Protein AF-0000000087153619 (afdb_homodimer)

Foldseek 3Di:
DPPPPPPVFLADLFKTWAWDDDPDVVVVVCLVQQQQKFWAQETDGDDVSSVVVVVQVVCCVVWIKTFIATPVPRDTFFIWTWSDDDLVQLETETGTTIGRDDDQPLLSCLRVVLSVVCCSCVPSVGFKYKYKHFPLQVLVVVSVVQLVWDFPDKAQQPADDPDDTRTIITMTMDGNVCCVVSSVSSVVVSVVPPVRDDSPPSPDD/DPPPPPPPFLADLFKTWAWDDDPDVVVVVCLVQQQQKFWAQETDGDDVSSVVVVVQVVCCVVWIKTFIATPVPRDTFFIWTWSDDDLVQLETETGTTIGRDDDQPLLVCLRVVLSVVCCSCVPSVGFKYKYKHFPLQVLVVVSVVQLVWDFPDKAQQPADDPDDTRTIITMTMDGNVCCVVSSVSSVVVSVVPPVRDDSPPSPDD

pLDDT: mean 84.26, std 17.65, range [24.62, 98.81]

Nearest PDB structures (foldseek):
  2z0z-assembly1_A-2  TM=8.057E-01  e=1.120E-12  Thermus thermophilus HB8
  8gxk-assembly2_C  TM=7.974E-01  e=1.108E-10  Pseudomonas jinjuensis
  8gxj-assembly1_A  TM=7.891E-01  e=1.616E-10  Pseudomonas aeruginosa PAO1
  3tcv-assembly1_A  TM=7.174E-01  e=1.256E-10  Brucella abortus 2308
  8gxf-assembly2_C  TM=7.855E-01  e=9.413E-10  Pseudomonas flexibilis

Secondary structure (DSSP, 8-state):
---------EE-SSEEEEE--TT-HHHHHHHHTGGG-EETTT---THHHHHHHHHHHHTTTTS-EEEEEETTT--EEEEEEEEEEETTTTEEEEPPPEE-S-S-HHHHHHHHHHHHHHHHHHTS--SEEEEEEETT-HHHHHHHHHTT-EEEEEEEEEE--SSSSPEEEEEEEEEGGGHHHHHHHHHHHHHS-GGGG--------/---------EE-SSEEEEE--TT-HHHHHHHHTGGG-EETTT---THHHHHHHHHHHHTTTTS-EEEEEETTT--EEEEEEEEEEETTTTEEEEPPPEE-S-S-HHHHHHHHHHHHHHHHHHTS--SEEEEEEETT-HHHHHHHHHTT-EEEEEEEEEE--SSSSPEEEEEEEEEGGGHHHHHHHHHHHHHS-GGGG--------

Sequence (410 aa):
MQTSNRETNFATDRILLAKITGAAPARAKLLGETDRLRQLDRGGSGRAVAARLAATLSRAATTAAFALEDVRSGELLGLTAFATVEPEEKRATLAPIWCIGQLDEALLVSHVAHLMTRYAFEVLAVERAEVHLDWRLRRSLDLYTSLGFRCEGRLRAWFAADEGASADAAVLSVISSEWPAIADRQRRVLASEDWRGRLPSDRPPMQTSNRETNFATDRILLAKITGAAPARAKLLGETDRLRQLDRGGSGRAVAARLAATLSRAATTAAFALEDVRSGELLGLTAFATVEPEEKRATLAPIWCIGQLDEALLVSHVAHLMTRYAFEVLAVERAEVHLDWRLRRSLDLYTSLGFRCEGRLRAWFAADEGASADAAVLSVISSEWPAIADRQRRVLASEDWRGRLPSDRPP

Organism: NCBI:txid2511166

Structure (mmCIF, N/CA/C/O backbone):
data_AF-0000000087153619-model_v1
#
loop_
_entity.id
_entity.type
_entity.pdbx_description
1 polymer 'N-acetyltransferase domain-containing protein'
#
loop_
_atom_site.group_PDB
_atom_site.id
_atom_site.type_symbol
_atom_site.label_atom_id
_atom_site.label_alt_id
_atom_site.label_comp_id
_atom_site.label_asym_id
_atom_site.label_entity_id
_atom_site.label_seq_id
_atom_site.pdbx_PDB_ins_code
_atom_site.Cartn_x
_atom_site.Cartn_y
_atom_site.Cartn_z
_atom_site.occupancy
_atom_site.B_iso_or_equiv
_atom_site.auth_seq_id
_atom_site.auth_comp_id
_atom_site.auth_asym_id
_atom_site.auth_atom_id
_atom_site.pdbx_PDB_model_num
ATOM 1 N N . MET A 1 1 ? -26 34.812 -8.227 1 24.75 1 MET A N 1
ATOM 2 C CA . MET A 1 1 ? -25.531 34.281 -6.953 1 24.75 1 MET A CA 1
ATOM 3 C C . MET A 1 1 ? -24.344 33.344 -7.156 1 24.75 1 MET A C 1
ATOM 5 O O . MET A 1 1 ? -24.469 32.281 -7.785 1 24.75 1 MET A O 1
ATOM 9 N N . GLN A 1 2 ? -23.125 33.844 -7.461 1 28.12 2 GLN A N 1
ATOM 10 C CA . GLN A 1 2 ? -21.875 33.156 -7.777 1 28.12 2 GLN A CA 1
ATOM 11 C C . GLN A 1 2 ? -21.578 32.062 -6.773 1 28.12 2 GLN A C 1
ATOM 13 O O . GLN A 1 2 ? -21.594 32.281 -5.562 1 28.12 2 GLN A O 1
ATOM 18 N N . THR A 1 3 ? -22.109 30.906 -6.984 1 32.72 3 THR A N 1
ATOM 19 C CA . THR A 1 3 ? -21.891 29.734 -6.129 1 32.72 3 THR A CA 1
ATOM 20 C C . THR A 1 3 ? -20.469 29.734 -5.586 1 32.72 3 THR A C 1
ATOM 22 O O . THR A 1 3 ? -19.5 29.828 -6.352 1 32.72 3 THR A O 1
ATOM 25 N N . SER A 1 4 ? -20.219 30.453 -4.445 1 33.81 4 SER A N 1
ATOM 26 C CA . SER A 1 4 ? -19 30.547 -3.641 1 33.81 4 SER A CA 1
ATOM 27 C C . SER A 1 4 ? -18.234 29.234 -3.654 1 33.81 4 SER A C 1
ATOM 29 O O . SER A 1 4 ? -18.75 28.188 -3.244 1 33.81 4 SER A O 1
ATOM 31 N N . ASN A 1 5 ? -17.734 28.75 -4.727 1 36.69 5 ASN A N 1
ATOM 32 C CA . ASN A 1 5 ? -16.734 27.688 -4.758 1 36.69 5 ASN A CA 1
ATOM 33 C C . ASN A 1 5 ? -15.992 27.578 -3.434 1 36.69 5 ASN A C 1
ATOM 35 O O . ASN A 1 5 ? -15.039 28.328 -3.193 1 36.69 5 ASN A O 1
ATOM 39 N N . ARG A 1 6 ? -16.609 27.766 -2.279 1 37.84 6 ARG A N 1
ATOM 40 C CA . ARG A 1 6 ? -16.078 27.578 -0.935 1 37.84 6 ARG A CA 1
ATOM 41 C C . ARG A 1 6 ? -14.898 26.609 -0.938 1 37.84 6 ARG A C 1
ATOM 43 O O . ARG A 1 6 ? -15.086 25.391 -0.942 1 37.84 6 ARG A O 1
ATOM 50 N N . GLU A 1 7 ? -13.945 26.734 -1.706 1 46 7 GLU A N 1
ATOM 51 C CA . GLU A 1 7 ? -12.656 26.062 -1.594 1 46 7 GLU A CA 1
ATOM 52 C C . GLU A 1 7 ? -12.258 25.875 -0.133 1 46 7 GLU A C 1
ATOM 54 O O . GLU A 1 7 ? -11.914 26.844 0.548 1 46 7 GLU A O 1
ATOM 59 N N . THR A 1 8 ? -13.047 25.266 0.678 1 54.59 8 THR A N 1
ATOM 60 C CA . THR A 1 8 ? -12.773 24.953 2.076 1 54.59 8 THR A CA 1
ATOM 61 C C . THR A 1 8 ? -11.266 24.844 2.32 1 54.59 8 THR A C 1
ATOM 63 O O . THR A 1 8 ? -10.594 24.031 1.685 1 54.59 8 THR A O 1
ATOM 66 N N . ASN A 1 9 ? -10.68 25.922 2.691 1 73.88 9 ASN A N 1
ATOM 67 C CA . ASN A 1 9 ? -9.281 26 3.096 1 73.88 9 ASN A CA 1
ATOM 68 C C . ASN A 1 9 ? -8.961 25 4.199 1 73.88 9 ASN A C 1
ATOM 70 O O . ASN A 1 9 ? -9.656 24.938 5.219 1 73.88 9 ASN A O 1
ATOM 74 N N . PHE A 1 10 ? -8.289 24.031 3.945 1 91.5 10 PHE A N 1
ATOM 75 C CA . PHE A 1 10 ? -7.812 23.109 4.969 1 91.5 10 PHE A CA 1
ATOM 76 C C . PHE A 1 10 ? -6.605 23.688 5.699 1 91.5 10 PHE A C 1
ATOM 78 O O . PHE A 1 10 ? -5.48 23.609 5.207 1 91.5 10 PHE A O 1
ATOM 85 N N . ALA A 1 11 ? -7.02 24.391 6.883 1 95.56 11 ALA A N 1
ATOM 86 C CA . ALA A 1 11 ? -5.98 25.078 7.633 1 95.56 11 ALA A CA 1
ATOM 87 C C . ALA A 1 11 ? -6.172 24.906 9.133 1 95.56 11 ALA A C 1
ATOM 89 O O . ALA A 1 11 ? -7.277 24.594 9.594 1 95.56 11 ALA A O 1
ATOM 90 N N . THR A 1 12 ? -5.059 24.984 9.828 1 94.38 12 THR A N 1
ATOM 91 C CA . THR A 1 12 ? -5.043 25.266 11.266 1 94.38 12 THR A CA 1
ATOM 92 C C . THR A 1 12 ? -4.625 26.703 11.531 1 94.38 12 THR A C 1
ATOM 94 O O . THR A 1 12 ? -4.605 27.531 10.617 1 94.38 12 THR A O 1
ATOM 97 N N . ASP A 1 13 ? -4.379 27.031 12.805 1 91.75 13 ASP A N 1
ATOM 98 C CA . ASP A 1 13 ? -3.926 28.391 13.125 1 91.75 13 ASP A CA 1
ATOM 99 C C . ASP A 1 13 ? -2.469 28.594 12.711 1 91.75 13 ASP A C 1
ATOM 101 O O . ASP A 1 13 ? -1.963 29.703 12.734 1 91.75 13 ASP A O 1
ATOM 105 N N . ARG A 1 14 ? -1.793 27.516 12.25 1 92.19 14 ARG A N 1
ATOM 106 C CA . ARG A 1 14 ? -0.371 27.609 11.938 1 92.19 14 ARG A CA 1
ATOM 107 C C . ARG A 1 14 ? -0.106 27.281 10.477 1 92.19 14 ARG A C 1
ATOM 109 O O . ARG A 1 14 ? 0.759 27.891 9.844 1 92.19 14 ARG A O 1
ATOM 116 N N . ILE A 1 15 ? -0.865 26.312 9.953 1 93.81 15 ILE A N 1
ATOM 117 C CA . ILE A 1 15 ? -0.523 25.766 8.641 1 93.81 15 ILE A CA 1
ATOM 118 C C . ILE A 1 15 ? -1.739 25.828 7.723 1 93.81 15 ILE A C 1
ATOM 120 O O . ILE A 1 15 ? -2.859 25.531 8.141 1 93.81 15 ILE A O 1
ATOM 124 N N . LEU A 1 16 ? -1.526 26.203 6.516 1 94.19 16 LEU A N 1
ATOM 125 C CA . LEU A 1 16 ? -2.518 26.156 5.445 1 94.19 16 LEU A CA 1
ATOM 126 C C . LEU A 1 16 ? -2.123 25.141 4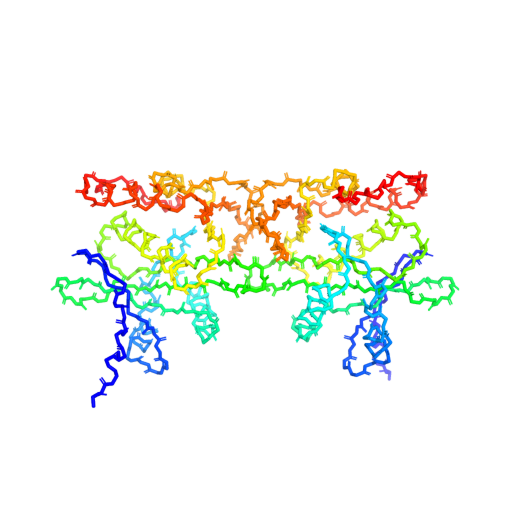.383 1 94.19 16 LEU A C 1
ATOM 128 O O . LEU A 1 16 ? -0.968 25.094 3.953 1 94.19 16 LEU A O 1
ATOM 132 N N . LEU A 1 17 ? -3.078 24.266 4.016 1 94.88 17 LEU A N 1
ATOM 133 C CA . LEU A 1 17 ? -2.92 23.406 2.846 1 94.88 17 LEU A CA 1
ATOM 134 C C . LEU A 1 17 ? -3.457 24.094 1.595 1 94.88 17 LEU A C 1
ATOM 136 O O . LEU A 1 17 ? -4.672 24.25 1.439 1 94.88 17 LEU A O 1
ATOM 140 N N . ALA A 1 18 ? -2.588 24.484 0.761 1 90.94 18 ALA A N 1
ATOM 141 C CA . ALA A 1 18 ? -3.004 25.062 -0.514 1 90.94 18 ALA A CA 1
ATOM 142 C C . ALA A 1 18 ? -2.922 24.031 -1.638 1 90.94 18 ALA A C 1
ATOM 144 O O . ALA A 1 18 ? -1.827 23.625 -2.041 1 90.94 18 ALA A O 1
ATOM 145 N N . LYS A 1 19 ? -4.023 23.672 -2.137 1 89.62 19 LYS A N 1
ATOM 146 C CA . LYS A 1 19 ? -4.051 22.656 -3.176 1 89.62 19 LYS A CA 1
ATOM 147 C C . LYS A 1 19 ? -3.277 23.094 -4.414 1 89.62 19 LYS A C 1
ATOM 149 O O . LYS A 1 19 ? -3.432 24.234 -4.867 1 89.62 19 LYS A O 1
ATOM 154 N N . ILE A 1 20 ? -2.443 22.281 -4.844 1 85.25 20 ILE A N 1
ATOM 155 C CA . ILE A 1 20 ? -1.66 22.562 -6.039 1 85.25 20 ILE A CA 1
ATOM 156 C C . ILE A 1 20 ? -2.441 22.141 -7.281 1 85.25 20 ILE A C 1
ATOM 158 O O . ILE A 1 20 ? -2.789 20.969 -7.434 1 85.25 20 ILE A O 1
ATOM 162 N N . THR A 1 21 ? -2.91 23.125 -7.945 1 75.62 21 THR A N 1
ATOM 163 C CA . THR A 1 21 ? -3.625 22.891 -9.195 1 75.62 21 THR A CA 1
ATOM 164 C C . THR A 1 21 ? -2.807 23.375 -10.391 1 75.62 21 THR A C 1
ATOM 166 O O . THR A 1 21 ? -2.104 24.375 -10.297 1 75.62 21 THR A O 1
ATOM 169 N N . GLY A 1 22 ? -2.672 22.625 -11.477 1 63.19 22 GLY A N 1
ATOM 170 C CA . GLY A 1 22 ? -2.01 23.078 -12.695 1 63.19 22 GLY A CA 1
ATOM 171 C C . GLY A 1 22 ? -0.628 23.641 -12.445 1 63.19 22 GLY A C 1
ATOM 172 O O . GLY A 1 22 ? 0.083 23.188 -11.547 1 63.19 22 GLY A O 1
ATOM 173 N N . ALA A 1 23 ? -0.12 24.516 -13.398 1 58 23 ALA A N 1
ATOM 174 C CA . ALA A 1 23 ? 1.167 25.203 -13.383 1 58 23 ALA A CA 1
ATOM 175 C C . ALA A 1 23 ? 1.217 26.266 -12.281 1 58 23 ALA A C 1
ATOM 177 O O . ALA A 1 23 ? 2.055 27.172 -12.32 1 58 23 ALA A O 1
ATOM 178 N N . ALA A 1 24 ? 0.704 26.031 -11.219 1 55.78 24 ALA A N 1
ATOM 179 C CA . ALA A 1 24 ? 0.69 27.078 -10.211 1 55.78 24 ALA A CA 1
ATOM 180 C C . ALA A 1 24 ? 2.104 27.406 -9.742 1 55.78 24 ALA A C 1
ATOM 182 O O . ALA A 1 24 ? 2.99 26.562 -9.766 1 55.78 24 ALA A O 1
ATOM 183 N N . PRO A 1 25 ? 2.434 28.672 -9.508 1 57.56 25 PRO A N 1
ATOM 184 C CA . PRO A 1 25 ? 3.719 29.188 -9.031 1 57.56 25 PRO A CA 1
ATOM 185 C C . PRO A 1 25 ? 4.32 28.344 -7.918 1 57.56 25 PRO A C 1
ATOM 187 O O . PRO A 1 25 ? 5.543 28.203 -7.828 1 57.56 25 PRO A O 1
ATOM 190 N N . ALA A 1 26 ? 3.498 27.781 -7.195 1 59.22 26 ALA A N 1
ATOM 191 C CA . ALA A 1 26 ? 4.039 26.984 -6.098 1 59.22 26 ALA A CA 1
ATOM 192 C C . ALA A 1 26 ? 4.848 25.812 -6.621 1 59.22 26 ALA A C 1
ATOM 194 O O . ALA A 1 26 ? 5.902 25.469 -6.074 1 59.22 26 ALA A O 1
ATOM 195 N N . ARG A 1 27 ? 4.297 25.234 -7.664 1 61.88 27 ARG A N 1
ATOM 196 C CA . ARG A 1 27 ? 5.059 24.125 -8.227 1 61.88 27 ARG A CA 1
ATOM 197 C C . ARG A 1 27 ? 6.418 24.594 -8.734 1 61.88 27 ARG A C 1
ATOM 199 O O . ARG A 1 27 ? 7.434 23.922 -8.516 1 61.88 27 ARG A O 1
ATOM 206 N N . ALA A 1 28 ? 6.309 25.656 -9.32 1 59.53 28 ALA A N 1
ATOM 207 C CA . ALA A 1 28 ? 7.559 26.172 -9.875 1 59.53 28 ALA A CA 1
ATOM 208 C C . ALA A 1 28 ? 8.555 26.5 -8.766 1 59.53 28 ALA A C 1
ATOM 210 O O . ALA A 1 28 ? 9.742 26.188 -8.867 1 59.53 28 ALA A O 1
ATOM 211 N N . LYS A 1 29 ? 8.141 27.078 -7.754 1 67.5 29 LYS A N 1
ATOM 212 C CA . LYS A 1 29 ? 9.023 27.406 -6.645 1 67.5 29 LYS A CA 1
ATOM 213 C C . LYS A 1 29 ? 9.578 26.156 -5.984 1 67.5 29 LYS A C 1
ATOM 215 O O . LYS A 1 29 ? 10.758 26.094 -5.633 1 67.5 29 LYS A O 1
ATOM 220 N N . LEU A 1 30 ? 8.734 25.312 -5.906 1 67.56 30 LEU A N 1
ATOM 221 C CA . LEU A 1 30 ? 9.109 24.078 -5.246 1 67.56 30 LEU A CA 1
ATOM 222 C C . LEU A 1 30 ? 10.211 23.359 -6.016 1 67.56 30 LEU A C 1
ATOM 224 O O . LEU A 1 30 ? 11.141 22.812 -5.418 1 67.56 30 LEU A O 1
ATOM 228 N N . LEU A 1 31 ? 10.047 23.344 -7.277 1 64.5 31 LEU A N 1
ATOM 229 C CA . LEU A 1 31 ? 11.031 22.656 -8.102 1 64.5 31 LEU A CA 1
ATOM 230 C C . LEU A 1 31 ? 12.398 23.312 -7.992 1 64.5 31 LEU A C 1
ATOM 232 O O . LEU A 1 31 ? 13.43 22.641 -8.023 1 64.5 31 LEU A O 1
ATOM 236 N N . GLY A 1 32 ? 12.328 24.547 -7.879 1 66.38 32 GLY A N 1
ATOM 237 C CA . GLY A 1 32 ? 13.578 25.281 -7.738 1 66.38 32 GLY A CA 1
ATOM 238 C C . GLY A 1 32 ? 14.25 25.062 -6.395 1 66.38 32 GLY A C 1
ATOM 239 O O . GLY A 1 32 ? 15.461 25.266 -6.258 1 66.38 32 GLY A O 1
ATOM 240 N N . GLU A 1 33 ? 13.578 24.562 -5.395 1 69.06 33 GLU A N 1
ATOM 241 C CA . GLU A 1 33 ? 14.086 24.422 -4.035 1 69.06 33 GLU A CA 1
ATOM 242 C C . GLU A 1 33 ? 14.273 22.953 -3.66 1 69.06 33 GLU A C 1
ATOM 244 O O . GLU A 1 33 ? 14.516 22.641 -2.496 1 69.06 33 GLU A O 1
ATOM 249 N N . THR A 1 34 ? 14.148 22.156 -4.605 1 68.5 34 THR A N 1
ATOM 250 C CA . THR A 1 34 ? 14.148 20.719 -4.332 1 68.5 34 THR A CA 1
ATOM 251 C C . THR A 1 34 ? 15.43 20.312 -3.607 1 68.5 34 THR A C 1
ATOM 253 O O . THR A 1 34 ? 15.414 19.406 -2.771 1 68.5 34 THR A O 1
ATOM 256 N N . ASP A 1 35 ? 16.438 21.062 -3.908 1 72.38 35 ASP A N 1
ATOM 257 C CA . ASP A 1 35 ? 17.719 20.719 -3.277 1 72.38 35 ASP A CA 1
ATOM 258 C C . ASP A 1 35 ? 17.672 21 -1.777 1 72.38 35 ASP A C 1
ATOM 260 O O . ASP A 1 35 ? 18.484 20.469 -1.017 1 72.38 35 ASP A O 1
ATOM 264 N N . ARG A 1 36 ? 16.688 21.766 -1.38 1 76.94 36 ARG A N 1
ATOM 265 C CA . ARG A 1 36 ? 16.609 22.141 0.026 1 76.94 36 ARG A CA 1
ATOM 266 C C . ARG A 1 36 ? 15.523 21.359 0.75 1 76.94 36 ARG A C 1
ATOM 268 O O . ARG A 1 36 ? 15.375 21.484 1.968 1 76.94 36 ARG A O 1
ATOM 275 N N . LEU A 1 37 ? 14.891 20.578 -0.034 1 83.56 37 LEU A N 1
ATOM 276 C CA . LEU A 1 37 ? 13.766 19.859 0.572 1 83.56 37 LEU A CA 1
ATOM 277 C C . LEU A 1 37 ? 14.25 18.641 1.335 1 83.56 37 LEU A C 1
ATOM 279 O O . LEU A 1 37 ? 15.07 17.859 0.826 1 83.56 37 LEU A O 1
ATOM 283 N N . ARG A 1 38 ? 13.773 18.547 2.543 1 86.19 38 ARG A N 1
ATOM 284 C CA . ARG A 1 38 ? 14.008 17.359 3.359 1 86.19 38 ARG A CA 1
ATOM 285 C C . ARG A 1 38 ? 12.75 16.5 3.453 1 86.19 38 ARG A C 1
ATOM 287 O O . ARG A 1 38 ? 11.648 17.016 3.676 1 86.19 38 ARG A O 1
ATOM 294 N N . GLN A 1 39 ? 12.953 15.273 3.25 1 89.44 39 GLN A N 1
ATOM 295 C CA . GLN A 1 39 ? 11.859 14.32 3.359 1 89.44 39 GLN A CA 1
ATOM 296 C C . GLN A 1 39 ? 11.727 13.797 4.785 1 89.44 39 GLN A C 1
ATOM 298 O O . GLN A 1 39 ? 12.695 13.297 5.359 1 89.44 39 GLN A O 1
ATOM 303 N N . LEU A 1 40 ? 10.562 13.758 5.336 1 89 40 LEU A N 1
ATOM 304 C CA . LEU A 1 40 ? 10.461 13.562 6.781 1 89 40 LEU A CA 1
ATOM 305 C C . LEU A 1 40 ? 10.016 12.141 7.105 1 89 40 LEU A C 1
ATOM 307 O O . LEU A 1 40 ? 10.078 11.719 8.266 1 89 40 LEU A O 1
ATOM 311 N N . ASP A 1 41 ? 9.547 11.352 6.094 1 89.06 41 ASP A N 1
ATOM 312 C CA . ASP A 1 41 ? 9.086 9.992 6.367 1 89.06 41 ASP A CA 1
ATOM 313 C C . ASP A 1 41 ? 10.266 9.023 6.484 1 89.06 41 ASP A C 1
ATOM 315 O O . ASP A 1 41 ? 10.125 7.926 7.023 1 89.06 41 ASP A O 1
ATOM 319 N N . ARG A 1 42 ? 11.414 9.141 5.938 1 87.25 42 ARG A N 1
ATOM 320 C CA . ARG A 1 42 ? 12.547 8.219 5.926 1 87.25 42 ARG A CA 1
ATOM 321 C C . ARG A 1 42 ? 13.867 8.969 5.945 1 87.25 42 ARG A C 1
ATOM 323 O O . ARG A 1 42 ? 14.93 8.359 6.074 1 87.25 42 ARG A O 1
ATOM 330 N N . GLY A 1 43 ? 13.859 10.227 5.867 1 76.5 43 GLY A N 1
ATOM 331 C CA . GLY A 1 43 ? 15.078 11 5.715 1 76.5 43 GLY A CA 1
ATOM 332 C C . GLY A 1 43 ? 15.578 11.062 4.281 1 76.5 43 GLY A C 1
ATOM 333 O O . GLY A 1 43 ? 15.055 10.359 3.41 1 76.5 43 GLY A O 1
ATOM 334 N N . GLY A 1 44 ? 16.484 11.891 4.051 1 74.44 44 GLY A N 1
ATOM 335 C CA . GLY A 1 44 ? 17.109 12.008 2.746 1 74.44 44 GLY A CA 1
ATOM 336 C C . GLY A 1 44 ? 17.031 13.414 2.166 1 74.44 44 GLY A C 1
ATOM 337 O O . GLY A 1 44 ? 16.312 14.266 2.691 1 74.44 44 GLY A O 1
ATOM 338 N N . SER A 1 45 ? 17.984 13.664 1.312 1 70.5 45 SER A N 1
ATOM 339 C CA . SER A 1 45 ? 18.031 14.891 0.521 1 70.5 45 SER A CA 1
ATOM 340 C C . SER A 1 45 ? 18.672 14.648 -0.84 1 70.5 45 SER A C 1
ATOM 342 O O . SER A 1 45 ? 19.062 13.523 -1.154 1 70.5 45 SER A O 1
ATOM 344 N N . GLY A 1 46 ? 18.391 15.555 -1.636 1 76.5 46 GLY A N 1
ATOM 345 C CA . GLY A 1 46 ? 19.094 15.5 -2.906 1 76.5 46 GLY A CA 1
ATOM 346 C C . GLY A 1 46 ? 18.266 14.875 -4.02 1 76.5 46 GLY A C 1
ATOM 347 O O . GLY A 1 46 ? 17.062 15.078 -4.078 1 76.5 46 GLY A O 1
ATOM 348 N N . ARG A 1 47 ? 18.953 14.172 -4.891 1 75.38 47 ARG A N 1
ATOM 349 C CA . ARG A 1 47 ? 18.375 13.727 -6.152 1 75.38 47 ARG A CA 1
ATOM 350 C C . ARG A 1 47 ? 17.25 12.719 -5.914 1 75.38 47 ARG A C 1
ATOM 352 O O . ARG A 1 47 ? 16.234 12.734 -6.605 1 75.38 47 ARG A O 1
ATOM 359 N N . ALA A 1 48 ? 17.422 11.867 -4.961 1 77.31 48 ALA A N 1
ATOM 360 C CA . ALA A 1 48 ? 16.422 10.852 -4.684 1 77.31 48 ALA A CA 1
ATOM 361 C C . ALA A 1 48 ? 15.125 11.484 -4.168 1 77.31 48 ALA A C 1
ATOM 363 O O . ALA A 1 48 ? 14.031 11.086 -4.562 1 77.31 48 ALA A O 1
ATOM 364 N N . VAL A 1 49 ? 15.281 12.43 -3.391 1 80.12 49 VAL A N 1
ATOM 365 C CA . VAL A 1 49 ? 14.133 13.156 -2.859 1 80.12 49 VAL A CA 1
ATOM 366 C C . VAL A 1 49 ? 13.43 13.906 -3.988 1 80.12 49 VAL A C 1
ATOM 368 O O . VAL A 1 49 ? 12.195 13.875 -4.082 1 80.12 49 VAL A O 1
ATOM 371 N N . ALA A 1 50 ? 14.234 14.438 -4.824 1 81.31 50 ALA A N 1
ATOM 372 C CA . ALA A 1 50 ? 13.672 15.18 -5.953 1 81.31 50 ALA A CA 1
ATOM 373 C C . ALA A 1 50 ? 12.875 14.266 -6.875 1 81.31 50 ALA A C 1
ATOM 375 O O . ALA A 1 50 ? 11.805 14.641 -7.359 1 81.31 50 ALA A O 1
ATOM 376 N N . ALA A 1 51 ? 13.391 13.172 -7.102 1 83 51 ALA A N 1
ATOM 377 C CA . ALA A 1 51 ? 12.711 12.219 -7.977 1 83 51 ALA A CA 1
ATOM 378 C C . ALA A 1 51 ? 11.391 11.766 -7.375 1 83 51 ALA A C 1
ATOM 380 O O . ALA A 1 51 ? 10.375 11.672 -8.078 1 83 51 ALA A O 1
ATOM 381 N N . ARG A 1 52 ? 11.375 11.516 -6.152 1 86.56 52 ARG A N 1
ATOM 382 C CA . ARG A 1 52 ? 10.156 11.094 -5.469 1 86.56 52 ARG A CA 1
ATOM 383 C C . ARG A 1 52 ? 9.125 12.211 -5.445 1 86.56 52 ARG A C 1
ATOM 385 O O . ARG A 1 52 ? 7.93 11.969 -5.613 1 86.56 52 ARG A O 1
ATOM 392 N N . LEU A 1 53 ? 9.625 13.336 -5.207 1 86.19 53 LEU A N 1
ATOM 393 C CA . LEU A 1 53 ? 8.742 14.5 -5.246 1 86.19 53 LEU A CA 1
ATOM 394 C C . LEU A 1 53 ? 8.117 14.656 -6.629 1 86.19 53 LEU A C 1
ATOM 396 O O . LEU A 1 53 ? 6.906 14.867 -6.746 1 86.19 53 LEU A O 1
ATOM 400 N N . ALA A 1 54 ? 8.945 14.531 -7.602 1 83.88 54 ALA A N 1
ATOM 401 C CA . ALA A 1 54 ? 8.453 14.664 -8.969 1 83.88 54 ALA A CA 1
ATOM 402 C C . ALA A 1 54 ? 7.406 13.602 -9.281 1 83.88 54 ALA A C 1
ATOM 404 O O . ALA A 1 54 ? 6.375 13.891 -9.891 1 83.88 54 ALA A O 1
ATOM 405 N N . ALA A 1 55 ? 7.641 12.438 -8.844 1 84.25 55 ALA A N 1
ATOM 406 C CA . ALA A 1 55 ? 6.695 11.344 -9.055 1 84.25 55 ALA A CA 1
ATOM 407 C C . ALA A 1 55 ? 5.371 11.617 -8.336 1 84.25 55 ALA A C 1
ATOM 409 O O . ALA A 1 55 ? 4.297 11.375 -8.891 1 84.25 55 ALA A O 1
ATOM 410 N N . THR A 1 56 ? 5.496 12.102 -7.203 1 85.19 56 THR A N 1
ATOM 411 C CA . THR A 1 56 ? 4.312 12.43 -6.414 1 85.19 56 THR A CA 1
ATOM 412 C C . THR A 1 56 ? 3.5 13.531 -7.086 1 85.19 56 THR A C 1
ATOM 414 O O . THR A 1 56 ? 2.277 13.422 -7.207 1 85.19 56 THR A O 1
ATOM 417 N N . LEU A 1 57 ? 4.168 14.492 -7.574 1 84.12 57 LEU A N 1
ATOM 418 C CA . LEU A 1 57 ? 3.488 15.633 -8.188 1 84.12 57 LEU A CA 1
ATOM 419 C C . LEU A 1 57 ? 2.871 15.234 -9.523 1 84.12 57 LEU A C 1
ATOM 421 O O . LEU A 1 57 ? 1.831 15.766 -9.922 1 84.12 57 LEU A O 1
ATOM 425 N N . SER A 1 58 ? 3.469 14.305 -10.164 1 83.81 58 SER A N 1
ATOM 426 C CA . SER A 1 58 ? 2.943 13.844 -11.445 1 83.81 58 SER A CA 1
ATOM 427 C C . SER A 1 58 ? 1.592 13.164 -11.273 1 83.81 58 SER A C 1
ATOM 429 O O . SER A 1 58 ? 0.818 13.055 -12.227 1 83.81 58 SER A O 1
ATOM 431 N N . ARG A 1 59 ? 1.312 12.734 -10.07 1 83.88 59 ARG A N 1
ATOM 432 C CA . ARG A 1 59 ? 0.063 12.031 -9.797 1 83.88 59 ARG A CA 1
ATOM 433 C C . ARG A 1 59 ? -0.946 12.945 -9.117 1 83.88 59 ARG A C 1
ATOM 435 O O . ARG A 1 59 ? -2.043 12.516 -8.758 1 83.88 59 ARG A O 1
ATOM 442 N N . ALA A 1 60 ? -0.592 14.141 -8.992 1 81.44 60 ALA A N 1
ATOM 443 C CA . ALA A 1 60 ? -1.383 15.094 -8.219 1 81.44 60 ALA A CA 1
ATOM 444 C C . ALA A 1 60 ? -2.781 15.258 -8.812 1 81.44 60 ALA A C 1
ATOM 446 O O . ALA A 1 60 ? -3.744 15.5 -8.078 1 81.44 60 ALA A O 1
ATOM 447 N N . ALA A 1 61 ? -2.916 15.008 -10.078 1 79.06 61 ALA A N 1
ATOM 448 C CA . ALA A 1 61 ? -4.211 15.156 -10.734 1 79.06 61 ALA A CA 1
ATOM 449 C C . ALA A 1 61 ? -5.191 14.086 -10.273 1 79.06 61 ALA A C 1
ATOM 451 O O . ALA A 1 61 ? -6.398 14.32 -10.219 1 79.06 61 ALA A O 1
ATOM 452 N N . THR A 1 62 ? -4.711 12.984 -9.891 1 81.81 62 THR A N 1
ATOM 453 C CA . THR A 1 62 ? -5.582 11.883 -9.5 1 81.81 62 THR A CA 1
ATOM 454 C C . THR A 1 62 ? -5.605 11.727 -7.98 1 81.81 62 THR A C 1
ATOM 456 O O . THR A 1 62 ? -6.465 11.031 -7.434 1 81.81 62 THR A O 1
ATOM 459 N N . THR A 1 63 ? -4.742 12.289 -7.441 1 87.5 63 THR A N 1
ATOM 460 C CA . THR A 1 63 ? -4.719 12.273 -5.98 1 87.5 63 THR A CA 1
ATOM 461 C C . THR A 1 63 ? -4.988 13.664 -5.426 1 87.5 63 THR A C 1
ATOM 463 O O . THR A 1 63 ? -6.07 14.227 -5.625 1 87.5 63 THR A O 1
ATOM 466 N N . ALA A 1 64 ? -4.145 14.438 -4.926 1 91.06 64 ALA A N 1
ATOM 467 C CA . ALA A 1 64 ? -4.133 15.805 -4.418 1 91.06 64 ALA A CA 1
ATOM 468 C C . ALA A 1 64 ? -2.781 16.156 -3.797 1 91.06 64 ALA A C 1
ATOM 470 O O . ALA A 1 64 ? -2.236 15.367 -3.014 1 91.06 64 ALA A O 1
ATOM 471 N N . ALA A 1 65 ? -2.299 17.203 -4.246 1 92.88 65 ALA A N 1
ATOM 472 C CA . ALA A 1 65 ? -1.062 17.734 -3.691 1 92.88 65 ALA A CA 1
ATOM 473 C C . ALA A 1 65 ? -1.292 19.125 -3.086 1 92.88 65 ALA A C 1
ATOM 475 O O . ALA A 1 65 ? -2.174 19.859 -3.529 1 92.88 65 ALA A O 1
ATOM 476 N N . PHE A 1 66 ? -0.456 19.375 -2.117 1 93.19 66 PHE A N 1
ATOM 477 C CA . PHE A 1 66 ? -0.68 20.609 -1.359 1 93.19 66 PHE A CA 1
ATOM 478 C C . PHE A 1 66 ? 0.64 21.312 -1.058 1 93.19 66 PHE A C 1
ATOM 480 O O . PHE A 1 66 ? 1.609 20.656 -0.649 1 93.19 66 PHE A O 1
ATOM 487 N N . ALA A 1 67 ? 0.611 22.578 -1.283 1 91.12 67 ALA A N 1
ATOM 488 C CA . ALA A 1 67 ? 1.65 23.422 -0.703 1 91.12 67 ALA A CA 1
ATOM 489 C C . ALA A 1 67 ? 1.349 23.734 0.76 1 91.12 67 ALA A C 1
ATOM 491 O O . ALA A 1 67 ? 0.2 24 1.12 1 91.12 67 ALA A O 1
ATOM 492 N N . LEU A 1 68 ? 2.359 23.641 1.518 1 92.5 68 LEU A N 1
ATOM 493 C CA . LEU A 1 68 ? 2.248 23.969 2.932 1 92.5 68 LEU A CA 1
ATOM 494 C C . LEU A 1 68 ? 2.695 25.406 3.186 1 92.5 68 LEU A C 1
ATOM 496 O O . LEU A 1 68 ? 3.846 25.766 2.91 1 92.5 68 LEU A O 1
ATOM 500 N N . GLU A 1 69 ? 1.818 26.172 3.729 1 91.06 69 GLU A N 1
ATOM 501 C CA . GLU A 1 69 ? 2.133 27.578 3.963 1 91.06 69 GLU A CA 1
ATOM 502 C C . GLU A 1 69 ? 1.91 27.953 5.426 1 91.06 69 GLU A C 1
ATOM 504 O O . GLU A 1 69 ? 0.958 27.484 6.055 1 91.06 69 GLU A O 1
ATOM 509 N N . ASP A 1 70 ? 2.832 28.781 5.898 1 90.62 70 ASP A N 1
ATOM 510 C CA . ASP A 1 70 ? 2.617 29.375 7.215 1 90.62 70 ASP A CA 1
ATOM 511 C C . ASP A 1 70 ? 1.457 30.375 7.188 1 90.62 70 ASP A C 1
ATOM 513 O O . ASP A 1 70 ? 1.457 31.312 6.391 1 90.62 70 ASP A O 1
ATOM 517 N N . VAL A 1 71 ? 0.517 30.172 8.062 1 91.31 71 VAL A N 1
ATOM 518 C CA . VAL A 1 71 ? -0.697 30.984 8.023 1 91.31 71 VAL A CA 1
ATOM 519 C C . VAL A 1 71 ? -0.368 32.438 8.391 1 91.31 71 VAL A C 1
ATOM 521 O O . VAL A 1 71 ? -0.97 33.344 7.855 1 91.31 71 VAL A O 1
ATOM 524 N N . ARG A 1 72 ? 0.542 32.656 9.227 1 89.38 72 ARG A N 1
ATOM 525 C CA . ARG A 1 72 ? 0.854 34 9.719 1 89.38 72 ARG A CA 1
ATOM 526 C C . ARG A 1 72 ? 1.685 34.781 8.703 1 89.38 72 ARG A C 1
ATOM 528 O O . ARG A 1 72 ? 1.382 35.938 8.398 1 89.38 72 ARG A O 1
ATOM 535 N N . SER A 1 73 ? 2.699 34.125 8.102 1 88.25 73 SER A N 1
ATOM 536 C CA . SER A 1 73 ? 3.648 34.844 7.242 1 88.25 73 SER A CA 1
ATOM 537 C C . SER A 1 73 ? 3.342 34.594 5.77 1 88.25 73 SER A C 1
ATOM 539 O O . SER A 1 73 ? 3.803 35.344 4.906 1 88.25 73 SER A O 1
ATOM 541 N N . GLY A 1 74 ? 2.65 33.531 5.492 1 87.88 74 GLY A N 1
ATOM 542 C CA . GLY A 1 74 ? 2.432 33.188 4.102 1 87.88 74 GLY A CA 1
ATOM 543 C C . GLY A 1 74 ? 3.625 32.469 3.475 1 87.88 74 GLY A C 1
ATOM 544 O O . GLY A 1 74 ? 3.592 32.125 2.297 1 87.88 74 GLY A O 1
ATOM 545 N N . GLU A 1 75 ? 4.609 32.312 4.25 1 87.25 75 GLU A N 1
ATOM 546 C CA . GLU A 1 75 ? 5.824 31.656 3.76 1 87.25 75 GLU A CA 1
ATOM 547 C C . GLU A 1 75 ? 5.566 30.188 3.4 1 87.25 75 GLU A C 1
ATOM 549 O O . GLU A 1 75 ? 4.844 29.484 4.109 1 87.25 75 GLU A O 1
ATOM 554 N N . LEU A 1 76 ? 6.238 29.75 2.322 1 88.31 76 LEU A N 1
ATOM 555 C CA . LEU A 1 76 ? 6.18 28.344 1.921 1 88.31 76 LEU A CA 1
ATOM 556 C C . LEU A 1 76 ? 7.039 27.484 2.836 1 88.31 76 LEU A C 1
ATOM 558 O O . LEU A 1 76 ? 8.227 27.75 3.02 1 88.31 76 LEU A O 1
ATOM 562 N N . LEU A 1 77 ? 6.422 26.453 3.379 1 89.38 77 LEU A N 1
ATOM 563 C CA . LEU A 1 77 ? 7.121 25.609 4.336 1 89.38 77 LEU A CA 1
ATOM 564 C C . LEU A 1 77 ? 7.477 24.266 3.711 1 89.38 77 LEU A C 1
ATOM 566 O O . LEU A 1 77 ? 8.328 23.531 4.234 1 89.38 77 LEU A O 1
ATOM 570 N N . GLY A 1 78 ? 6.793 23.906 2.662 1 90.38 78 GLY A N 1
ATOM 571 C CA . GLY A 1 78 ? 7.012 22.609 2.039 1 90.38 78 GLY A CA 1
ATOM 572 C C . GLY A 1 78 ? 5.82 22.125 1.23 1 90.38 78 GLY A C 1
ATOM 573 O O . GLY A 1 78 ? 5.07 22.938 0.68 1 90.38 78 GLY A O 1
ATOM 574 N N . LEU A 1 79 ? 5.75 20.859 1.092 1 91.25 79 LEU A N 1
ATOM 575 C CA . LEU A 1 79 ? 4.652 20.266 0.338 1 91.25 79 LEU A CA 1
ATOM 576 C C . LEU A 1 79 ? 4.371 18.844 0.812 1 91.25 79 LEU A C 1
ATOM 578 O O . LEU A 1 79 ? 5.207 18.234 1.475 1 91.25 79 LEU A O 1
ATOM 582 N N . THR A 1 80 ? 3.219 18.422 0.497 1 94 80 THR A N 1
ATOM 583 C CA . THR A 1 80 ? 2.801 17.031 0.708 1 94 80 THR A CA 1
ATOM 584 C C . THR A 1 80 ? 1.698 16.656 -0.272 1 94 80 THR A C 1
ATOM 586 O O . THR A 1 80 ? 1.396 17.391 -1.204 1 94 80 THR A O 1
ATOM 589 N N . ALA A 1 81 ? 1.251 15.461 -0.206 1 95.06 81 ALA A N 1
ATOM 590 C CA . ALA A 1 81 ? 0.209 14.938 -1.087 1 95.06 81 ALA A CA 1
ATOM 591 C C . ALA A 1 81 ? -0.38 13.641 -0.531 1 95.06 81 ALA A C 1
ATOM 593 O O . ALA A 1 81 ? -0.09 13.258 0.605 1 95.06 81 ALA A O 1
ATOM 594 N N . PHE A 1 82 ? -1.288 13.219 -1.278 1 96.62 82 PHE A N 1
ATOM 595 C CA . PHE A 1 82 ? -1.609 11.805 -1.133 1 96.62 82 PHE A CA 1
ATOM 596 C C . PHE A 1 82 ? -0.789 10.961 -2.102 1 96.62 82 PHE A C 1
ATOM 598 O O . PHE A 1 82 ? -0.711 11.273 -3.291 1 96.62 82 PHE A O 1
ATOM 605 N N . ALA A 1 83 ? -0.159 9.977 -1.561 1 95.12 83 ALA A N 1
ATOM 606 C CA . ALA A 1 83 ? 0.607 9.07 -2.408 1 95.12 83 ALA A CA 1
ATOM 607 C C . ALA A 1 83 ? -0.316 8.203 -3.258 1 95.12 83 ALA A C 1
ATOM 609 O O . ALA A 1 83 ? -0.022 7.93 -4.422 1 95.12 83 ALA A O 1
ATOM 610 N N . THR A 1 84 ? -1.359 7.715 -2.652 1 93.88 84 THR A N 1
ATOM 611 C CA . THR A 1 84 ? -2.393 6.973 -3.363 1 93.88 84 THR A CA 1
ATOM 612 C C . THR A 1 84 ? -3.779 7.336 -2.842 1 93.88 84 THR A C 1
ATOM 614 O O . THR A 1 84 ? -3.938 7.664 -1.663 1 93.88 84 THR A O 1
ATOM 617 N N . VAL A 1 85 ? -4.727 7.367 -3.732 1 94.81 85 VAL A N 1
ATOM 618 C CA . VAL A 1 85 ? -6.152 7.422 -3.424 1 94.81 85 VAL A CA 1
ATOM 619 C C . VAL A 1 85 ? -6.891 6.34 -4.207 1 94.81 85 VAL A C 1
ATOM 621 O O . VAL A 1 85 ? -6.836 6.309 -5.441 1 94.81 85 VAL A O 1
ATOM 624 N N . GLU A 1 86 ? -7.492 5.441 -3.459 1 92.62 86 GLU A N 1
ATOM 625 C CA . GLU A 1 86 ? -8.258 4.352 -4.062 1 92.62 86 GLU A CA 1
ATOM 626 C C . GLU A 1 86 ? -9.727 4.418 -3.654 1 92.62 86 GLU A C 1
ATOM 628 O O . GLU A 1 86 ? -10.133 3.773 -2.686 1 92.62 86 GLU A O 1
ATOM 633 N N . PRO A 1 87 ? -10.445 5.129 -4.43 1 91.12 87 PRO A N 1
ATOM 634 C CA . PRO A 1 87 ? -11.844 5.344 -4.047 1 91.12 87 PRO A CA 1
ATOM 635 C C . PRO A 1 87 ? -12.641 4.043 -3.961 1 91.12 87 PRO A C 1
ATOM 637 O O . PRO A 1 87 ? -13.508 3.898 -3.096 1 91.12 87 PRO A O 1
ATOM 640 N N . GLU A 1 88 ? -12.336 3.08 -4.812 1 88.44 88 GLU A N 1
ATOM 641 C CA . GLU A 1 88 ? -13.07 1.816 -4.84 1 88.44 88 GLU A CA 1
ATOM 642 C C . GLU A 1 88 ? -12.781 0.986 -3.59 1 88.44 88 GLU A C 1
ATOM 644 O O . GLU A 1 88 ? -13.617 0.188 -3.164 1 88.44 88 GLU A O 1
ATOM 649 N N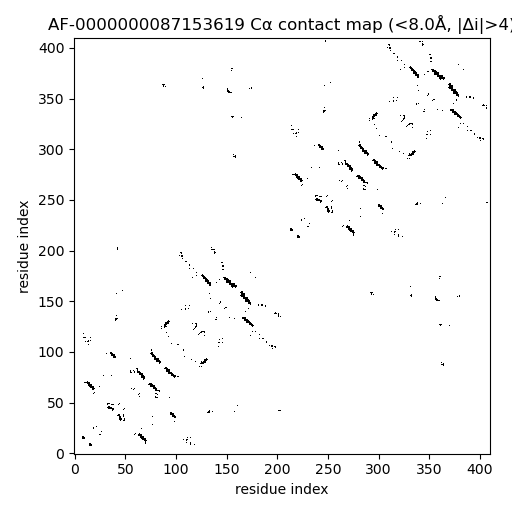 . GLU A 1 89 ? -11.648 1.207 -3.031 1 93.44 89 GLU A N 1
ATOM 650 C CA . GLU A 1 89 ? -11.289 0.493 -1.811 1 93.44 89 GLU A CA 1
ATOM 651 C C . GLU A 1 89 ? -11.43 1.391 -0.584 1 93.44 89 GLU A C 1
ATOM 653 O O . GLU A 1 89 ? -11.164 0.96 0.54 1 93.44 89 GLU A O 1
ATOM 658 N N . LYS A 1 90 ? -11.742 2.664 -0.792 1 95.62 90 LYS A N 1
ATOM 659 C CA . LYS A 1 90 ? -11.992 3.656 0.252 1 95.62 90 LYS A CA 1
ATOM 660 C C . LYS A 1 90 ? -10.75 3.855 1.124 1 95.62 90 LYS A C 1
ATOM 662 O O . LYS A 1 90 ? -10.852 3.859 2.354 1 95.62 90 LYS A O 1
ATOM 667 N N . ARG A 1 91 ? -9.602 3.996 0.49 1 97.38 91 ARG A N 1
ATOM 668 C CA . ARG A 1 91 ? -8.352 4.168 1.228 1 97.38 91 ARG A CA 1
ATOM 669 C C . ARG A 1 91 ? -7.504 5.281 0.615 1 97.38 91 ARG A C 1
ATOM 671 O O . ARG A 1 91 ? -7.578 5.535 -0.589 1 97.38 91 ARG A O 1
ATOM 678 N N . ALA A 1 92 ? -6.73 5.875 1.416 1 97.88 92 ALA A N 1
ATOM 679 C CA . ALA A 1 92 ? -5.75 6.863 0.978 1 97.88 92 ALA A CA 1
ATOM 680 C C . ALA A 1 92 ? -4.441 6.715 1.751 1 97.88 92 ALA A C 1
ATOM 682 O O . ALA A 1 92 ? -4.453 6.41 2.945 1 97.88 92 ALA A O 1
ATOM 683 N N . THR A 1 93 ? -3.391 6.922 1.067 1 98.06 93 THR A N 1
ATOM 684 C CA . THR A 1 93 ? -2.068 6.926 1.683 1 98.06 93 THR A CA 1
ATOM 685 C C . THR A 1 93 ? -1.457 8.32 1.64 1 98.06 93 THR A C 1
ATOM 687 O O . THR A 1 93 ? -1.392 8.945 0.578 1 98.06 93 THR A O 1
ATOM 690 N N . LEU A 1 94 ? -1.093 8.805 2.812 1 97.81 94 LEU A N 1
ATOM 691 C CA . LEU A 1 94 ? -0.415 10.094 2.889 1 97.81 94 LEU A CA 1
ATOM 692 C C . LEU A 1 94 ? 0.997 10 2.318 1 97.81 94 LEU A C 1
ATOM 694 O O . LEU A 1 94 ? 1.72 9.039 2.594 1 97.81 94 LEU A O 1
ATOM 698 N N . ALA A 1 95 ? 1.337 10.945 1.526 1 96.31 95 ALA A N 1
ATOM 699 C CA . ALA A 1 95 ? 2.709 11.07 1.04 1 96.31 95 ALA A CA 1
ATOM 700 C C . ALA A 1 95 ? 3.619 11.664 2.113 1 96.31 95 ALA A C 1
ATOM 702 O O . ALA A 1 95 ? 3.145 12.148 3.141 1 96.31 95 ALA A O 1
ATOM 703 N N . PRO A 1 96 ? 4.914 11.57 1.859 1 93.19 96 PRO A N 1
ATOM 704 C CA . PRO A 1 96 ? 5.832 12.273 2.762 1 93.19 96 PRO A CA 1
ATOM 705 C C . PRO A 1 96 ? 5.586 13.773 2.812 1 93.19 96 PRO A C 1
ATOM 707 O O . PRO A 1 96 ? 5.047 14.352 1.861 1 93.19 96 PRO A O 1
ATOM 710 N N . ILE A 1 97 ? 5.934 14.281 3.945 1 93.44 97 ILE A N 1
ATOM 711 C CA . ILE A 1 97 ? 6.047 15.734 4.035 1 93.44 97 ILE A CA 1
ATOM 712 C C . ILE A 1 97 ? 7.457 16.156 3.639 1 93.44 97 ILE A C 1
ATOM 714 O O . ILE A 1 97 ? 8.445 15.648 4.176 1 93.44 97 ILE A O 1
ATOM 718 N N . TRP A 1 98 ? 7.52 16.969 2.656 1 91 98 TRP A N 1
ATOM 719 C CA . TRP A 1 98 ? 8.773 17.609 2.273 1 91 98 TRP A CA 1
ATOM 720 C C . TRP A 1 98 ? 8.852 19.031 2.816 1 91 98 TRP A C 1
ATOM 722 O O . TRP A 1 98 ? 8.008 19.875 2.494 1 91 98 TRP A O 1
ATOM 732 N N . CYS A 1 99 ? 9.883 19.281 3.533 1 88.81 99 CYS A N 1
ATOM 733 C CA . CYS A 1 99 ? 9.945 20.578 4.195 1 88.81 99 CYS A CA 1
ATOM 734 C C . CYS A 1 99 ? 11.18 21.359 3.746 1 88.81 99 CYS A C 1
ATOM 736 O O . CYS A 1 99 ? 12.211 20.766 3.438 1 88.81 99 CYS A O 1
ATOM 738 N N . ILE A 1 100 ? 11.227 22.656 3.434 1 78.56 100 ILE A N 1
ATOM 739 C CA . ILE A 1 100 ? 12.328 23.516 3.035 1 78.56 100 ILE A CA 1
ATOM 740 C C . ILE A 1 100 ? 12.922 24.203 4.27 1 78.56 100 ILE A C 1
ATOM 742 O O . ILE A 1 100 ? 14.109 24.547 4.277 1 78.56 100 ILE A O 1
ATOM 746 N N . GLY A 1 101 ? 12.438 24.281 5.383 1 66.44 101 GLY A N 1
ATOM 747 C CA . GLY A 1 101 ? 12.906 25.312 6.281 1 66.44 101 GLY A CA 1
ATOM 748 C C . GLY A 1 101 ? 12.828 24.922 7.742 1 66.44 101 GLY A C 1
ATOM 749 O O . GLY A 1 101 ? 12.898 23.734 8.078 1 66.44 101 GLY A O 1
ATOM 750 N N . GLN A 1 102 ? 12.844 25.953 8.516 1 61.22 102 GLN A N 1
ATOM 751 C CA . GLN A 1 102 ? 13.273 26.141 9.906 1 61.22 102 GLN A CA 1
ATOM 752 C C . GLN A 1 102 ? 12.133 25.828 10.875 1 61.22 102 GLN A C 1
ATOM 754 O O . GLN A 1 102 ? 12.32 25.875 12.086 1 61.22 102 GLN A O 1
ATOM 759 N N . LEU A 1 103 ? 10.977 25.594 10.281 1 64.5 103 LEU A N 1
ATOM 760 C CA . LEU A 1 103 ? 9.945 25.328 11.281 1 64.5 103 LEU A CA 1
ATOM 761 C C . LEU A 1 103 ? 10.242 24.047 12.047 1 64.5 103 LEU A C 1
ATOM 763 O O . LEU A 1 103 ? 10.867 23.125 11.508 1 64.5 103 LEU A O 1
ATOM 767 N N . ASP A 1 104 ? 9.812 24.203 13.25 1 79.5 104 ASP A N 1
ATOM 768 C CA . ASP A 1 104 ? 9.867 23 14.07 1 79.5 104 ASP A CA 1
ATOM 769 C C . ASP A 1 104 ? 9.164 21.828 13.383 1 79.5 104 ASP A C 1
ATOM 771 O O . ASP A 1 104 ? 7.984 21.922 13.039 1 79.5 104 ASP A O 1
ATOM 775 N N . GLU A 1 105 ? 9.859 20.828 13.141 1 83.69 105 GLU A N 1
ATOM 776 C CA . GLU A 1 105 ? 9.383 19.688 12.375 1 83.69 105 GLU A CA 1
ATOM 777 C C . GLU A 1 105 ? 8.172 19.031 13.039 1 83.69 105 GLU A C 1
ATOM 779 O O . GLU A 1 105 ? 7.25 18.578 12.359 1 83.69 105 GLU A O 1
ATOM 784 N N . ALA A 1 106 ? 8.227 19.047 14.344 1 86.25 106 ALA A N 1
ATOM 785 C CA . ALA A 1 106 ? 7.121 18.422 15.062 1 86.25 106 ALA A CA 1
ATOM 786 C C . ALA A 1 106 ? 5.828 19.203 14.859 1 86.25 106 ALA A C 1
ATOM 788 O O . ALA A 1 106 ? 4.758 18.625 14.695 1 86.25 106 ALA A O 1
ATOM 789 N N . LEU A 1 107 ? 5.973 20.484 14.906 1 87.75 107 LEU A N 1
ATOM 790 C CA . LEU A 1 107 ? 4.812 21.344 14.672 1 87.75 107 LEU A CA 1
ATOM 791 C C . LEU A 1 107 ? 4.285 21.156 13.25 1 87.75 107 LEU A C 1
ATOM 793 O O . LEU A 1 107 ? 3.086 20.953 13.047 1 87.75 107 LEU A O 1
ATOM 797 N N . LEU A 1 108 ? 5.18 21.188 12.375 1 91.44 108 LEU A N 1
ATOM 798 C CA . LEU A 1 108 ? 4.781 21.047 10.977 1 91.44 108 LEU A CA 1
ATOM 799 C C . LEU A 1 108 ? 4.086 19.703 10.75 1 91.44 108 LEU A C 1
ATOM 801 O O . LEU A 1 108 ? 2.984 19.656 10.195 1 91.44 108 LEU A O 1
ATOM 805 N N . VAL A 1 109 ? 4.699 18.656 11.258 1 93.25 109 VAL A N 1
ATOM 806 C CA . VAL A 1 109 ? 4.199 17.312 11.008 1 93.25 109 VAL A CA 1
ATOM 807 C C . VAL A 1 109 ? 2.84 17.125 11.688 1 93.25 109 VAL A C 1
ATOM 809 O O . VAL A 1 109 ? 1.903 16.594 11.078 1 93.25 109 VAL A O 1
ATOM 812 N N . SER A 1 110 ? 2.668 17.578 12.875 1 94 110 SER A N 1
ATOM 813 C CA . SER A 1 110 ? 1.424 17.375 13.602 1 94 110 SER A CA 1
ATOM 814 C C . SER A 1 110 ? 0.261 18.094 12.938 1 94 110 SER A C 1
ATOM 816 O O . SER A 1 110 ? -0.817 17.531 12.766 1 94 110 SER A O 1
ATOM 818 N N . HIS A 1 111 ? 0.528 19.312 12.555 1 94.5 111 HIS A N 1
ATOM 819 C CA . HIS A 1 111 ? -0.526 20.109 11.93 1 94.5 111 HIS A CA 1
ATOM 820 C C . HIS A 1 111 ? -0.885 19.547 10.555 1 94.5 111 HIS A C 1
ATOM 822 O O . HIS A 1 111 ? -2.064 19.469 10.203 1 94.5 111 HIS A O 1
ATOM 828 N N . VAL A 1 112 ? 0.117 19.188 9.828 1 96.06 112 VAL A N 1
ATOM 829 C CA . VAL A 1 112 ? -0.113 18.656 8.492 1 96.06 112 VAL A CA 1
ATOM 830 C C . VAL A 1 112 ? -0.819 17.297 8.586 1 96.06 112 VAL A C 1
ATOM 832 O O . VAL A 1 112 ? -1.763 17.031 7.836 1 96.06 112 VAL A O 1
ATOM 835 N N . ALA A 1 113 ? -0.362 16.453 9.516 1 97.19 113 ALA A N 1
ATOM 836 C CA . ALA A 1 113 ? -1.01 15.156 9.711 1 97.19 113 ALA A CA 1
ATOM 837 C C . ALA A 1 113 ? -2.49 15.328 10.039 1 97.19 113 ALA A C 1
ATOM 839 O O . ALA A 1 113 ? -3.338 14.602 9.508 1 97.19 113 ALA A O 1
ATOM 840 N N . HIS A 1 114 ? -2.803 16.234 10.891 1 97.12 114 HIS A N 1
ATOM 841 C CA . HIS A 1 114 ? -4.191 16.531 11.234 1 97.12 114 HIS A CA 1
ATOM 842 C C . HIS A 1 114 ? -4.984 16.953 10 1 97.12 114 HIS A C 1
ATOM 844 O O . HIS A 1 114 ? -6.051 16.406 9.719 1 97.12 114 HIS A O 1
ATOM 850 N N . LEU A 1 115 ? -4.453 17.859 9.273 1 97.62 115 LEU A N 1
ATOM 851 C CA . LEU A 1 115 ? -5.164 18.406 8.125 1 97.62 115 LEU A CA 1
ATOM 852 C C . LEU A 1 115 ? -5.344 17.344 7.039 1 97.62 115 LEU A C 1
ATOM 854 O O . LEU A 1 115 ? -6.406 17.25 6.422 1 97.62 115 LEU A O 1
ATOM 858 N N . MET A 1 116 ? -4.301 16.594 6.832 1 98.06 116 MET A N 1
ATOM 859 C CA . MET A 1 116 ? -4.367 15.57 5.801 1 98.06 116 MET A CA 1
ATOM 860 C C . MET A 1 116 ? -5.355 14.469 6.188 1 98.06 116 MET A C 1
ATOM 862 O O . MET A 1 116 ? -6.078 13.953 5.34 1 98.06 116 MET A O 1
ATOM 866 N N . THR A 1 117 ? -5.355 14.125 7.434 1 98.25 117 THR A N 1
ATOM 867 C CA . THR A 1 117 ? -6.312 13.133 7.898 1 98.25 117 THR A CA 1
ATOM 868 C C . THR A 1 117 ? -7.742 13.648 7.773 1 98.25 117 THR A C 1
ATOM 870 O O . THR A 1 117 ? -8.633 12.93 7.328 1 98.25 117 THR A O 1
ATOM 873 N N . ARG A 1 118 ? -7.887 14.852 8.148 1 97.88 118 ARG A N 1
ATOM 874 C CA . ARG A 1 118 ? -9.188 15.492 7.996 1 97.88 118 ARG A CA 1
ATOM 875 C C . ARG A 1 118 ? -9.641 15.484 6.539 1 97.88 118 ARG A C 1
ATOM 877 O O . ARG A 1 118 ? -10.789 15.156 6.238 1 97.88 118 ARG A O 1
ATOM 884 N N . TYR A 1 119 ? -8.727 15.828 5.691 1 97.31 119 TYR A N 1
ATOM 885 C CA . TYR A 1 119 ? -9.031 15.836 4.27 1 97.31 119 TYR A CA 1
ATOM 88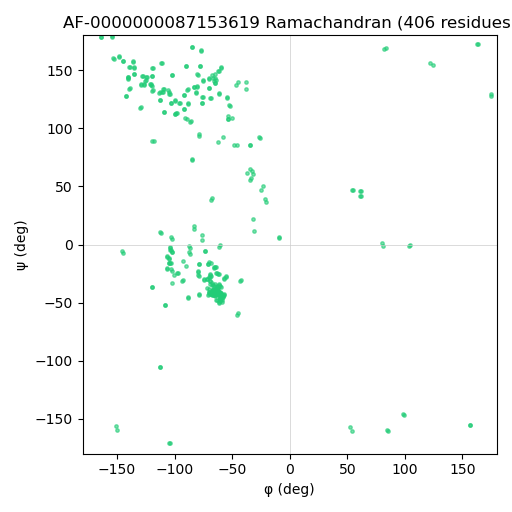6 C C . TYR A 1 119 ? -9.445 14.445 3.795 1 97.31 119 TYR A C 1
ATOM 888 O O . TYR A 1 119 ? -10.414 14.297 3.049 1 97.31 119 TYR A O 1
ATOM 896 N N . ALA A 1 120 ? -8.766 13.477 4.238 1 97.81 120 ALA A N 1
ATOM 897 C CA . ALA A 1 120 ? -9.031 12.094 3.838 1 97.81 120 ALA A CA 1
ATOM 898 C C . ALA A 1 120 ? -10.445 11.672 4.219 1 97.81 120 ALA A C 1
ATOM 900 O O . ALA A 1 120 ? -11.164 11.086 3.406 1 97.81 120 ALA A O 1
ATOM 901 N N . PHE A 1 121 ? -10.883 12.016 5.367 1 97.81 121 PHE A N 1
ATOM 902 C CA . PHE A 1 121 ? -12.141 11.484 5.871 1 97.81 121 PHE A CA 1
ATOM 903 C C . PHE A 1 121 ? -13.297 12.422 5.527 1 97.81 121 PHE A C 1
ATOM 905 O O . PHE A 1 121 ? -14.406 11.969 5.238 1 97.81 121 PHE A O 1
ATOM 912 N N . GLU A 1 122 ? -13.055 13.672 5.449 1 96 122 GLU A N 1
ATOM 913 C CA . GLU A 1 122 ? -14.164 14.609 5.297 1 96 122 GLU A CA 1
ATOM 914 C C . GLU A 1 122 ? -14.352 15.008 3.836 1 96 122 GLU A C 1
ATOM 916 O O . GLU A 1 122 ? -15.445 15.406 3.43 1 96 122 GLU A O 1
ATOM 921 N N . VAL A 1 123 ? -13.328 14.922 3.053 1 95.12 123 VAL A N 1
ATOM 922 C CA . VAL A 1 123 ? -13.414 15.336 1.655 1 95.12 123 VAL A CA 1
ATOM 923 C C . VAL A 1 123 ? -13.375 14.102 0.753 1 95.12 123 VAL A C 1
ATOM 925 O O . VAL A 1 123 ? -14.297 13.867 -0.032 1 95.12 123 VAL A O 1
ATOM 928 N N . LEU A 1 124 ? -12.383 13.305 0.984 1 95.69 124 LEU A N 1
ATOM 929 C CA . LEU A 1 124 ? -12.266 12.125 0.137 1 95.69 124 LEU A CA 1
ATOM 930 C C . LEU A 1 124 ? -13.219 11.031 0.59 1 95.69 124 LEU A C 1
ATOM 932 O O . LEU A 1 124 ? -13.5 10.094 -0.159 1 95.69 124 LEU A O 1
ATOM 936 N N . ALA A 1 125 ? -13.617 11.078 1.823 1 96 125 ALA A N 1
ATOM 937 C CA . ALA A 1 125 ? -14.594 10.164 2.402 1 96 125 ALA A CA 1
ATOM 938 C C . ALA A 1 125 ? -14.102 8.719 2.342 1 96 125 ALA A C 1
ATOM 940 O O . ALA A 1 125 ? -14.867 7.812 2.01 1 96 125 ALA A O 1
ATOM 941 N N . VAL A 1 126 ? -12.883 8.562 2.627 1 97.25 126 VAL A N 1
ATOM 942 C CA . VAL A 1 126 ? -12.328 7.219 2.678 1 97.25 126 VAL A CA 1
ATOM 943 C C . VAL A 1 126 ? -12.578 6.605 4.055 1 97.25 126 VAL A C 1
ATOM 945 O O . VAL A 1 126 ? -13.039 7.289 4.969 1 97.25 126 VAL A O 1
ATOM 948 N N . GLU A 1 127 ? -12.312 5.332 4.188 1 98.06 127 GLU A N 1
ATOM 949 C CA . GLU A 1 127 ? -12.5 4.621 5.449 1 98.06 127 GLU A CA 1
ATOM 950 C C . GLU A 1 127 ? -11.172 4.371 6.148 1 98.06 127 GLU A C 1
ATOM 952 O O . GLU A 1 127 ? -11.141 4.062 7.34 1 98.06 127 GLU A O 1
ATOM 957 N N . ARG A 1 128 ? -10.125 4.527 5.359 1 98.69 128 ARG A N 1
ATOM 958 C CA . ARG A 1 128 ? -8.789 4.273 5.891 1 98.69 128 ARG A CA 1
ATOM 959 C C . ARG A 1 128 ? -7.789 5.281 5.34 1 98.69 128 ARG A C 1
ATOM 961 O O . ARG A 1 128 ? -7.746 5.531 4.137 1 98.69 128 ARG A O 1
ATOM 968 N N . ALA A 1 129 ? -7.074 5.895 6.211 1 98.75 129 ALA A N 1
ATOM 969 C CA . ALA A 1 129 ? -5.914 6.719 5.891 1 98.75 129 ALA A CA 1
ATOM 970 C C . ALA A 1 129 ? -4.652 6.168 6.547 1 98.75 129 ALA A C 1
ATOM 972 O O . ALA A 1 129 ? -4.656 5.844 7.734 1 98.75 129 ALA A O 1
ATOM 973 N N . GLU A 1 130 ? -3.57 6.051 5.75 1 98.75 130 GLU A N 1
ATOM 974 C CA . GLU A 1 130 ? -2.361 5.465 6.324 1 98.75 130 GLU A CA 1
ATOM 975 C C . GLU A 1 130 ? -1.121 6.262 5.926 1 98.75 130 GLU A C 1
ATOM 977 O O . GLU A 1 130 ? -1.158 7.047 4.977 1 98.75 130 GLU A O 1
ATOM 982 N N . VAL A 1 131 ? -0.094 6.125 6.707 1 98.38 131 VAL A N 1
ATOM 983 C CA . VAL A 1 131 ? 1.214 6.715 6.445 1 98.38 131 VAL A CA 1
ATOM 984 C C . VAL A 1 131 ? 2.309 5.684 6.711 1 98.38 131 VAL A C 1
ATOM 986 O O . VAL A 1 131 ? 2.143 4.793 7.547 1 98.38 131 VAL A O 1
ATOM 989 N N . HIS A 1 132 ? 3.322 5.797 5.938 1 98.25 132 HIS A N 1
ATOM 990 C CA . HIS A 1 132 ? 4.508 4.965 6.121 1 98.25 132 HIS A CA 1
ATOM 991 C C . HIS A 1 132 ? 5.688 5.793 6.617 1 98.25 132 HIS A C 1
ATOM 993 O O . HIS A 1 132 ? 5.984 6.852 6.059 1 98.25 132 HIS A O 1
ATOM 999 N N . LEU A 1 133 ? 6.359 5.316 7.676 1 97.19 133 LEU A N 1
ATOM 1000 C CA . LEU A 1 133 ? 7.531 5.965 8.25 1 97.19 133 LEU A CA 1
ATOM 1001 C C . LEU A 1 133 ? 8.695 4.984 8.375 1 97.19 133 LEU A C 1
ATOM 1003 O O . LEU A 1 133 ? 8.492 3.822 8.734 1 97.19 133 LEU A O 1
ATOM 1007 N N . ASP A 1 134 ? 9.844 5.551 8.164 1 96.31 134 ASP A N 1
ATOM 1008 C CA . ASP A 1 134 ? 11.023 4.738 8.453 1 96.31 134 ASP A CA 1
ATOM 1009 C C . ASP A 1 134 ? 10.992 4.207 9.883 1 96.31 134 ASP A C 1
ATOM 1011 O O . ASP A 1 134 ? 10.773 4.973 10.828 1 96.31 134 ASP A O 1
ATOM 1015 N N . TRP A 1 135 ? 11.141 2.883 9.906 1 96.25 135 TRP A N 1
ATOM 1016 C CA . TRP A 1 135 ? 11.055 2.184 11.188 1 96.25 135 TRP A CA 1
ATOM 1017 C C . TRP A 1 135 ? 12.039 2.762 12.195 1 96.25 135 TRP A C 1
ATOM 1019 O O . TRP A 1 135 ? 11.797 2.719 13.406 1 96.25 135 TRP A O 1
ATOM 1029 N N . ARG A 1 136 ? 13.102 3.32 11.852 1 94.62 136 ARG A N 1
ATOM 1030 C CA . ARG A 1 136 ? 14.164 3.84 12.703 1 94.62 136 ARG A CA 1
ATOM 1031 C C . ARG A 1 136 ? 13.789 5.203 13.281 1 94.62 136 ARG A C 1
ATOM 1033 O O . ARG A 1 136 ? 14.43 5.684 14.219 1 94.62 136 ARG A O 1
ATOM 1040 N N . LEU A 1 137 ? 12.781 5.832 12.672 1 92.75 137 LEU A N 1
ATOM 1041 C CA . LEU A 1 137 ? 12.375 7.156 13.125 1 92.75 137 LEU A CA 1
ATOM 1042 C C . LEU A 1 137 ? 11.398 7.059 14.289 1 92.75 137 LEU A C 1
ATOM 1044 O O . LEU A 1 137 ? 10.234 7.445 14.164 1 92.75 137 LEU A O 1
ATOM 1048 N N . ARG A 1 138 ? 11.883 6.719 15.391 1 92.69 138 ARG A N 1
ATOM 1049 C CA . ARG A 1 138 ? 11.062 6.395 16.547 1 92.69 138 ARG A CA 1
ATOM 1050 C C . ARG A 1 138 ? 10.312 7.621 17.062 1 92.69 138 ARG A C 1
ATOM 1052 O O . ARG A 1 138 ? 9.156 7.52 17.484 1 92.69 138 ARG A O 1
ATOM 1059 N N . ARG A 1 139 ? 10.898 8.766 16.984 1 89.19 139 ARG A N 1
ATOM 1060 C CA . ARG A 1 139 ? 10.242 9.984 17.438 1 89.19 139 ARG A CA 1
ATOM 1061 C C . ARG A 1 139 ? 9.062 10.336 16.547 1 89.19 139 ARG A C 1
ATOM 1063 O O . ARG A 1 139 ? 8.016 10.781 17.031 1 89.19 139 ARG A O 1
ATOM 1070 N N . SER A 1 140 ? 9.273 10.156 15.289 1 91.94 140 SER A N 1
ATOM 1071 C CA . SER A 1 140 ? 8.172 10.383 14.359 1 91.94 140 SER A CA 1
ATOM 1072 C C . SER A 1 140 ? 7.039 9.391 14.602 1 91.94 140 SER A C 1
ATOM 1074 O O . SER A 1 140 ? 5.867 9.766 14.57 1 91.94 140 SER A O 1
ATOM 1076 N N . LEU A 1 141 ? 7.449 8.188 14.867 1 94.38 141 LEU A N 1
ATOM 1077 C CA . LEU A 1 141 ? 6.457 7.16 15.172 1 94.38 141 LEU A CA 1
ATOM 1078 C C . LEU A 1 141 ? 5.648 7.535 16.406 1 94.38 141 LEU A C 1
ATOM 1080 O O . LEU A 1 141 ? 4.418 7.438 16.406 1 94.38 141 LEU A O 1
ATOM 1084 N N . ASP A 1 142 ? 6.316 7.988 17.359 1 93.5 142 ASP A N 1
ATOM 1085 C CA . ASP A 1 142 ? 5.66 8.398 18.594 1 93.5 142 ASP A CA 1
ATOM 1086 C C . ASP A 1 142 ? 4.73 9.586 18.359 1 93.5 142 ASP A C 1
ATOM 1088 O O . ASP A 1 142 ? 3.639 9.656 18.922 1 93.5 142 ASP A O 1
ATOM 1092 N N . LEU A 1 143 ? 5.191 10.484 17.547 1 92.94 143 LEU A N 1
ATOM 1093 C CA . LEU A 1 143 ? 4.387 11.656 17.234 1 92.94 143 LEU A CA 1
ATOM 1094 C C . LEU A 1 143 ? 3.08 11.258 16.562 1 92.94 143 LEU A C 1
ATOM 1096 O O . LEU A 1 143 ? 2 11.672 16.984 1 92.94 143 LEU A O 1
ATOM 1100 N N . TYR A 1 144 ? 3.135 10.461 15.578 1 96.06 144 TYR A N 1
ATOM 1101 C CA . TYR A 1 144 ? 1.93 10.016 14.883 1 96.06 144 TYR A CA 1
ATOM 1102 C C . TYR A 1 144 ? 1.035 9.203 15.82 1 96.06 144 TYR A C 1
ATOM 1104 O O . TYR A 1 144 ? -0.191 9.336 15.773 1 96.06 144 TYR A O 1
ATOM 1112 N N . THR A 1 145 ? 1.635 8.398 16.625 1 96.38 145 THR A N 1
ATOM 1113 C CA . THR A 1 145 ? 0.858 7.633 17.594 1 96.38 145 THR A CA 1
ATOM 1114 C C . THR A 1 145 ? 0.139 8.562 18.562 1 96.38 145 THR A C 1
ATOM 1116 O O . THR A 1 145 ? -1.019 8.328 18.922 1 96.38 145 THR A O 1
ATOM 1119 N N . SER A 1 146 ? 0.82 9.586 18.953 1 93.94 146 SER A N 1
ATOM 1120 C CA . SER A 1 146 ? 0.201 10.57 19.828 1 93.94 146 SER A CA 1
ATOM 1121 C C . SER A 1 146 ? -0.974 11.266 19.156 1 93.94 146 SER A C 1
ATOM 1123 O O . SER A 1 146 ? -1.893 11.734 19.828 1 93.94 146 SER A O 1
ATOM 1125 N N . LEU A 1 147 ? -0.955 11.281 17.875 1 96.38 147 LEU A N 1
ATOM 1126 C CA . LEU A 1 147 ? -2.021 11.906 17.109 1 96.38 147 LEU A CA 1
ATOM 1127 C C . LEU A 1 147 ? -3.152 10.922 16.844 1 96.38 147 LEU A C 1
ATOM 1129 O O . LEU A 1 147 ? -4.145 11.258 16.188 1 96.38 147 LEU A O 1
ATOM 1133 N N . GLY A 1 148 ? -2.973 9.68 17.328 1 97.94 148 GLY A N 1
ATOM 1134 C CA . GLY A 1 148 ? -4.07 8.727 17.234 1 97.94 148 GLY A CA 1
ATOM 1135 C C . GLY A 1 148 ? -3.879 7.699 16.141 1 97.94 148 GLY A C 1
ATOM 1136 O O . GLY A 1 148 ? -4.723 6.82 15.953 1 97.94 148 GLY A O 1
ATOM 1137 N N . PHE A 1 149 ? -2.809 7.805 15.43 1 98.44 149 PHE A N 1
ATOM 1138 C CA . PHE A 1 149 ? -2.508 6.762 14.461 1 98.44 149 PHE A CA 1
ATOM 1139 C C . PHE A 1 149 ? -2.117 5.465 15.156 1 98.44 149 PHE A C 1
ATOM 1141 O O . PHE A 1 149 ? -1.395 5.48 16.156 1 98.44 149 PHE A O 1
ATOM 1148 N N . ARG A 1 150 ? -2.527 4.398 14.594 1 98.56 150 ARG A N 1
ATOM 1149 C CA . ARG A 1 150 ? -2.162 3.086 15.117 1 98.56 150 ARG A CA 1
ATOM 1150 C C . ARG A 1 150 ? -1.091 2.43 14.25 1 98.56 150 ARG A C 1
ATOM 1152 O O . ARG A 1 150 ? -1.223 2.377 13.023 1 98.56 150 ARG A O 1
ATOM 1159 N N . CYS A 1 151 ? -0.052 1.982 14.898 1 98.38 151 CYS A N 1
ATOM 1160 C CA . CYS A 1 151 ? 0.948 1.198 14.18 1 98.38 151 CYS A CA 1
ATOM 1161 C C . CYS A 1 151 ? 0.448 -0.219 13.922 1 98.38 151 CYS A C 1
ATOM 1163 O O . CYS A 1 151 ? 0.181 -0.968 14.867 1 98.38 151 CYS A O 1
ATOM 1165 N N . GLU A 1 152 ? 0.39 -0.613 12.688 1 98.75 152 GLU A N 1
ATOM 1166 C CA . GLU A 1 152 ? -0.254 -1.875 12.336 1 98.75 152 GLU A CA 1
ATOM 1167 C C . GLU A 1 152 ? 0.777 -2.932 11.953 1 98.75 152 GLU A C 1
ATOM 1169 O O . GLU A 1 152 ? 0.44 -4.105 11.789 1 98.75 152 GLU A O 1
ATOM 1174 N N . GLY A 1 153 ? 2.029 -2.457 11.789 1 98.25 153 GLY A N 1
ATOM 1175 C CA . GLY A 1 153 ? 3.057 -3.438 11.484 1 98.25 153 GLY A CA 1
ATOM 1176 C C . GLY A 1 153 ? 4.328 -2.818 10.93 1 98.25 153 GLY A C 1
ATOM 1177 O O . GLY A 1 153 ? 4.387 -1.608 10.703 1 98.25 153 GLY A O 1
ATOM 1178 N N . ARG A 1 154 ? 5.312 -3.646 10.789 1 98.56 154 ARG A N 1
ATOM 1179 C CA . ARG A 1 154 ? 6.602 -3.309 10.195 1 98.56 154 ARG A CA 1
ATOM 1180 C C . ARG A 1 154 ? 6.762 -3.969 8.828 1 98.56 154 ARG A C 1
ATOM 1182 O O . ARG A 1 154 ? 6.805 -5.195 8.727 1 98.56 154 ARG A O 1
ATOM 1189 N N . LEU A 1 155 ? 6.816 -3.174 7.812 1 98.69 155 LEU A N 1
ATOM 1190 C CA . LEU A 1 155 ? 6.965 -3.641 6.438 1 98.69 155 LEU A CA 1
ATOM 1191 C C . LEU A 1 155 ? 8.438 -3.699 6.043 1 98.69 155 LEU A C 1
ATOM 1193 O O . LEU A 1 155 ? 9.102 -2.664 5.961 1 98.69 155 LEU A O 1
ATOM 1197 N N . ARG A 1 156 ? 8.922 -4.84 5.754 1 98.5 156 ARG A N 1
ATOM 1198 C CA . ARG A 1 156 ? 10.336 -5.02 5.43 1 98.5 156 ARG A CA 1
ATOM 1199 C C . ARG A 1 156 ? 10.648 -4.516 4.027 1 98.5 156 ARG A C 1
ATOM 1201 O O . ARG A 1 156 ? 9.828 -4.664 3.113 1 98.5 156 ARG A O 1
ATOM 1208 N N . ALA A 1 157 ? 11.828 -3.879 3.891 1 97.81 157 ALA A N 1
ATOM 1209 C CA . ALA A 1 157 ? 12.359 -3.432 2.605 1 97.81 157 ALA A CA 1
ATOM 1210 C C . ALA A 1 157 ? 11.352 -2.549 1.872 1 97.81 157 ALA A C 1
ATOM 1212 O O . ALA A 1 157 ? 11.109 -2.74 0.679 1 97.81 157 ALA A O 1
ATOM 1213 N N . TRP A 1 158 ? 10.812 -1.635 2.564 1 97.62 158 TRP A N 1
ATOM 1214 C CA . TRP A 1 158 ? 9.742 -0.795 2.037 1 97.62 158 TRP A CA 1
ATOM 1215 C C . TRP A 1 158 ? 10.305 0.428 1.326 1 97.62 158 TRP A C 1
ATOM 1217 O O . TRP A 1 158 ? 9.852 0.784 0.235 1 97.62 158 TRP A O 1
ATOM 1227 N N . PHE A 1 159 ? 11.297 1.088 1.967 1 95.56 159 PHE A N 1
ATOM 1228 C CA . PHE A 1 159 ? 11.906 2.291 1.414 1 95.56 159 PHE A CA 1
ATOM 1229 C C . PHE A 1 159 ? 13.219 1.957 0.718 1 95.56 159 PHE A C 1
ATOM 1231 O O . PHE A 1 159 ? 14.219 1.641 1.376 1 95.56 159 PHE A O 1
ATOM 1238 N N . ALA A 1 160 ? 13.211 2.127 -0.575 1 92.88 160 ALA A N 1
ATOM 1239 C CA . ALA A 1 160 ? 14.438 1.838 -1.315 1 92.88 160 ALA A CA 1
ATOM 1240 C C . ALA A 1 160 ? 15.555 2.791 -0.914 1 92.88 160 ALA A C 1
ATOM 1242 O O . ALA A 1 160 ? 15.328 3.988 -0.727 1 92.88 160 ALA A O 1
ATOM 1243 N N . ALA A 1 161 ? 16.734 2.232 -0.786 1 86.94 161 ALA A N 1
ATOM 1244 C CA . ALA A 1 161 ? 17.938 3.016 -0.511 1 86.94 161 ALA A CA 1
ATOM 1245 C C . ALA A 1 161 ? 18.766 3.203 -1.775 1 86.94 161 ALA A C 1
ATOM 1247 O O . ALA A 1 161 ? 18.719 2.371 -2.684 1 86.94 161 ALA A O 1
ATOM 1248 N N . ASP A 1 162 ? 19.359 4.363 -1.803 1 78.12 162 ASP A N 1
ATOM 1249 C CA . ASP A 1 162 ? 20.25 4.602 -2.928 1 78.12 162 ASP A CA 1
ATOM 1250 C C . ASP A 1 162 ? 21.391 3.576 -2.949 1 78.12 162 ASP A C 1
ATOM 1252 O O . ASP A 1 162 ? 21.75 3.057 -4.008 1 78.12 162 ASP A O 1
ATOM 1256 N N . GLU A 1 163 ? 21.828 3.355 -1.771 1 81 163 GLU A N 1
ATOM 1257 C CA . GLU A 1 163 ? 22.859 2.342 -1.618 1 81 163 GLU A CA 1
ATOM 1258 C C . GLU A 1 163 ? 22.5 1.336 -0.53 1 81 163 GLU A C 1
ATOM 1260 O O . GLU A 1 163 ? 21.891 1.7 0.481 1 81 163 GLU A O 1
ATOM 1265 N N . GLY A 1 164 ? 22.766 0.124 -0.824 1 85.75 164 GLY A N 1
ATOM 1266 C CA . GLY A 1 164 ? 22.516 -0.901 0.177 1 85.75 164 GLY A CA 1
ATOM 1267 C C . GLY A 1 164 ? 21.078 -1.396 0.185 1 85.75 164 GLY A C 1
ATOM 1268 O O . GLY A 1 164 ? 20.359 -1.258 -0.81 1 85.75 164 GLY A O 1
ATOM 1269 N N . ALA A 1 165 ? 20.719 -1.992 1.342 1 88.62 165 ALA A N 1
ATOM 1270 C CA . ALA A 1 165 ? 19.422 -2.637 1.47 1 88.62 165 ALA A CA 1
ATOM 1271 C C . ALA A 1 165 ? 18.328 -1.612 1.75 1 88.62 165 ALA A C 1
ATOM 1273 O O . ALA A 1 165 ? 18.562 -0.622 2.449 1 88.62 165 ALA A O 1
ATOM 1274 N N . SER A 1 166 ? 17.188 -1.842 1.272 1 95 166 SER A N 1
ATOM 1275 C CA . SER A 1 166 ? 16.016 -1.017 1.551 1 95 166 SER A CA 1
ATOM 1276 C C . SER A 1 166 ? 15.672 -1.027 3.037 1 95 166 SER A C 1
ATOM 1278 O O . SER A 1 166 ? 15.922 -2.018 3.729 1 95 166 SER A O 1
ATOM 1280 N N . ALA A 1 167 ? 15.109 0.103 3.469 1 95.62 167 ALA A N 1
ATOM 1281 C CA . ALA A 1 167 ? 14.773 0.241 4.883 1 95.62 167 ALA A CA 1
ATOM 1282 C C . ALA A 1 167 ? 13.359 -0.256 5.16 1 95.62 167 ALA A C 1
ATOM 1284 O O . ALA A 1 167 ? 12.508 -0.247 4.27 1 95.62 167 ALA A O 1
ATOM 1285 N N . ASP A 1 168 ? 13.164 -0.672 6.383 1 97.44 168 ASP A N 1
ATOM 1286 C CA . ASP A 1 168 ? 11.836 -1.072 6.832 1 97.44 168 ASP A CA 1
ATOM 1287 C C . ASP A 1 168 ? 10.969 0.148 7.129 1 97.44 168 ASP A C 1
ATOM 1289 O O . ASP A 1 168 ? 11.484 1.215 7.469 1 97.44 168 ASP A O 1
ATOM 1293 N N . ALA A 1 169 ? 9.672 -0.03 7.008 1 98.25 169 ALA A N 1
ATOM 1294 C CA . ALA A 1 169 ? 8.727 1.029 7.328 1 98.25 169 ALA A CA 1
ATOM 1295 C C . ALA A 1 169 ? 7.707 0.557 8.367 1 98.25 169 ALA A C 1
ATOM 1297 O O . ALA A 1 169 ? 7.316 -0.612 8.375 1 98.25 169 ALA A O 1
ATOM 1298 N N . ALA A 1 170 ? 7.332 1.468 9.219 1 98.31 170 ALA A N 1
ATOM 1299 C CA . ALA A 1 170 ? 6.098 1.296 9.984 1 98.31 170 ALA A CA 1
ATOM 1300 C C . ALA A 1 170 ? 4.883 1.741 9.172 1 98.31 170 ALA A C 1
ATOM 1302 O O . ALA A 1 170 ? 4.93 2.766 8.484 1 98.31 170 ALA A O 1
ATOM 1303 N N . VAL A 1 171 ? 3.906 0.942 9.234 1 98.69 171 VAL A N 1
ATOM 1304 C CA . VAL A 1 171 ? 2.633 1.382 8.672 1 98.69 171 VAL A CA 1
ATOM 1305 C C . VAL A 1 171 ? 1.688 1.795 9.797 1 98.69 171 VAL A C 1
ATOM 1307 O O . VAL A 1 171 ? 1.417 1.01 10.711 1 98.69 171 VAL A O 1
ATOM 1310 N N . LEU A 1 172 ? 1.227 3.064 9.742 1 98.75 172 LEU A N 1
ATOM 1311 C CA . LEU A 1 172 ? 0.275 3.609 10.703 1 98.75 172 LEU A CA 1
ATOM 1312 C C . LEU A 1 172 ? -1.006 4.059 10.008 1 98.75 172 LEU A C 1
ATOM 1314 O O . LEU A 1 172 ? -0.961 4.586 8.891 1 98.75 172 LEU A O 1
ATOM 1318 N N . SER A 1 173 ? -2.121 3.863 10.734 1 98.81 173 SER A N 1
ATOM 1319 C CA . SER A 1 173 ? -3.365 4.215 10.055 1 98.81 173 SER A CA 1
ATOM 1320 C C . SER A 1 173 ? -4.383 4.793 11.031 1 98.81 173 SER A C 1
ATOM 1322 O O . SER A 1 173 ? -4.234 4.648 12.25 1 98.81 173 SER A O 1
ATOM 1324 N N . VAL A 1 174 ? -5.312 5.539 10.508 1 98.69 174 VAL A N 1
ATOM 1325 C CA . VAL A 1 174 ? -6.57 5.949 11.125 1 98.69 174 VAL A CA 1
ATOM 1326 C C . VAL A 1 174 ? -7.746 5.453 10.289 1 98.69 174 VAL A C 1
ATOM 1328 O O . VAL A 1 174 ? -7.711 5.527 9.055 1 98.69 174 VAL A O 1
ATOM 1331 N N . ILE A 1 175 ? -8.797 4.953 10.977 1 98.62 175 ILE A N 1
ATOM 1332 C CA . ILE A 1 175 ? -9.984 4.531 10.234 1 98.62 175 ILE A CA 1
ATOM 1333 C C . ILE A 1 175 ? -11.148 5.477 10.531 1 98.62 175 ILE A C 1
ATOM 1335 O O . ILE A 1 175 ? -11.211 6.07 11.609 1 98.62 175 ILE A O 1
ATOM 1339 N N . SER A 1 176 ? -12.008 5.496 9.656 1 97.44 176 SER A N 1
ATOM 1340 C CA . SER A 1 176 ? -13.07 6.5 9.672 1 97.44 176 SER A CA 1
ATOM 1341 C C . SER A 1 176 ? -13.945 6.359 10.914 1 97.44 176 SER A C 1
ATOM 1343 O O . SER A 1 176 ? -14.414 7.359 11.469 1 97.44 176 SER A O 1
ATOM 1345 N N . SER A 1 177 ? -14.203 5.164 11.383 1 96.81 177 SER A N 1
ATOM 1346 C CA . SER A 1 177 ? -15.07 4.941 12.531 1 96.81 177 SER A CA 1
ATOM 1347 C C . SER A 1 177 ? -14.469 5.535 13.805 1 96.81 177 SER A C 1
ATOM 1349 O O . SER A 1 177 ? -15.188 5.832 14.758 1 96.81 177 SER A O 1
ATOM 1351 N N . GLU A 1 178 ? -13.219 5.781 13.82 1 97.44 178 GLU A N 1
ATOM 1352 C CA . GLU A 1 178 ? -12.516 6.312 14.984 1 97.44 178 GLU A CA 1
ATOM 1353 C C . GLU A 1 178 ? -12.242 7.805 14.828 1 97.44 178 GLU A C 1
ATOM 1355 O O . GLU A 1 178 ? -11.805 8.461 15.773 1 97.44 178 GLU A O 1
ATOM 1360 N N . TRP A 1 179 ? -12.531 8.336 13.688 1 97.69 179 TRP A N 1
ATOM 1361 C CA . TRP A 1 179 ? -12.062 9.664 13.305 1 97.69 179 TRP A CA 1
ATOM 1362 C C . TRP A 1 179 ? -12.633 10.727 14.234 1 97.69 179 TRP A C 1
ATOM 1364 O O . TRP A 1 179 ? -11.906 11.594 14.719 1 97.69 179 TRP A O 1
ATOM 1374 N N . PRO A 1 180 ? -13.875 10.68 14.688 1 97.44 180 PRO A N 1
ATOM 1375 C CA . PRO A 1 180 ? -14.367 11.75 15.555 1 97.44 180 PRO A CA 1
ATOM 1376 C C . PRO A 1 180 ? -13.578 11.875 16.844 1 97.44 180 PRO A C 1
ATOM 1378 O O . PRO A 1 180 ? -13.18 12.977 17.234 1 97.44 180 PRO A O 1
ATOM 1381 N N . ALA A 1 18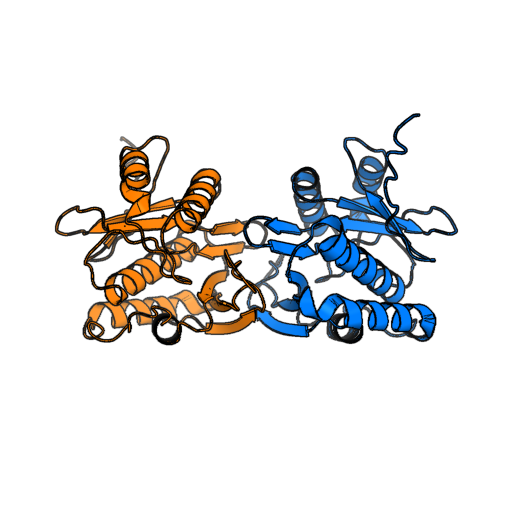1 ? -13.273 10.805 17.453 1 98.19 181 ALA A N 1
ATOM 1382 C CA . ALA A 1 181 ? -12.484 10.82 18.688 1 98.19 181 ALA A CA 1
ATOM 1383 C C . ALA A 1 181 ? -11.039 11.211 18.406 1 98.19 181 ALA A C 1
ATOM 1385 O O . AL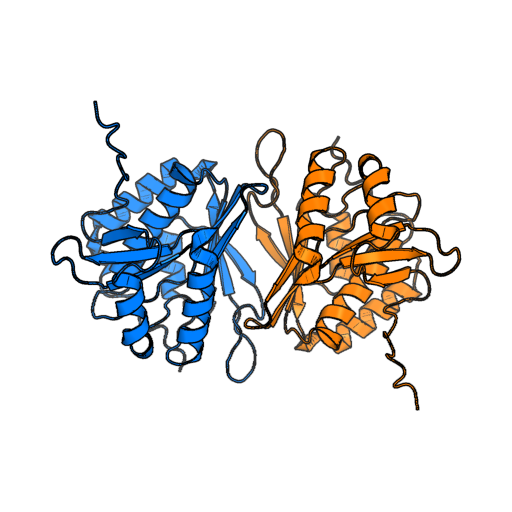A A 1 181 ? -10.43 11.945 19.188 1 98.19 181 ALA A O 1
ATOM 1386 N N . ILE A 1 182 ? -10.531 10.758 17.328 1 98.44 182 ILE A N 1
ATOM 1387 C CA . ILE A 1 182 ? -9.148 11.047 16.953 1 98.44 182 ILE A CA 1
ATOM 1388 C C . ILE A 1 182 ? -9.016 12.523 16.578 1 98.44 182 ILE A C 1
ATOM 1390 O O . ILE A 1 182 ? -8.008 13.164 16.891 1 98.44 182 ILE A O 1
ATOM 1394 N N . ALA A 1 183 ? -10.008 13.008 15.867 1 97.38 183 ALA A N 1
ATOM 1395 C CA . ALA A 1 183 ? -10 14.422 15.523 1 97.38 183 ALA A CA 1
ATOM 1396 C C . ALA A 1 183 ? -9.93 15.289 16.781 1 97.38 183 ALA A C 1
ATOM 1398 O O . ALA A 1 183 ? -9.164 16.25 16.828 1 97.38 183 ALA A O 1
ATOM 1399 N N . ASP A 1 184 ? -10.695 14.898 17.766 1 96.81 184 ASP A N 1
ATOM 1400 C CA . ASP A 1 184 ? -10.672 15.617 19.047 1 96.81 184 ASP A CA 1
ATOM 1401 C C . ASP A 1 184 ? -9.305 15.516 19.703 1 96.81 184 ASP A C 1
ATOM 1403 O O . ASP A 1 184 ? -8.773 16.516 20.219 1 96.81 184 ASP A O 1
ATOM 1407 N N . ARG A 1 185 ? -8.797 14.383 19.656 1 95.75 185 ARG A N 1
ATOM 1408 C CA . ARG A 1 185 ? -7.469 14.156 20.219 1 95.75 185 ARG A CA 1
ATOM 1409 C C . ARG A 1 185 ? -6.418 15.016 19.516 1 95.75 185 ARG A C 1
ATOM 1411 O O . ARG A 1 185 ? -5.586 15.648 20.156 1 95.75 185 ARG A O 1
ATOM 1418 N N . GLN A 1 186 ? -6.484 15.023 18.203 1 95.88 186 GLN A N 1
ATOM 1419 C CA . GLN A 1 186 ? -5.512 15.789 17.438 1 95.88 186 GLN A CA 1
ATOM 1420 C C . GLN A 1 186 ? -5.629 17.281 17.734 1 95.88 186 GLN A C 1
ATOM 1422 O O . GLN A 1 186 ? -4.621 17.969 17.891 1 95.88 186 GLN A O 1
ATOM 1427 N N . ARG A 1 187 ? -6.797 17.766 17.875 1 94.06 187 ARG A N 1
ATOM 1428 C CA . ARG A 1 187 ? -6.996 19.172 18.188 1 94.06 187 ARG A CA 1
ATOM 1429 C C . ARG A 1 187 ? -6.418 19.516 19.562 1 94.06 187 ARG A C 1
ATOM 1431 O O . ARG A 1 187 ? -5.824 20.578 19.734 1 94.06 187 ARG A O 1
ATOM 1438 N N . ARG A 1 188 ? -6.57 18.609 20.484 1 92.5 188 ARG A N 1
ATOM 1439 C CA . ARG A 1 188 ? -6.016 18.828 21.812 1 92.5 188 ARG A CA 1
ATOM 1440 C C . ARG A 1 188 ? -4.492 18.844 21.781 1 92.5 188 ARG A C 1
ATOM 1442 O O . ARG A 1 188 ? -3.859 19.688 22.422 1 92.5 188 ARG A O 1
ATOM 1449 N N . VAL A 1 189 ? -3.945 17.969 21.031 1 90.44 189 VAL A N 1
ATOM 1450 C CA . VAL A 1 189 ? -2.494 17.891 20.906 1 90.44 189 VAL A CA 1
ATOM 1451 C C . VAL A 1 189 ? -1.967 19.172 20.266 1 90.44 189 VAL A C 1
ATOM 1453 O O . VAL A 1 189 ? -0.975 19.75 20.719 1 90.44 189 VAL A O 1
ATOM 1456 N N . LEU A 1 190 ? -2.617 19.672 19.266 1 90.62 190 LEU A N 1
ATOM 1457 C CA . LEU A 1 190 ? -2.186 20.859 18.531 1 90.62 190 LEU A CA 1
ATOM 1458 C C . LEU A 1 190 ? -2.314 22.109 19.391 1 90.62 190 LEU A C 1
ATOM 1460 O O . LEU A 1 190 ? -1.541 23.062 19.234 1 90.62 190 LEU A O 1
ATOM 1464 N N . ALA A 1 191 ? -3.293 22.078 20.25 1 87.69 191 ALA A N 1
ATOM 1465 C CA . ALA A 1 191 ? -3.531 23.234 21.125 1 87.69 191 ALA A CA 1
ATOM 1466 C C . ALA A 1 191 ? -2.484 23.297 22.234 1 87.69 191 ALA A C 1
ATOM 1468 O O . ALA A 1 191 ? -2.236 24.375 22.781 1 87.69 191 ALA A O 1
ATOM 1469 N N . SER A 1 192 ? -1.967 22.062 22.625 1 76.62 192 SER A N 1
ATOM 1470 C CA . SER A 1 192 ? -1.016 22.031 23.719 1 76.62 192 SER A CA 1
ATOM 1471 C C . SER A 1 192 ? 0.403 22.328 23.25 1 76.62 192 SER A C 1
ATOM 1473 O O . SER A 1 192 ? 1.33 22.422 24.047 1 76.62 192 SER A O 1
ATOM 1475 N N . GLU A 1 193 ? 0.804 22.797 22.266 1 59.94 193 GLU A N 1
ATOM 1476 C CA . GLU A 1 193 ? 2.021 23.094 21.5 1 59.94 193 GLU A CA 1
ATOM 1477 C C . GLU A 1 193 ? 3.268 22.828 22.344 1 59.94 193 GLU A C 1
ATOM 1479 O O . GLU A 1 193 ? 4.387 23.078 21.906 1 59.94 193 GLU A O 1
ATOM 1484 N N . ASP A 1 194 ? 3.25 22.297 23.531 1 54.09 194 ASP A N 1
ATOM 1485 C CA . ASP A 1 194 ? 4.504 22 24.219 1 54.09 194 ASP A CA 1
ATOM 1486 C C . ASP A 1 194 ? 5.332 20.984 23.438 1 54.09 194 ASP A C 1
ATOM 1488 O O . ASP A 1 194 ? 6.363 20.516 23.922 1 54.09 194 ASP A O 1
ATOM 1492 N N . TRP A 1 195 ? 4.922 20.531 22.469 1 52.06 195 TRP A N 1
ATOM 1493 C CA . TRP A 1 195 ? 5.621 19.406 21.844 1 52.06 195 TRP A CA 1
ATOM 1494 C C . TRP A 1 195 ? 6.875 19.875 21.125 1 52.06 195 TRP A C 1
ATOM 1496 O O . TRP A 1 195 ? 7.562 19.094 20.469 1 52.06 195 TRP A O 1
ATOM 1506 N N . ARG A 1 196 ? 7.215 21.109 21.203 1 48.47 196 ARG A N 1
ATOM 1507 C CA . ARG A 1 196 ? 8.266 21.75 20.406 1 48.47 196 ARG A CA 1
ATOM 1508 C C . ARG A 1 196 ? 9.523 20.891 20.359 1 48.47 196 ARG A C 1
ATOM 1510 O O . ARG A 1 196 ? 10.281 20.922 19.391 1 48.47 196 ARG A O 1
ATOM 1517 N N . GLY A 1 197 ? 10.172 20.547 21.531 1 44.88 197 GLY A N 1
ATOM 1518 C CA . GLY A 1 197 ? 11.602 20.281 21.594 1 44.88 197 GLY A CA 1
ATOM 1519 C C . GLY A 1 197 ? 12.008 19.016 20.891 1 44.88 197 GLY A C 1
ATOM 1520 O O . GLY A 1 197 ? 13.203 18.719 20.766 1 44.88 197 GLY A O 1
ATOM 1521 N N . ARG A 1 198 ? 11.219 17.984 20.688 1 42.66 198 ARG A N 1
ATOM 1522 C CA . ARG A 1 198 ? 11.805 16.656 20.766 1 42.66 198 ARG A CA 1
ATOM 1523 C C . ARG A 1 198 ? 12.047 16.062 19.391 1 42.66 198 ARG A C 1
ATOM 1525 O O . ARG A 1 198 ? 12.406 14.891 19.25 1 42.66 198 ARG A O 1
ATOM 1532 N N . LEU A 1 199 ? 11.242 16.312 18.312 1 47.56 199 LEU A N 1
ATOM 1533 C CA . LEU A 1 199 ? 11.594 15.242 17.391 1 47.56 199 LEU A CA 1
ATOM 1534 C C . LEU A 1 199 ? 13.062 15.328 16.984 1 47.56 199 LEU A C 1
ATOM 1536 O O . LEU A 1 199 ? 13.508 16.359 16.484 1 47.56 199 LEU A O 1
ATOM 1540 N N . PRO A 1 200 ? 14.039 14.695 17.75 1 42.62 200 PRO A N 1
ATOM 1541 C CA . PRO A 1 200 ? 15.43 14.594 17.297 1 42.62 200 PRO A CA 1
ATOM 1542 C C . PRO A 1 200 ? 15.547 14.344 15.797 1 42.62 200 PRO A C 1
ATOM 1544 O O . PRO A 1 200 ? 14.609 13.828 15.18 1 42.62 200 PRO A O 1
ATOM 1547 N N . SER A 1 201 ? 16.531 14.984 15.078 1 44.75 201 SER A N 1
ATOM 1548 C CA . SER A 1 201 ? 17.016 14.594 13.75 1 44.75 201 SER A CA 1
ATOM 1549 C C . SER A 1 201 ? 17.062 13.078 13.602 1 44.75 201 SER A C 1
ATOM 1551 O O . SER A 1 201 ? 17.812 12.406 14.32 1 44.75 201 SER A O 1
ATOM 1553 N N . ASP A 1 202 ? 16.141 12.406 13.68 1 47.28 202 ASP A N 1
ATOM 1554 C CA . ASP A 1 202 ? 16.188 11 13.281 1 47.28 202 ASP A CA 1
ATOM 1555 C C . ASP A 1 202 ? 17.172 10.789 12.133 1 47.28 202 ASP A C 1
ATOM 1557 O O . ASP A 1 202 ? 16.781 10.406 11.031 1 47.28 202 ASP A O 1
ATOM 1561 N N . ARG A 1 203 ? 18.156 11.648 11.891 1 43.44 203 ARG A N 1
ATOM 1562 C CA . ARG A 1 203 ? 19.141 11.398 10.852 1 43.44 203 ARG A CA 1
ATOM 1563 C C . ARG A 1 203 ? 19.797 10.031 11.031 1 43.44 203 ARG A C 1
ATOM 1565 O O . ARG A 1 203 ? 20.266 9.695 12.117 1 43.44 203 ARG A O 1
ATOM 1572 N N . PRO A 1 204 ? 19.516 9.117 10.141 1 36.34 204 PRO A N 1
ATOM 1573 C CA . PRO A 1 204 ? 20.422 7.961 10.219 1 36.34 204 PRO A CA 1
ATOM 1574 C C . PRO A 1 204 ? 21.891 8.367 10.312 1 36.34 204 PRO A C 1
ATOM 1576 O O . PRO A 1 204 ? 22.266 9.438 9.836 1 36.34 204 PRO A O 1
ATOM 1579 N N . PRO A 1 205 ? 22.734 7.668 11.25 1 31.84 205 PRO A N 1
ATOM 1580 C CA . PRO A 1 205 ? 24.156 8.008 11.25 1 31.84 205 PRO A CA 1
ATOM 1581 C C . PRO A 1 205 ? 24.781 7.941 9.859 1 31.84 205 PRO A C 1
ATOM 1583 O O . PRO A 1 205 ? 24.312 7.184 9 1 31.84 205 PRO A O 1
ATOM 1586 N N . MET B 1 1 ? 19.453 -14.234 -37.75 1 24.62 1 MET B N 1
ATOM 1587 C CA . MET B 1 1 ? 19.359 -14.945 -36.5 1 24.62 1 MET B CA 1
ATOM 1588 C C . MET B 1 1 ? 18.266 -14.359 -35.594 1 24.62 1 MET B C 1
ATOM 1590 O O . MET B 1 1 ? 18.328 -13.188 -35.219 1 24.62 1 MET B O 1
ATOM 1594 N N . GLN B 1 2 ? 16.953 -14.609 -35.844 1 27.61 2 GLN B N 1
ATOM 1595 C CA . GLN B 1 2 ? 15.758 -14.078 -35.219 1 27.61 2 GLN B CA 1
ATOM 1596 C C . GLN B 1 2 ? 15.875 -14.094 -33.688 1 27.61 2 GLN B C 1
ATOM 1598 O O . GLN B 1 2 ? 16.203 -15.125 -33.094 1 27.61 2 GLN B O 1
ATOM 1603 N N . THR B 1 3 ? 16.453 -13.078 -33.125 1 32.22 3 THR B N 1
ATOM 1604 C CA . THR B 1 3 ? 16.594 -12.945 -31.672 1 32.22 3 THR B CA 1
ATOM 1605 C C . THR B 1 3 ? 15.383 -13.547 -30.953 1 32.22 3 THR B C 1
ATOM 1607 O O . THR B 1 3 ? 14.242 -13.203 -31.266 1 32.22 3 THR B O 1
ATOM 1610 N N . SER B 1 4 ? 15.398 -14.883 -30.688 1 33.38 4 SER B N 1
ATOM 1611 C CA . SER B 1 4 ? 14.461 -15.688 -29.906 1 33.38 4 SER B CA 1
ATOM 1612 C C . SER B 1 4 ? 13.859 -14.875 -28.766 1 33.38 4 SER B C 1
ATOM 1614 O O . SER B 1 4 ? 14.586 -14.398 -27.891 1 33.38 4 SER B O 1
ATOM 1616 N N . ASN B 1 5 ? 13.164 -13.812 -28.969 1 37.03 5 ASN B N 1
ATOM 1617 C CA . ASN B 1 5 ? 12.32 -13.195 -27.953 1 37.03 5 ASN B CA 1
ATOM 1618 C C . ASN B 1 5 ? 11.945 -14.188 -26.859 1 37.03 5 ASN B C 1
ATOM 1620 O O . ASN B 1 5 ? 11.008 -14.969 -27.016 1 37.03 5 ASN B O 1
ATOM 1624 N N . ARG B 1 6 ? 12.82 -15.055 -26.422 1 37.78 6 ARG B N 1
ATOM 1625 C CA . ARG B 1 6 ? 12.68 -16 -25.312 1 37.78 6 ARG B CA 1
ATOM 1626 C C . ARG B 1 6 ? 11.656 -15.508 -24.297 1 37.78 6 ARG B C 1
ATOM 1628 O O . ARG B 1 6 ? 11.977 -14.695 -23.422 1 37.78 6 ARG B O 1
ATOM 1635 N N . GLU B 1 7 ? 10.547 -15.078 -24.641 1 46.31 7 GLU B N 1
ATOM 1636 C CA . GLU B 1 7 ? 9.422 -14.875 -23.734 1 46.31 7 GLU B CA 1
ATOM 1637 C C . GLU B 1 7 ? 9.414 -15.922 -22.625 1 46.31 7 GLU B C 1
ATOM 1639 O O . GLU B 1 7 ? 9.148 -17.094 -22.875 1 46.31 7 GLU B O 1
ATOM 1644 N N . THR B 1 8 ? 10.43 -16.047 -21.859 1 54.28 8 THR B N 1
ATOM 1645 C CA . THR B 1 8 ? 10.547 -16.938 -20.719 1 54.28 8 THR B CA 1
ATOM 1646 C C . THR B 1 8 ? 9.172 -17.234 -20.109 1 54.28 8 THR B C 1
ATOM 1648 O O . THR B 1 8 ? 8.445 -16.312 -19.734 1 54.28 8 THR B O 1
ATOM 1651 N N . ASN B 1 9 ? 8.586 -18.281 -20.547 1 73.38 9 ASN B N 1
ATOM 1652 C CA . ASN B 1 9 ? 7.336 -18.797 -19.984 1 73.38 9 ASN B CA 1
ATOM 1653 C C . ASN B 1 9 ? 7.426 -19 -18.484 1 73.38 9 ASN B C 1
ATOM 1655 O O . ASN B 1 9 ? 8.359 -19.656 -18 1 73.38 9 ASN B O 1
ATOM 1659 N N . PHE B 1 10 ? 6.84 -18.266 -17.75 1 91.25 10 PHE B N 1
ATOM 1660 C CA . PHE B 1 10 ? 6.738 -18.484 -16.297 1 91.25 10 PHE B CA 1
ATOM 1661 C C . PHE B 1 10 ? 5.688 -19.531 -15.992 1 91.25 10 PHE B C 1
ATOM 1663 O O . PHE B 1 10 ? 4.488 -19.234 -15.984 1 91.25 10 PHE B O 1
ATOM 1670 N N . ALA B 1 11 ? 6.277 -20.812 -15.852 1 95.38 11 ALA B N 1
ATOM 1671 C CA . ALA B 1 11 ? 5.371 -21.938 -15.656 1 95.38 11 ALA B CA 1
ATOM 1672 C C . ALA B 1 11 ? 5.934 -22.922 -14.625 1 95.38 11 ALA B C 1
ATOM 1674 O O . ALA B 1 11 ? 7.141 -22.938 -14.367 1 95.38 11 ALA B O 1
ATOM 1675 N N . THR B 1 12 ? 4.996 -23.609 -14 1 94.25 12 THR B N 1
ATOM 1676 C CA . THR B 1 12 ? 5.293 -24.859 -13.312 1 94.25 12 THR B CA 1
ATOM 1677 C C . THR B 1 12 ? 4.797 -26.062 -14.125 1 94.25 12 THR B C 1
ATOM 1679 O O . THR B 1 12 ? 4.473 -25.922 -15.305 1 94.25 12 THR B O 1
ATOM 1682 N N . ASP B 1 13 ? 4.84 -27.25 -13.508 1 91.44 13 ASP B N 1
ATOM 1683 C CA . ASP B 1 13 ? 4.332 -28.422 -14.219 1 91.44 13 ASP B CA 1
ATOM 1684 C C . ASP B 1 13 ? 2.809 -28.406 -14.281 1 91.44 13 ASP B C 1
ATOM 1686 O O . ASP B 1 13 ? 2.205 -29.203 -14.992 1 91.44 13 ASP B O 1
ATOM 1690 N N . ARG B 1 14 ? 2.15 -27.438 -13.609 1 91.88 14 ARG B N 1
ATOM 1691 C CA . ARG B 1 14 ? 0.692 -27.422 -13.547 1 91.88 14 ARG B CA 1
ATOM 1692 C C . ARG B 1 14 ? 0.126 -26.141 -14.148 1 91.88 14 ARG B C 1
ATOM 1694 O O . ARG B 1 14 ? -0.926 -26.172 -14.789 1 91.88 14 ARG B O 1
ATOM 1701 N N . ILE B 1 15 ? 0.85 -25.031 -13.93 1 93.5 15 ILE B N 1
ATOM 1702 C CA . ILE B 1 15 ? 0.272 -23.734 -14.25 1 93.5 15 ILE B CA 1
ATOM 1703 C C . ILE B 1 15 ? 1.22 -22.953 -15.164 1 93.5 15 ILE B C 1
ATOM 1705 O O . ILE B 1 15 ? 2.434 -22.953 -14.945 1 93.5 15 ILE B O 1
ATOM 1709 N N . LEU B 1 16 ? 0.678 -22.328 -16.141 1 94 16 LEU B N 1
ATOM 1710 C CA . LEU B 1 16 ? 1.387 -21.391 -17.016 1 94 16 LEU B CA 1
ATOM 1711 C C . LEU B 1 16 ? 0.868 -19.969 -16.812 1 94 16 LEU B C 1
ATOM 1713 O O . LEU B 1 16 ? -0.344 -19.75 -16.781 1 94 16 LEU B O 1
ATOM 1717 N N . LEU B 1 17 ? 1.796 -19.031 -16.641 1 94.75 17 LEU B N 1
ATOM 1718 C CA . LEU B 1 17 ? 1.463 -17.609 -16.688 1 94.75 17 LEU B CA 1
ATOM 1719 C C . LEU B 1 17 ? 1.612 -17.078 -18.109 1 94.75 17 LEU B C 1
ATOM 1721 O O . LEU B 1 17 ? 2.73 -16.922 -18.609 1 94.75 17 LEU B O 1
ATOM 1725 N N . ALA B 1 18 ? 0.539 -16.797 -18.703 1 90.94 18 ALA B N 1
ATOM 1726 C CA . ALA B 1 18 ? 0.576 -16.172 -20.031 1 90.94 18 ALA B CA 1
ATOM 1727 C C . ALA B 1 18 ? 0.349 -14.672 -19.938 1 90.94 18 ALA B C 1
ATOM 1729 O O . ALA B 1 18 ? -0.756 -14.219 -19.625 1 90.94 18 ALA B O 1
ATOM 1730 N N . LYS B 1 19 ? 1.327 -13.953 -20.234 1 89.69 19 LYS B N 1
ATOM 1731 C CA . LYS B 1 19 ? 1.225 -12.508 -20.125 1 89.69 19 LYS B CA 1
ATOM 1732 C C . LYS B 1 19 ? 0.141 -11.953 -21.047 1 89.69 19 LYS B C 1
ATOM 1734 O O . LYS B 1 19 ? 0.058 -12.344 -22.203 1 89.69 19 LYS B O 1
ATOM 1739 N N . ILE B 1 20 ? -0.681 -11.172 -20.516 1 85.31 20 ILE B N 1
ATOM 1740 C CA . ILE B 1 20 ? -1.748 -10.547 -21.281 1 85.31 20 ILE B CA 1
ATOM 1741 C C . ILE B 1 20 ? -1.236 -9.25 -21.922 1 85.31 20 ILE B C 1
ATOM 1743 O O . ILE B 1 20 ? -0.815 -8.328 -21.219 1 85.31 20 ILE B O 1
ATOM 1747 N N . THR B 1 21 ? -1.033 -9.359 -23.172 1 75.69 21 THR B N 1
ATOM 1748 C CA . THR B 1 21 ? -0.61 -8.188 -23.938 1 75.69 21 THR B CA 1
ATOM 1749 C C . THR B 1 21 ? -1.731 -7.699 -24.859 1 75.69 21 THR B C 1
ATOM 1751 O O . THR B 1 21 ? -2.486 -8.508 -25.406 1 75.69 21 THR B O 1
ATOM 1754 N N . GLY B 1 22 ? -2.043 -6.422 -24.938 1 63.5 22 GLY B N 1
ATOM 1755 C CA . GLY B 1 22 ? -3.023 -5.891 -25.875 1 63.5 22 GLY B CA 1
ATOM 1756 C C . GLY B 1 22 ? -4.371 -6.582 -25.781 1 63.5 22 GLY B C 1
ATOM 1757 O O . GLY B 1 22 ? -4.77 -7.035 -24.703 1 63.5 22 GLY B O 1
ATOM 1758 N N . ALA B 1 23 ? -5.227 -6.473 -26.859 1 58.34 23 ALA B N 1
ATOM 1759 C CA . ALA B 1 23 ? -6.551 -7.074 -27.016 1 58.34 23 ALA B CA 1
ATOM 1760 C C . ALA B 1 23 ? -6.449 -8.594 -27.125 1 58.34 23 ALA B C 1
ATOM 1762 O O . ALA B 1 23 ? -7.223 -9.219 -27.859 1 58.34 23 ALA B O 1
ATOM 1763 N N . ALA B 1 24 ? -5.676 -9.188 -26.438 1 55.97 24 ALA B N 1
ATOM 1764 C CA . ALA B 1 24 ? -5.535 -10.633 -26.609 1 55.97 24 ALA B CA 1
ATOM 1765 C C . ALA B 1 24 ? -6.832 -11.352 -26.25 1 55.97 24 ALA B C 1
ATOM 1767 O O . ALA B 1 24 ? -7.609 -10.875 -25.422 1 55.97 24 ALA B O 1
ATOM 1768 N N . PRO B 1 25 ? -7.203 -12.383 -26.984 1 57.38 25 PRO B N 1
ATOM 1769 C CA . PRO B 1 25 ? -8.391 -13.219 -26.781 1 57.38 25 PRO B CA 1
ATOM 1770 C C . PRO B 1 25 ? -8.617 -13.57 -25.312 1 57.38 25 PRO B C 1
ATOM 1772 O O . PRO B 1 25 ? -9.766 -13.68 -24.875 1 57.38 25 PRO B O 1
ATOM 1775 N N . ALA B 1 26 ? -7.586 -13.672 -24.625 1 59.19 26 ALA B N 1
ATOM 1776 C CA . ALA B 1 26 ? -7.766 -14.031 -23.219 1 59.19 26 ALA B CA 1
ATOM 1777 C C . ALA B 1 26 ? -8.539 -12.945 -22.469 1 59.19 26 ALA B C 1
ATOM 1779 O O . ALA B 1 26 ? -9.391 -13.25 -21.641 1 59.19 26 ALA B O 1
ATOM 1780 N N . ARG B 1 27 ? -8.164 -11.734 -22.812 1 61.81 27 ARG B N 1
ATOM 1781 C CA . ARG B 1 27 ? -8.906 -10.656 -22.156 1 61.81 27 ARG B CA 1
ATOM 1782 C C . ARG B 1 27 ? -10.391 -10.727 -22.5 1 61.81 27 ARG B C 1
ATOM 1784 O O . ARG B 1 27 ? -11.242 -10.57 -21.625 1 61.81 27 ARG B O 1
ATOM 1791 N N . ALA B 1 28 ? -10.547 -10.969 -23.688 1 59.12 28 ALA B N 1
ATOM 1792 C CA . ALA B 1 28 ? -11.945 -11.016 -24.125 1 59.12 28 ALA B CA 1
ATOM 1793 C C . ALA B 1 28 ? -12.688 -12.172 -23.469 1 59.12 28 ALA B C 1
ATOM 1795 O O . ALA B 1 28 ? -13.82 -12.016 -23.016 1 59.12 28 ALA B O 1
ATOM 1796 N N . LYS B 1 29 ? -12.102 -13.258 -23.391 1 67.19 29 LYS B N 1
ATOM 1797 C CA . LYS B 1 29 ? -12.742 -14.414 -22.75 1 67.19 29 LYS B CA 1
ATOM 1798 C C . LYS B 1 29 ? -12.984 -14.164 -21.266 1 67.19 29 LYS B C 1
ATOM 1800 O O . LYS B 1 29 ? -14.039 -14.516 -20.734 1 67.19 29 LYS B O 1
ATOM 1805 N N . LEU B 1 30 ? -12.047 -13.586 -20.781 1 67.75 30 LEU B N 1
ATOM 1806 C CA . LEU B 1 30 ? -12.117 -13.328 -19.344 1 67.75 30 LEU B CA 1
ATOM 1807 C C . LEU B 1 30 ? -13.266 -12.383 -19.016 1 67.75 30 LEU B C 1
ATOM 1809 O O . LEU B 1 30 ? -13.977 -12.586 -18.031 1 67.75 30 LEU B O 1
ATOM 1813 N N . LEU B 1 31 ? -13.398 -11.414 -19.812 1 64.31 31 LEU B N 1
ATOM 1814 C CA . LEU B 1 31 ? -14.461 -10.445 -19.562 1 64.31 31 LEU B CA 1
ATOM 1815 C C . LEU B 1 31 ? -15.836 -11.102 -19.703 1 64.31 31 LEU B C 1
ATOM 1817 O O . LEU B 1 31 ? -16.766 -10.742 -18.984 1 64.31 31 LEU B O 1
ATOM 1821 N N . GLY B 1 32 ? -15.867 -11.984 -20.578 1 66.12 32 GLY B N 1
ATOM 1822 C CA . GLY B 1 32 ? -17.125 -12.688 -20.766 1 66.12 32 GLY B CA 1
ATOM 1823 C C . GLY B 1 32 ? -17.453 -13.617 -19.609 1 66.12 32 GLY B C 1
ATOM 1824 O O . GLY B 1 32 ? -18.625 -13.984 -19.422 1 66.12 32 GLY B O 1
ATOM 1825 N N . GLU B 1 33 ? -16.531 -13.969 -18.766 1 69.62 33 GLU B N 1
ATOM 1826 C CA . GLU B 1 33 ? -16.719 -14.945 -17.688 1 69.62 33 GLU B CA 1
ATOM 1827 C C . GLU B 1 33 ? -16.641 -14.281 -16.312 1 69.62 33 GLU B C 1
ATOM 1829 O O . GLU B 1 33 ? -16.578 -14.969 -15.297 1 69.62 33 GLU B O 1
ATOM 1834 N N . THR B 1 34 ? -16.656 -13.039 -16.344 1 68.44 34 THR B N 1
ATOM 1835 C CA . THR B 1 34 ? -16.422 -12.305 -15.102 1 68.44 34 THR B CA 1
ATOM 1836 C C . THR B 1 34 ? -17.438 -12.711 -14.039 1 68.44 34 THR B C 1
ATOM 1838 O O . THR B 1 34 ? -17.125 -12.734 -12.844 1 68.44 34 THR B O 1
ATOM 1841 N N . ASP B 1 35 ? -18.562 -13.102 -14.539 1 72.19 35 ASP B N 1
ATOM 1842 C CA . ASP B 1 35 ? -19.609 -13.484 -13.586 1 72.19 35 ASP B CA 1
ATOM 1843 C C . ASP B 1 35 ? -19.25 -14.789 -12.875 1 72.19 35 ASP B C 1
ATOM 1845 O O . ASP B 1 35 ? -19.781 -15.086 -11.805 1 72.19 35 ASP B O 1
ATOM 1849 N N . ARG B 1 36 ? -18.297 -15.469 -13.43 1 76.88 36 ARG B N 1
ATOM 1850 C CA . ARG B 1 36 ? -17.922 -16.766 -12.867 1 76.88 36 ARG B CA 1
ATOM 1851 C C . ARG B 1 36 ? -16.625 -16.672 -12.086 1 76.88 36 ARG B C 1
ATOM 1853 O O . ARG B 1 36 ? -16.203 -17.641 -11.445 1 76.88 36 ARG B O 1
ATOM 1860 N N . LEU B 1 37 ? -16.109 -15.516 -12.141 1 83.5 37 LEU B N 1
ATOM 1861 C CA . LEU B 1 37 ? -14.797 -15.383 -11.5 1 83.5 37 LEU B CA 1
ATOM 1862 C C . LEU B 1 37 ? -14.953 -15.203 -9.992 1 83.5 37 LEU B C 1
ATOM 1864 O O . LEU B 1 37 ? -15.773 -14.398 -9.539 1 83.5 37 LEU B O 1
ATOM 1868 N N . ARG B 1 38 ? -14.188 -16 -9.289 1 86.19 38 ARG B N 1
ATOM 1869 C CA . ARG B 1 38 ? -14.086 -15.867 -7.84 1 86.19 38 ARG B CA 1
ATOM 1870 C C . ARG B 1 38 ? -12.758 -15.234 -7.438 1 86.19 38 ARG B C 1
ATOM 1872 O O . ARG B 1 38 ? -11.703 -15.625 -7.945 1 86.19 38 ARG B O 1
ATOM 1879 N N . GLN B 1 39 ? -12.883 -14.289 -6.613 1 89.5 39 GLN B N 1
ATOM 1880 C CA . GLN B 1 39 ? -11.695 -13.625 -6.098 1 89.5 39 GLN B CA 1
ATOM 1881 C C . GLN B 1 39 ? -11.172 -14.328 -4.844 1 89.5 39 GLN B C 1
ATOM 1883 O O . GLN B 1 39 ? -11.922 -14.531 -3.887 1 89.5 39 GLN B O 1
ATOM 1888 N N . LEU B 1 40 ? -9.914 -14.578 -4.746 1 89.25 40 LEU B N 1
ATOM 1889 C CA . LEU B 1 40 ? -9.453 -15.516 -3.73 1 89.25 40 LEU B CA 1
ATOM 1890 C C . LEU B 1 40 ? -8.797 -14.781 -2.57 1 89.25 40 LEU B C 1
ATOM 1892 O O . LEU B 1 40 ? -8.539 -15.375 -1.52 1 89.25 40 LEU B O 1
ATOM 1896 N N . ASP B 1 41 ? -8.484 -13.461 -2.721 1 89.12 41 ASP B N 1
ATOM 1897 C CA . ASP B 1 41 ? -7.828 -12.727 -1.644 1 89.12 41 ASP B CA 1
ATOM 1898 C C . ASP B 1 41 ? -8.828 -12.312 -0.567 1 89.12 41 ASP B C 1
ATOM 1900 O O . ASP B 1 41 ? -8.445 -12.008 0.562 1 89.12 41 ASP B O 1
ATOM 1904 N N . ARG B 1 42 ? -10.07 -12.109 -0.748 1 87.69 42 ARG B N 1
ATOM 1905 C CA . ARG B 1 42 ? -11.062 -11.617 0.207 1 87.69 42 ARG B CA 1
ATOM 1906 C C . ARG B 1 42 ? -12.414 -12.281 -0.019 1 87.69 42 ARG B C 1
ATOM 1908 O O . ARG B 1 42 ? -13.344 -12.102 0.772 1 87.69 42 ARG B O 1
ATOM 1915 N N . GLY B 1 43 ? -12.547 -13.008 -1.032 1 76.69 43 GLY B N 1
ATOM 1916 C CA . GLY B 1 43 ? -13.844 -13.547 -1.408 1 76.69 43 GLY B CA 1
ATOM 1917 C C . GLY B 1 43 ? -14.68 -12.578 -2.223 1 76.69 43 GLY B C 1
ATOM 1918 O O . GLY B 1 43 ? -14.312 -11.414 -2.379 1 76.69 43 GLY B O 1
ATOM 1919 N N . GLY B 1 44 ? -15.703 -13.062 -2.748 1 74.69 44 GLY B N 1
ATOM 1920 C CA . GLY B 1 44 ? -16.656 -12.242 -3.494 1 74.69 44 GLY B CA 1
ATOM 1921 C C . GLY B 1 44 ? -16.844 -12.719 -4.922 1 74.69 44 GLY B C 1
ATOM 1922 O O . GLY B 1 44 ? -16.109 -13.586 -5.402 1 74.69 44 GLY B O 1
ATOM 1923 N N . SER B 1 45 ? -18 -12.344 -5.414 1 70.94 45 SER B N 1
ATOM 1924 C CA . SER B 1 45 ? -18.359 -12.555 -6.812 1 70.94 45 SER B CA 1
ATOM 1925 C C . SER B 1 45 ? -19.281 -11.445 -7.32 1 70.94 45 SER B C 1
ATOM 1927 O O . SER B 1 45 ? -19.609 -10.523 -6.578 1 70.94 45 SER B O 1
ATOM 1929 N N . GLY B 1 46 ? -19.297 -11.414 -8.562 1 76.75 46 GLY B N 1
ATOM 1930 C CA . GLY B 1 46 ? -20.281 -10.508 -9.141 1 76.75 46 GLY B CA 1
ATOM 1931 C C . GLY B 1 46 ? -19.672 -9.18 -9.562 1 76.75 46 GLY B C 1
ATOM 1932 O O . GLY B 1 46 ? -18.531 -9.125 -10.023 1 76.75 46 GLY B O 1
ATOM 1933 N N . ARG B 1 47 ? -20.469 -8.148 -9.438 1 75.56 47 ARG B N 1
ATOM 1934 C CA . ARG B 1 47 ? -20.156 -6.848 -10.031 1 75.56 47 ARG B CA 1
ATOM 1935 C C . ARG B 1 47 ? -18.906 -6.242 -9.391 1 75.56 47 ARG B C 1
ATOM 1937 O O . ARG B 1 47 ? -18.094 -5.625 -10.078 1 75.56 47 ARG B O 1
ATOM 1944 N N . ALA B 1 48 ? -18.766 -6.414 -8.117 1 77.62 48 ALA B N 1
ATOM 1945 C CA . ALA B 1 48 ? -17.625 -5.84 -7.418 1 77.62 48 ALA B CA 1
ATOM 1946 C C . ALA B 1 48 ? -16.328 -6.5 -7.871 1 77.62 48 ALA B C 1
ATOM 1948 O O . ALA B 1 48 ? -15.312 -5.824 -8.062 1 77.62 48 ALA B O 1
ATOM 1949 N N . VAL B 1 49 ? -16.406 -7.715 -8.055 1 80.62 49 VAL B N 1
ATOM 1950 C CA . VAL B 1 49 ? -15.242 -8.461 -8.531 1 80.62 49 VAL B CA 1
ATOM 1951 C C . VAL B 1 49 ? -14.898 -8.039 -9.953 1 80.62 49 VAL B C 1
ATOM 1953 O O . VAL B 1 49 ? -13.734 -7.816 -10.281 1 80.62 49 VAL B O 1
ATOM 1956 N N . ALA B 1 50 ? -15.93 -7.855 -10.695 1 81.44 50 ALA B N 1
ATOM 1957 C CA . ALA B 1 50 ? -15.734 -7.445 -12.086 1 81.44 50 ALA B CA 1
ATOM 1958 C C . ALA B 1 50 ? -15.078 -6.07 -12.164 1 81.44 50 ALA B C 1
ATOM 1960 O O . ALA B 1 50 ? -14.203 -5.836 -12.992 1 81.44 50 ALA B O 1
ATOM 1961 N N . ALA B 1 51 ? -15.508 -5.242 -11.367 1 83.06 51 ALA B N 1
ATOM 1962 C CA . ALA B 1 51 ? -14.961 -3.889 -11.359 1 83.06 51 ALA B CA 1
ATOM 1963 C C . ALA B 1 51 ? -13.484 -3.895 -10.953 1 83.06 51 ALA B C 1
ATOM 1965 O O . ALA B 1 51 ? -12.664 -3.199 -11.555 1 83.06 51 ALA B O 1
ATOM 1966 N N . ARG B 1 52 ? -13.156 -4.641 -10.008 1 86.56 52 ARG B N 1
ATOM 1967 C CA . ARG B 1 52 ? -11.773 -4.742 -9.555 1 86.56 52 ARG B CA 1
ATOM 1968 C C . ARG B 1 52 ? -10.891 -5.383 -10.617 1 86.56 52 ARG B C 1
ATOM 1970 O O . ARG B 1 52 ? -9.75 -4.961 -10.82 1 86.56 52 ARG B O 1
ATOM 1977 N N . LEU B 1 53 ? -11.445 -6.344 -11.188 1 86.19 53 LEU B N 1
ATOM 1978 C CA . LEU B 1 53 ? -10.727 -6.98 -12.289 1 86.19 53 LEU B CA 1
ATOM 1979 C C . LEU B 1 53 ? -10.469 -5.984 -13.414 1 86.19 53 LEU B C 1
ATOM 1981 O O . LEU B 1 53 ? -9.352 -5.898 -13.93 1 86.19 53 LEU B O 1
ATOM 1985 N N . ALA B 1 54 ? -11.484 -5.273 -13.734 1 83.88 54 ALA B N 1
ATOM 1986 C CA . ALA B 1 54 ? -11.352 -4.281 -14.797 1 83.88 54 ALA B CA 1
ATOM 1987 C C . ALA B 1 54 ? -10.297 -3.234 -14.445 1 83.88 54 ALA B C 1
ATOM 1989 O O . ALA B 1 54 ? -9.484 -2.855 -15.289 1 83.88 54 ALA B O 1
ATOM 1990 N N . ALA B 1 55 ? -10.297 -2.83 -13.25 1 84.19 55 ALA B N 1
ATOM 1991 C CA . ALA B 1 55 ? -9.32 -1.85 -12.797 1 84.19 55 ALA B CA 1
ATOM 1992 C C . ALA B 1 55 ? -7.902 -2.416 -12.867 1 84.19 55 ALA B C 1
ATOM 1994 O O . ALA B 1 55 ? -6.969 -1.723 -13.281 1 84.19 55 ALA 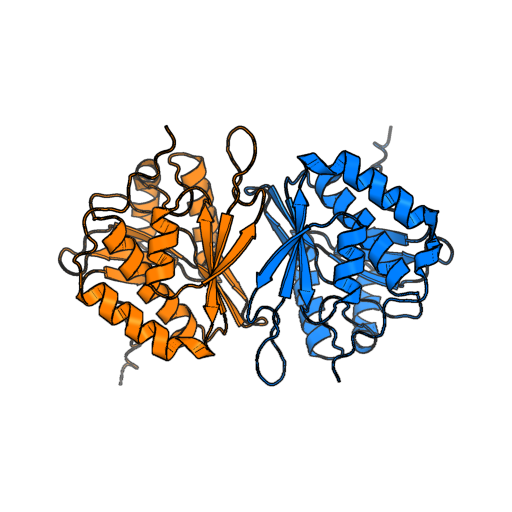B O 1
ATOM 1995 N N . THR B 1 56 ? -7.805 -3.594 -12.492 1 85.19 56 THR B N 1
ATOM 1996 C CA . THR B 1 56 ? -6.512 -4.27 -12.523 1 85.19 56 THR B CA 1
ATOM 1997 C C . THR B 1 56 ? -6.004 -4.398 -13.953 1 85.19 56 THR B C 1
ATOM 1999 O O . THR B 1 56 ? -4.84 -4.102 -14.234 1 85.19 56 THR B O 1
ATOM 2002 N N . LEU B 1 57 ? -6.859 -4.734 -14.812 1 84.12 57 LEU B N 1
ATOM 2003 C CA . LEU B 1 57 ? -6.469 -4.949 -16.203 1 84.12 57 LEU B CA 1
ATOM 2004 C C . LEU B 1 57 ? -6.148 -3.623 -16.891 1 84.12 57 LEU B C 1
ATOM 2006 O O . LEU B 1 57 ? -5.297 -3.57 -17.781 1 84.12 57 LEU B O 1
ATOM 2010 N N . SER B 1 58 ? -6.789 -2.607 -16.453 1 83.88 58 SER B N 1
ATOM 2011 C CA . SER B 1 58 ? -6.535 -1.293 -17.031 1 83.88 58 SER B CA 1
ATOM 2012 C C . SER B 1 58 ? -5.117 -0.82 -16.734 1 83.88 58 SER B C 1
ATOM 2014 O O . SER B 1 58 ? -4.586 0.047 -17.422 1 83.88 58 SER B O 1
ATOM 2016 N N . ARG B 1 59 ? -4.512 -1.418 -15.734 1 83.94 59 ARG B N 1
ATOM 2017 C CA . ARG B 1 59 ? -3.166 -1.021 -15.344 1 83.94 59 ARG B CA 1
ATOM 2018 C C . ARG B 1 59 ? -2.131 -2.023 -15.836 1 83.94 59 ARG B C 1
ATOM 2020 O O . ARG B 1 59 ? -0.94 -1.891 -15.547 1 83.94 59 ARG B O 1
ATOM 2027 N N . ALA B 1 60 ? -2.564 -2.926 -16.578 1 81.38 60 ALA B N 1
ATOM 2028 C CA . ALA B 1 60 ? -1.721 -4.043 -16.984 1 81.38 60 ALA B CA 1
ATOM 2029 C C . ALA B 1 60 ? -0.524 -3.555 -17.797 1 81.38 60 ALA B C 1
ATOM 2031 O O . ALA B 1 60 ? 0.551 -4.156 -17.766 1 81.38 60 ALA B O 1
ATOM 2032 N N . ALA B 1 61 ? -0.667 -2.434 -18.422 1 79.12 61 ALA B N 1
ATOM 2033 C CA . ALA B 1 61 ? 0.411 -1.896 -19.25 1 79.12 61 ALA B CA 1
ATOM 2034 C C . ALA B 1 61 ? 1.581 -1.431 -18.391 1 79.12 61 ALA B C 1
ATOM 2036 O O . ALA B 1 61 ? 2.736 -1.484 -18.812 1 79.12 61 ALA B O 1
ATOM 2037 N N . THR B 1 62 ? 1.329 -1.049 -17.219 1 81.88 62 THR B N 1
ATOM 2038 C CA . THR B 1 62 ? 2.379 -0.523 -16.359 1 81.88 62 THR B CA 1
ATOM 2039 C C . THR B 1 62 ? 2.777 -1.553 -15.305 1 81.88 62 THR B C 1
ATOM 2041 O O . THR B 1 62 ? 3.807 -1.405 -14.641 1 81.88 62 THR B O 1
ATOM 2044 N N . THR B 1 63 ? 2.006 -2.422 -15.188 1 87.75 63 THR B N 1
ATOM 2045 C CA . THR B 1 63 ? 2.33 -3.508 -14.273 1 87.75 63 THR B CA 1
ATOM 2046 C C . THR B 1 63 ? 2.564 -4.809 -15.031 1 87.75 63 THR B C 1
ATOM 2048 O O . THR B 1 63 ? 3.488 -4.902 -15.844 1 87.75 63 THR B O 1
ATOM 2051 N N . ALA B 1 64 ? 1.784 -5.773 -15.086 1 91 64 ALA B N 1
ATOM 2052 C CA . ALA B 1 64 ? 1.737 -7.051 -15.789 1 91 64 ALA B CA 1
ATOM 2053 C C . ALA B 1 64 ? 0.539 -7.883 -15.344 1 91 64 ALA B C 1
ATOM 2055 O O . ALA B 1 64 ? 0.268 -8 -14.148 1 91 64 ALA B O 1
ATOM 2056 N N . ALA B 1 65 ? -0.136 -8.305 -16.297 1 92.88 65 ALA B N 1
ATOM 2057 C CA . ALA B 1 65 ? -1.259 -9.211 -16.062 1 92.88 65 ALA B CA 1
ATOM 2058 C C . ALA B 1 65 ? -1.044 -10.547 -16.781 1 92.88 65 ALA B C 1
ATOM 2060 O O . ALA B 1 65 ? -0.376 -10.609 -17.812 1 92.88 65 ALA B O 1
ATOM 2061 N N . PHE B 1 66 ? -1.653 -11.531 -16.172 1 93.19 66 PHE B N 1
ATOM 2062 C CA . PHE B 1 66 ? -1.394 -12.875 -16.672 1 93.19 66 PHE B CA 1
ATOM 2063 C C . PHE B 1 66 ? -2.674 -13.703 -16.688 1 93.19 66 PHE B C 1
ATOM 2065 O O . PHE B 1 66 ? -3.447 -13.688 -15.734 1 93.19 66 PHE B O 1
ATOM 2072 N N . ALA B 1 67 ? -2.84 -14.367 -17.797 1 91.06 67 ALA B N 1
ATOM 2073 C CA . ALA B 1 67 ? -3.797 -15.469 -17.812 1 91.06 67 ALA B CA 1
ATOM 2074 C C . ALA B 1 67 ? -3.193 -16.734 -17.203 1 91.06 67 ALA B C 1
ATOM 2076 O O . ALA B 1 67 ? -2.027 -17.047 -17.453 1 91.06 67 ALA B O 1
ATOM 2077 N N . LEU B 1 68 ? -3.977 -17.344 -16.406 1 92.44 68 LEU B N 1
ATOM 2078 C CA . LEU B 1 68 ? -3.572 -18.609 -15.812 1 92.44 68 LEU B CA 1
ATOM 2079 C C . LEU B 1 68 ? -4.105 -19.781 -16.609 1 92.44 68 LEU B C 1
ATOM 2081 O O . LEU B 1 68 ? -5.316 -19.938 -16.781 1 92.44 68 LEU B O 1
ATOM 2085 N N . GLU B 1 69 ? -3.211 -20.594 -17.062 1 90.94 69 GLU B N 1
ATOM 2086 C CA . GLU B 1 69 ? -3.615 -21.719 -17.891 1 90.94 69 GLU B CA 1
ATOM 2087 C C . GLU B 1 69 ? -3.1 -23.031 -17.312 1 90.94 69 GLU B C 1
ATOM 2089 O O . GLU B 1 69 ? -1.979 -23.094 -16.797 1 90.94 69 GLU B O 1
ATOM 2094 N N . ASP B 1 70 ? -3.959 -24.031 -17.422 1 90.38 70 ASP B N 1
ATOM 2095 C CA . ASP B 1 70 ? -3.506 -25.391 -17.094 1 90.38 70 ASP B CA 1
ATOM 2096 C C . ASP B 1 70 ? -2.498 -25.891 -18.125 1 90.38 70 ASP B C 1
ATOM 2098 O O . ASP B 1 70 ? -2.785 -25.906 -19.328 1 90.38 70 ASP B O 1
ATOM 2102 N N . VAL B 1 71 ? -1.365 -26.312 -17.672 1 91.12 71 VAL B N 1
ATOM 2103 C CA . VAL B 1 71 ? -0.289 -26.688 -18.578 1 91.12 71 VAL B CA 1
ATOM 2104 C C . VAL B 1 71 ? -0.679 -27.938 -19.359 1 91.12 71 VAL B C 1
ATOM 2106 O O . VAL B 1 71 ? -0.326 -28.078 -20.531 1 91.12 71 VAL B O 1
ATOM 2109 N N . ARG B 1 72 ? -1.386 -28.828 -18.797 1 89 72 ARG B N 1
ATOM 2110 C CA . ARG B 1 72 ? -1.715 -30.094 -19.422 1 89 72 ARG B CA 1
ATOM 2111 C C . ARG B 1 72 ? -2.844 -29.938 -20.422 1 89 72 ARG B C 1
ATOM 2113 O O . ARG B 1 72 ? -2.75 -30.438 -21.547 1 89 72 ARG B O 1
ATOM 2120 N N . SER B 1 73 ? -3.891 -29.172 -20.094 1 88.06 73 SER B N 1
ATOM 2121 C CA . SER B 1 73 ? -5.09 -29.094 -20.922 1 88.06 73 SER B CA 1
ATOM 2122 C C . SER B 1 73 ? -5.117 -27.812 -21.734 1 88.06 73 SER B C 1
ATOM 2124 O O . SER B 1 73 ? -5.852 -27.703 -22.719 1 88.06 73 SER B O 1
ATOM 2126 N N . GLY B 1 74 ? -4.402 -26.828 -21.281 1 87.75 74 GLY B N 1
ATOM 2127 C CA . GLY B 1 74 ? -4.477 -25.531 -21.922 1 87.75 74 GLY B CA 1
ATOM 2128 C C . GLY B 1 74 ? -5.703 -24.734 -21.5 1 87.75 74 GLY B C 1
ATOM 2129 O O . GLY B 1 74 ? -5.906 -23.609 -21.969 1 87.75 74 GLY B O 1
ATOM 2130 N N . GLU B 1 75 ? -6.445 -25.297 -20.656 1 87.12 75 GLU B N 1
ATOM 2131 C CA . GLU B 1 75 ? -7.66 -24.641 -20.188 1 87.12 75 GLU B CA 1
ATOM 2132 C C . GLU B 1 75 ? -7.336 -23.391 -19.375 1 87.12 75 GLU B C 1
ATOM 2134 O O . GLU B 1 75 ? -6.395 -23.391 -18.578 1 87.12 75 GLU B O 1
ATOM 2139 N N . LEU B 1 76 ? -8.195 -22.375 -19.562 1 88.31 76 LEU B N 1
ATOM 2140 C CA . LEU B 1 76 ? -8.078 -21.141 -18.781 1 88.31 76 LEU B CA 1
ATOM 2141 C C . LEU B 1 76 ? -8.602 -21.359 -17.359 1 88.31 76 LEU B C 1
ATOM 2143 O O . LEU B 1 76 ? -9.734 -21.797 -17.172 1 88.31 76 LEU B O 1
ATOM 2147 N N . LEU B 1 77 ? -7.762 -21.016 -16.406 1 89.19 77 LEU B N 1
ATOM 2148 C CA . LEU B 1 77 ? -8.117 -21.25 -15.016 1 89.19 77 LEU B CA 1
ATOM 2149 C C . LEU B 1 77 ? -8.461 -19.938 -14.312 1 89.19 77 LEU B C 1
ATOM 2151 O O . LEU B 1 77 ? -9.078 -19.953 -13.242 1 89.19 77 LEU B O 1
ATOM 2155 N N . GLY B 1 78 ? -8.016 -18.844 -14.859 1 90.25 78 GLY B N 1
ATOM 2156 C CA . GLY B 1 78 ? -8.234 -17.547 -14.227 1 90.25 78 GLY B CA 1
ATOM 2157 C C . GLY B 1 78 ? -7.223 -16.5 -14.656 1 90.25 78 GLY B C 1
ATOM 2158 O O . GLY B 1 78 ? -6.715 -16.547 -15.773 1 90.25 78 GLY B O 1
ATOM 2159 N N . LEU B 1 79 ? -7.047 -15.547 -13.805 1 91.25 79 LEU B N 1
ATOM 2160 C CA . LEU B 1 79 ? -6.102 -14.477 -14.086 1 91.25 79 LEU B CA 1
ATOM 2161 C C . LEU B 1 79 ? -5.555 -13.875 -12.797 1 91.25 79 LEU B C 1
ATOM 2163 O O . LEU B 1 79 ? -6.141 -14.062 -11.727 1 91.25 79 LEU B O 1
ATOM 2167 N N . THR B 1 80 ? -4.477 -13.25 -12.953 1 93.94 80 THR B N 1
ATOM 2168 C CA . THR B 1 80 ? -3.871 -12.461 -11.891 1 93.94 80 THR B CA 1
ATOM 2169 C C . THR B 1 80 ? -2.998 -11.352 -12.477 1 93.94 80 THR B C 1
ATOM 2171 O O . THR B 1 80 ? -3.006 -11.117 -13.688 1 93.94 80 THR B O 1
ATOM 2174 N N . ALA B 1 81 ? -2.422 -10.57 -11.648 1 95.12 81 ALA B N 1
ATOM 2175 C CA . ALA B 1 81 ? -1.572 -9.453 -12.055 1 95.12 81 ALA B CA 1
ATOM 2176 C C . ALA B 1 81 ? -0.729 -8.953 -10.883 1 95.12 81 ALA B C 1
ATOM 2178 O O . ALA B 1 81 ? -0.696 -9.578 -9.82 1 95.12 81 ALA B O 1
ATOM 2179 N N . PHE B 1 82 ? 0.017 -8.008 -11.242 1 96.62 82 PHE B N 1
ATOM 2180 C CA . PHE B 1 82 ? 0.521 -7.152 -10.172 1 96.62 82 PHE B CA 1
ATOM 2181 C C . PHE B 1 82 ? -0.407 -5.965 -9.945 1 96.62 82 PHE B C 1
ATOM 2183 O O . PHE B 1 82 ? -0.796 -5.285 -10.898 1 96.62 82 PHE B O 1
ATOM 2190 N N . ALA B 1 83 ? -0.771 -5.797 -8.727 1 95.19 83 ALA B N 1
ATOM 2191 C CA . ALA B 1 83 ? -1.614 -4.652 -8.391 1 95.19 83 ALA B CA 1
ATOM 2192 C C . ALA B 1 83 ? -0.831 -3.348 -8.492 1 95.19 83 ALA B C 1
ATOM 2194 O O . ALA B 1 83 ? -1.361 -2.328 -8.938 1 95.19 83 ALA B O 1
ATOM 2195 N N . THR B 1 84 ? 0.362 -3.367 -8 1 93.81 84 THR B N 1
ATOM 2196 C CA . THR B 1 84 ? 1.273 -2.234 -8.125 1 93.81 84 THR B CA 1
ATOM 2197 C C . THR B 1 84 ? 2.695 -2.715 -8.406 1 93.81 84 THR B C 1
ATOM 2199 O O . THR B 1 84 ? 3.092 -3.791 -7.953 1 93.81 84 THR B O 1
ATOM 2202 N N . VAL B 1 85 ? 3.398 -1.97 -9.211 1 94.88 85 VAL B N 1
ATOM 2203 C CA . VAL B 1 85 ? 4.84 -2.08 -9.398 1 94.88 85 VAL B CA 1
ATOM 2204 C C . VAL B 1 85 ? 5.488 -0.705 -9.25 1 94.88 85 VAL B C 1
ATOM 2206 O O . VAL B 1 85 ? 5.145 0.23 -9.977 1 94.88 85 VAL B O 1
ATOM 2209 N N . GLU B 1 86 ? 6.352 -0.617 -8.266 1 92.62 86 GLU B N 1
ATOM 2210 C CA . GLU B 1 86 ? 7.062 0.631 -8.008 1 92.62 86 GLU B CA 1
ATOM 2211 C C . GLU B 1 86 ? 8.57 0.443 -8.141 1 92.62 86 GLU B C 1
ATOM 2213 O O . GLU B 1 86 ? 9.266 0.185 -7.156 1 92.62 86 GLU B O 1
ATOM 2218 N N . PRO B 1 87 ? 9.016 0.641 -9.328 1 91.12 87 PRO B N 1
ATOM 2219 C CA . PRO B 1 87 ? 10.43 0.365 -9.57 1 91.12 87 PRO B CA 1
ATOM 2220 C C . PRO B 1 87 ? 11.359 1.243 -8.734 1 91.12 87 PRO B C 1
ATOM 2222 O O . PRO B 1 87 ? 12.414 0.785 -8.289 1 91.12 87 PRO B O 1
ATOM 2225 N N . GLU B 1 88 ? 10.977 2.473 -8.484 1 88.38 88 GLU B N 1
ATOM 2226 C CA . GLU B 1 88 ? 11.812 3.402 -7.727 1 88.38 88 GLU B CA 1
ATOM 2227 C C . GLU B 1 88 ? 11.922 2.982 -6.262 1 88.38 88 GLU B C 1
ATOM 2229 O O . GLU B 1 88 ? 12.922 3.277 -5.602 1 88.38 88 GLU B O 1
ATOM 2234 N N . GLU B 1 89 ? 10.93 2.305 -5.816 1 93.44 89 GLU B N 1
ATOM 2235 C CA . GLU B 1 89 ? 10.945 1.818 -4.441 1 93.44 89 GLU B CA 1
ATOM 2236 C C . GLU B 1 89 ? 11.273 0.328 -4.383 1 93.44 89 GLU B C 1
ATOM 2238 O O . GLU B 1 89 ? 11.328 -0.26 -3.303 1 93.44 89 GLU B O 1
ATOM 2243 N N . LYS B 1 90 ? 11.398 -0.309 -5.543 1 95.56 90 LYS B N 1
ATOM 2244 C CA . LYS B 1 90 ? 11.773 -1.713 -5.695 1 95.56 90 LYS B CA 1
ATOM 2245 C C . LYS B 1 90 ? 10.758 -2.629 -5.012 1 95.56 90 LYS B C 1
ATOM 2247 O O . LYS B 1 90 ? 11.141 -3.541 -4.273 1 95.56 90 LYS B O 1
ATOM 2252 N N . ARG B 1 91 ? 9.477 -2.377 -5.234 1 97.38 91 ARG B N 1
ATOM 2253 C CA . ARG B 1 91 ? 8.43 -3.178 -4.609 1 97.38 91 ARG B CA 1
ATOM 2254 C C . ARG B 1 91 ? 7.348 -3.541 -5.617 1 97.38 91 ARG B C 1
ATOM 2256 O O . ARG B 1 91 ? 7.105 -2.803 -6.574 1 97.38 91 ARG B O 1
ATOM 2263 N N . ALA B 1 92 ? 6.727 -4.613 -5.379 1 97.81 92 ALA B N 1
ATOM 2264 C CA . ALA B 1 92 ? 5.566 -5.043 -6.156 1 97.81 92 ALA B CA 1
ATOM 2265 C C . ALA B 1 92 ? 4.5 -5.664 -5.258 1 97.81 92 ALA B C 1
ATOM 2267 O O . ALA B 1 92 ? 4.828 -6.355 -4.289 1 97.81 92 ALA B O 1
ATOM 2268 N N . THR B 1 93 ? 3.303 -5.398 -5.59 1 98.06 93 THR B N 1
ATOM 2269 C CA . THR B 1 93 ? 2.172 -6.004 -4.895 1 98.06 93 THR B CA 1
ATOM 2270 C C . THR B 1 93 ? 1.418 -6.957 -5.82 1 98.06 93 THR B C 1
ATOM 2272 O O . THR B 1 93 ? 1.03 -6.578 -6.926 1 98.06 93 THR B O 1
ATOM 2275 N N . LEU B 1 94 ? 1.296 -8.18 -5.363 1 97.81 94 LEU B N 1
ATOM 2276 C CA . LEU B 1 94 ? 0.518 -9.156 -6.117 1 97.81 94 LEU B CA 1
ATOM 2277 C C . LEU B 1 94 ? -0.97 -8.82 -6.062 1 97.81 94 LEU B C 1
ATOM 2279 O O . LEU B 1 94 ? -1.495 -8.469 -5.004 1 97.81 94 LEU B O 1
ATOM 2283 N N . ALA B 1 95 ? -1.59 -8.898 -7.188 1 96.38 95 ALA B N 1
ATOM 2284 C CA . ALA B 1 95 ? -3.043 -8.773 -7.258 1 96.38 95 ALA B CA 1
ATOM 2285 C C . ALA B 1 95 ? -3.732 -10.055 -6.812 1 96.38 95 ALA B C 1
ATOM 2287 O O . ALA B 1 95 ? -3.082 -11.094 -6.656 1 96.38 95 ALA B O 1
ATOM 2288 N N . PRO B 1 96 ? -5.027 -9.945 -6.586 1 93.12 96 PRO B N 1
ATOM 2289 C CA . PRO B 1 96 ? -5.777 -11.18 -6.324 1 93.12 96 PRO B CA 1
ATOM 2290 C C . PRO B 1 96 ? -5.691 -12.18 -7.477 1 93.12 96 PRO B C 1
ATOM 2292 O O . PRO B 1 96 ? -5.453 -11.781 -8.625 1 93.12 96 PRO B O 1
ATOM 2295 N N . ILE B 1 97 ? -5.824 -13.398 -7.07 1 93.44 97 ILE B N 1
ATOM 2296 C CA . ILE B 1 97 ? -6.078 -14.43 -8.07 1 93.44 97 ILE B CA 1
ATOM 2297 C C . ILE B 1 97 ? -7.578 -14.57 -8.305 1 93.44 97 ILE B C 1
ATOM 2299 O O . ILE B 1 97 ? -8.352 -14.734 -7.355 1 93.44 97 ILE B O 1
ATOM 2303 N N . TRP B 1 98 ? -7.961 -14.367 -9.516 1 90.88 98 TRP B N 1
ATOM 2304 C CA . TRP B 1 98 ? -9.336 -14.633 -9.93 1 90.88 98 TRP B CA 1
ATOM 2305 C C . TRP B 1 98 ? -9.438 -15.984 -10.641 1 90.88 98 TRP B C 1
ATOM 2307 O O . TRP B 1 98 ? -8.789 -16.203 -11.672 1 90.88 98 TRP B O 1
ATOM 2317 N N . CYS B 1 99 ? -10.289 -16.797 -10.117 1 88.81 99 CYS B N 1
ATOM 2318 C CA . CYS B 1 99 ? -10.336 -18.141 -10.656 1 88.81 99 CYS B CA 1
ATOM 2319 C C . CYS B 1 99 ? -11.719 -18.453 -11.227 1 88.81 99 CYS B C 1
ATOM 2321 O O . CYS B 1 99 ? -12.727 -17.938 -10.742 1 88.81 99 CYS B O 1
ATOM 2323 N N . ILE B 1 100 ? -11.961 -19.062 -12.383 1 78.44 100 ILE B N 1
ATOM 2324 C CA . ILE B 1 100 ? -13.219 -19.453 -13.016 1 78.44 100 ILE B CA 1
ATOM 2325 C C . ILE B 1 100 ? -13.594 -20.875 -12.586 1 78.44 100 ILE B C 1
ATOM 2327 O O . ILE B 1 100 ? -14.773 -21.234 -12.57 1 78.44 100 ILE B O 1
ATOM 2331 N N . GLY B 1 101 ? -12.828 -21.703 -12.094 1 66.06 101 GLY B N 1
ATOM 2332 C CA . GLY B 1 101 ? -13.234 -23.109 -12.18 1 66.06 101 GLY B CA 1
ATOM 2333 C C . GLY B 1 101 ? -12.703 -23.938 -11.031 1 66.06 101 GLY B C 1
ATOM 2334 O O . GLY B 1 101 ? -12.492 -23.438 -9.93 1 66.06 101 GLY B O 1
ATOM 2335 N N . GLN B 1 102 ? -12.625 -25.203 -11.344 1 60.88 102 GLN B N 1
ATOM 2336 C CA . GLN B 1 102 ? -12.719 -26.453 -10.586 1 60.88 102 GLN B CA 1
ATOM 2337 C C . GLN B 1 102 ? -11.367 -26.844 -10 1 60.88 102 GLN B C 1
ATOM 2339 O O . GLN B 1 102 ? -11.266 -27.844 -9.273 1 60.88 102 GLN B O 1
ATOM 2344 N N . LEU B 1 103 ? -10.367 -26.094 -10.422 1 64.31 103 LEU B N 1
ATOM 2345 C CA . LEU B 1 103 ? -9.117 -26.562 -9.844 1 64.31 103 LEU B CA 1
ATOM 2346 C C . LEU B 1 103 ? -9.094 -26.328 -8.336 1 64.31 103 LEU B C 1
ATOM 2348 O O . LEU B 1 103 ? -9.719 -25.375 -7.84 1 64.31 103 LEU B O 1
ATOM 2352 N N . ASP B 1 104 ? -8.438 -27.281 -7.789 1 79.5 104 ASP B N 1
ATOM 2353 C CA . ASP B 1 104 ? -8.164 -27.109 -6.363 1 79.5 104 ASP B CA 1
ATOM 2354 C C . ASP B 1 104 ? -7.527 -25.75 -6.082 1 79.5 104 ASP B C 1
ATOM 2356 O O . ASP B 1 104 ? -6.477 -25.422 -6.645 1 79.5 104 ASP B O 1
ATOM 2360 N N . GLU B 1 105 ? -8.148 -24.984 -5.324 1 83.5 105 GLU B N 1
ATOM 2361 C CA . GLU B 1 105 ? -7.746 -23.609 -5.059 1 83.5 105 GLU B CA 1
ATOM 2362 C C . GLU B 1 105 ? -6.352 -23.547 -4.441 1 83.5 105 GLU B C 1
ATOM 2364 O O . GLU B 1 105 ? -5.57 -22.641 -4.75 1 83.5 105 GLU B O 1
ATOM 2369 N N . ALA B 1 106 ? -6.113 -24.531 -3.621 1 86 106 ALA B N 1
ATOM 2370 C CA . ALA B 1 106 ? -4.805 -24.547 -2.971 1 86 106 ALA B CA 1
ATOM 2371 C C . ALA B 1 106 ? -3.689 -24.766 -3.986 1 86 106 ALA B C 1
ATOM 2373 O O . ALA B 1 106 ? -2.629 -24.141 -3.902 1 86 106 ALA B O 1
ATOM 2374 N N . LEU B 1 107 ? -3.955 -25.641 -4.871 1 87.62 107 LEU B N 1
ATOM 2375 C CA . LEU B 1 107 ? -2.984 -25.906 -5.93 1 87.62 107 LEU B CA 1
ATOM 2376 C C . LEU B 1 107 ? -2.789 -24.672 -6.801 1 87.62 107 LEU B C 1
ATOM 2378 O O . LEU B 1 107 ? -1.654 -24.266 -7.066 1 87.62 107 LEU B O 1
ATOM 2382 N N . LEU B 1 108 ? -3.852 -24.141 -7.172 1 91.25 108 LEU B N 1
ATOM 2383 C CA . LEU B 1 108 ? -3.781 -22.953 -8.023 1 91.25 108 LEU B CA 1
ATOM 2384 C C . LEU B 1 108 ? -3.016 -21.828 -7.332 1 91.25 108 LEU B C 1
ATOM 2386 O O . LEU B 1 108 ? -2.076 -21.266 -7.902 1 91.25 108 LEU B O 1
ATOM 2390 N N . VAL B 1 109 ? -3.377 -21.594 -6.078 1 93.19 109 VAL B N 1
ATOM 2391 C CA . VAL B 1 109 ? -2.805 -20.469 -5.344 1 93.19 109 VAL B CA 1
ATOM 2392 C C . VAL B 1 109 ? -1.313 -20.703 -5.113 1 93.19 109 VAL B C 1
ATOM 2394 O O . VAL B 1 109 ? -0.496 -19.797 -5.316 1 93.19 109 VAL B O 1
ATOM 2397 N N . SER B 1 110 ? -0.925 -21.859 -4.754 1 93.88 110 SER B N 1
ATOM 2398 C CA . SER B 1 110 ? 0.473 -22.141 -4.434 1 93.88 110 SER B CA 1
ATOM 2399 C C . SER B 1 110 ? 1.358 -22 -5.668 1 93.88 110 SER B C 1
ATOM 2401 O O . SER B 1 110 ? 2.422 -21.375 -5.605 1 93.88 110 SER B O 1
ATOM 2403 N N . HIS B 1 111 ? 0.873 -22.531 -6.75 1 94.25 111 HIS B N 1
ATOM 2404 C CA . HIS B 1 111 ? 1.654 -22.469 -7.98 1 94.25 111 HIS B CA 1
ATOM 2405 C C . HIS B 1 111 ? 1.735 -21.047 -8.508 1 94.25 111 HIS B C 1
ATOM 2407 O O . HIS B 1 111 ? 2.799 -20.594 -8.945 1 94.25 111 HIS B O 1
ATOM 2413 N N . VAL B 1 112 ? 0.645 -20.359 -8.445 1 96 112 VAL B N 1
ATOM 2414 C CA . VAL B 1 112 ? 0.608 -19 -8.938 1 96 112 VAL B CA 1
ATOM 2415 C C . VAL B 1 112 ? 1.459 -18.094 -8.039 1 96 112 VAL B C 1
ATOM 2417 O O . VAL B 1 112 ? 2.223 -17.266 -8.523 1 96 112 VAL B O 1
ATOM 2420 N N . ALA B 1 113 ? 1.327 -18.297 -6.715 1 97.19 113 ALA B N 1
ATOM 2421 C CA . ALA B 1 113 ? 2.139 -17.516 -5.781 1 97.19 113 ALA B CA 1
ATOM 2422 C C . ALA B 1 113 ? 3.627 -17.719 -6.055 1 97.19 113 ALA B C 1
ATOM 2424 O O . ALA B 1 113 ? 4.398 -16.75 -6.047 1 97.19 113 ALA B O 1
ATOM 2425 N N . HIS B 1 114 ? 4.031 -18.906 -6.281 1 97 114 HIS B N 1
ATOM 2426 C CA . HIS B 1 114 ? 5.422 -19.203 -6.609 1 97 114 HIS B CA 1
ATOM 2427 C C . HIS B 1 114 ? 5.848 -18.484 -7.883 1 97 114 HIS B C 1
ATOM 2429 O O . HIS B 1 114 ? 6.875 -17.797 -7.898 1 97 114 HIS B O 1
ATOM 2435 N N . LEU B 1 115 ? 5.062 -18.594 -8.883 1 97.5 115 LEU B N 1
ATOM 2436 C CA . LEU B 1 115 ? 5.418 -18.016 -10.18 1 97.5 115 LEU B CA 1
ATOM 2437 C C . LEU B 1 115 ? 5.449 -16.5 -10.109 1 97.5 115 LEU B C 1
ATOM 2439 O O . LEU B 1 115 ? 6.34 -15.859 -10.68 1 97.5 115 LEU B O 1
ATOM 2443 N N . MET B 1 116 ? 4.477 -15.969 -9.438 1 98.06 116 MET B N 1
ATOM 2444 C CA . MET B 1 116 ? 4.41 -14.516 -9.328 1 98.06 116 MET B CA 1
ATOM 2445 C C . MET B 1 116 ? 5.574 -13.977 -8.5 1 98.06 116 MET B C 1
ATOM 2447 O O . MET B 1 116 ? 6.129 -12.922 -8.812 1 98.06 116 MET B O 1
ATOM 2451 N N . THR B 1 117 ? 5.902 -14.68 -7.465 1 98.25 117 THR B N 1
ATOM 2452 C CA . THR B 1 117 ? 7.047 -14.266 -6.66 1 98.25 117 THR B CA 1
ATOM 2453 C C . THR B 1 117 ? 8.336 -14.367 -7.465 1 98.25 117 THR B C 1
ATOM 2455 O O . THR B 1 117 ? 9.18 -13.469 -7.414 1 98.25 117 THR B O 1
ATOM 2458 N N . ARG B 1 118 ? 8.43 -15.406 -8.164 1 97.75 118 ARG B N 1
ATOM 2459 C CA . ARG B 1 118 ? 9.586 -15.578 -9.047 1 97.75 118 ARG B CA 1
ATOM 2460 C C . ARG B 1 118 ? 9.672 -14.43 -10.055 1 97.75 118 ARG B C 1
ATOM 2462 O O . ARG B 1 118 ? 10.75 -13.867 -10.258 1 97.75 118 ARG B O 1
ATOM 2469 N N . TYR B 1 119 ? 8.555 -14.133 -10.625 1 97.25 119 TYR B N 1
ATOM 2470 C CA . TYR B 1 119 ? 8.516 -13.039 -11.586 1 97.25 119 TYR B CA 1
ATOM 2471 C C . TYR B 1 119 ? 8.953 -11.727 -10.938 1 97.25 119 TYR B C 1
ATOM 2473 O O . TYR B 1 119 ? 9.727 -10.969 -11.523 1 97.25 119 TYR B O 1
ATOM 2481 N N . ALA B 1 120 ? 8.5 -11.484 -9.781 1 97.81 120 ALA B N 1
ATOM 2482 C CA . ALA B 1 120 ? 8.812 -10.258 -9.062 1 97.81 120 ALA B CA 1
ATOM 2483 C C . ALA B 1 120 ? 10.32 -10.117 -8.852 1 97.81 120 ALA B C 1
ATOM 2485 O O . ALA B 1 120 ? 10.891 -9.047 -9.094 1 97.81 120 ALA B O 1
ATOM 2486 N N . PHE B 1 121 ? 11.008 -11.156 -8.508 1 97.75 121 PHE B N 1
ATOM 2487 C CA . PHE B 1 121 ? 12.406 -11.047 -8.102 1 97.75 121 PHE B CA 1
ATOM 2488 C C . PHE B 1 121 ? 13.336 -11.281 -9.289 1 97.75 121 PHE B C 1
ATOM 2490 O O . PHE B 1 121 ? 14.383 -10.648 -9.391 1 97.75 121 PHE B O 1
ATOM 2497 N N . GLU B 1 122 ? 12.93 -12.078 -10.203 1 95.75 122 GLU B N 1
ATOM 2498 C CA . GLU B 1 122 ? 13.859 -12.453 -11.266 1 95.75 122 GLU B CA 1
ATOM 2499 C C . GLU B 1 122 ? 13.656 -11.602 -12.516 1 95.75 122 GLU B C 1
ATOM 2501 O O . GLU B 1 122 ? 14.578 -11.438 -13.312 1 95.75 122 GLU B O 1
ATOM 2506 N N . VAL B 1 123 ? 12.484 -11.07 -12.688 1 95.06 123 VAL B N 1
ATOM 2507 C CA . VAL B 1 123 ? 12.195 -10.281 -13.883 1 95.06 123 VAL B CA 1
ATOM 2508 C C . VAL B 1 123 ? 12.086 -8.805 -13.508 1 95.06 123 VAL B C 1
ATOM 2510 O O . VAL B 1 123 ? 12.82 -7.969 -14.047 1 95.06 123 VAL B O 1
ATOM 2513 N N . LEU B 1 124 ? 11.273 -8.57 -12.531 1 95.69 124 LEU B N 1
ATOM 2514 C CA . LEU B 1 124 ? 11.086 -7.18 -12.141 1 95.69 124 LEU B CA 1
ATOM 2515 C C . LEU B 1 124 ? 12.234 -6.699 -11.273 1 95.69 124 LEU B C 1
ATOM 2517 O O . LEU B 1 124 ? 12.43 -5.492 -11.102 1 95.69 124 LEU B O 1
ATOM 2521 N N . ALA B 1 125 ? 12.898 -7.602 -10.625 1 96 125 ALA B N 1
ATOM 2522 C CA . ALA B 1 125 ? 14.086 -7.328 -9.82 1 96 125 ALA B CA 1
ATOM 2523 C C . ALA B 1 125 ? 13.75 -6.387 -8.664 1 96 125 ALA B C 1
ATOM 2525 O O . ALA B 1 125 ? 14.516 -5.461 -8.367 1 96 125 ALA B O 1
ATOM 2526 N N . VAL B 1 126 ? 12.656 -6.633 -8.078 1 97.19 126 VAL B N 1
ATOM 2527 C CA . VAL B 1 126 ? 12.281 -5.844 -6.91 1 97.19 126 VAL B CA 1
ATOM 2528 C C . VAL B 1 126 ? 12.914 -6.438 -5.656 1 97.19 126 VAL B C 1
ATOM 2530 O O . VAL B 1 126 ? 13.5 -7.523 -5.703 1 97.19 126 VAL B O 1
ATOM 2533 N N . GLU B 1 127 ? 12.828 -5.715 -4.574 1 98.06 127 GLU B N 1
ATOM 2534 C CA . GLU B 1 127 ? 13.383 -6.164 -3.303 1 98.06 127 GLU B CA 1
ATOM 2535 C C . GLU B 1 127 ? 12.297 -6.672 -2.363 1 98.06 127 GLU B C 1
ATOM 2537 O O . GLU B 1 127 ? 12.578 -7.359 -1.382 1 98.06 127 GLU B O 1
ATOM 2542 N N . ARG B 1 128 ? 11.078 -6.305 -2.723 1 98.69 128 ARG B N 1
ATOM 2543 C CA . ARG B 1 128 ? 9.945 -6.684 -1.889 1 98.69 128 ARG B CA 1
ATOM 2544 C C . ARG B 1 128 ? 8.734 -7.043 -2.744 1 98.69 128 ARG B C 1
ATOM 2546 O O . ARG B 1 128 ? 8.375 -6.305 -3.666 1 98.69 128 ARG B O 1
ATOM 2553 N N . ALA B 1 129 ? 8.188 -8.172 -2.498 1 98.75 129 ALA B N 1
ATOM 2554 C CA . ALA B 1 129 ? 6.895 -8.594 -3.035 1 98.75 129 ALA B CA 1
ATOM 2555 C C . ALA B 1 129 ? 5.895 -8.852 -1.914 1 98.75 129 ALA B C 1
ATOM 2557 O O . ALA B 1 129 ? 6.215 -9.523 -0.931 1 98.75 129 ALA B O 1
ATOM 2558 N N . GLU B 1 130 ? 4.676 -8.305 -2.066 1 98.75 130 GLU B N 1
ATOM 2559 C CA . GLU B 1 130 ? 3.713 -8.477 -0.986 1 98.75 130 GLU B CA 1
ATOM 2560 C C . GLU B 1 130 ? 2.332 -8.836 -1.531 1 98.75 130 GLU B C 1
ATOM 2562 O O . GLU B 1 130 ? 2.057 -8.641 -2.717 1 98.75 130 GLU B O 1
ATOM 2567 N N . VAL B 1 131 ? 1.541 -9.445 -0.699 1 98.38 131 VAL B N 1
ATOM 2568 C CA . VAL B 1 131 ? 0.151 -9.781 -0.991 1 98.38 131 VAL B CA 1
ATOM 2569 C C . VAL B 1 131 ? -0.73 -9.422 0.203 1 98.38 131 VAL B C 1
ATOM 2571 O O . VAL B 1 131 ? -0.271 -9.438 1.348 1 98.38 131 VAL B O 1
ATOM 2574 N N . HIS B 1 132 ? -1.906 -9.031 -0.126 1 98.25 132 HIS B N 1
ATOM 2575 C CA . HIS B 1 132 ? -2.914 -8.758 0.892 1 98.25 132 HIS B CA 1
ATOM 2576 C C . HIS B 1 132 ? -4.027 -9.797 0.862 1 98.25 132 HIS B C 1
ATOM 2578 O O . HIS B 1 132 ? -4.562 -10.109 -0.204 1 98.25 132 HIS B O 1
ATOM 2584 N N . LEU B 1 133 ? -4.371 -10.344 2.039 1 97.31 133 LEU B N 1
ATOM 2585 C CA . LEU B 1 133 ? -5.438 -11.328 2.186 1 97.31 133 LEU B CA 1
ATOM 2586 C C . LEU B 1 133 ? -6.418 -10.914 3.275 1 97.31 133 LEU B C 1
ATOM 2588 O O . LEU B 1 133 ? -6.012 -10.398 4.32 1 97.31 133 LEU B O 1
ATOM 2592 N N . ASP B 1 134 ? -7.652 -11.25 3.002 1 96.38 134 ASP B N 1
ATOM 2593 C CA . ASP B 1 134 ? -8.633 -11.062 4.066 1 96.38 134 ASP B CA 1
ATOM 2594 C C . ASP B 1 134 ? -8.203 -11.781 5.344 1 96.38 134 ASP B C 1
ATOM 2596 O O . ASP B 1 134 ? -7.852 -12.961 5.309 1 96.38 134 ASP B O 1
ATOM 2600 N N . TRP B 1 135 ? -8.203 -10.938 6.383 1 96.25 135 TRP B N 1
ATOM 2601 C CA . TRP B 1 135 ? -7.738 -11.422 7.676 1 96.25 135 TRP B CA 1
ATOM 2602 C C . TRP B 1 135 ? -8.516 -12.656 8.102 1 96.25 135 TRP B C 1
ATOM 2604 O O . TRP B 1 135 ? -7.992 -13.516 8.82 1 96.25 135 TRP B O 1
ATOM 2614 N N . ARG B 1 136 ? -9.695 -12.875 7.727 1 94.75 136 ARG B N 1
ATOM 2615 C CA . ARG B 1 136 ? -10.578 -13.969 8.117 1 94.75 136 ARG B CA 1
ATOM 2616 C C . ARG B 1 136 ? -10.234 -15.25 7.371 1 94.75 136 ARG B C 1
ATOM 2618 O O . ARG B 1 136 ? -10.68 -16.328 7.742 1 94.75 136 ARG B O 1
ATOM 2625 N N . LEU B 1 137 ? -9.469 -15.102 6.289 1 92.81 137 LEU B N 1
ATOM 2626 C CA . LEU B 1 137 ? -9.117 -16.266 5.48 1 92.81 137 LEU B CA 1
ATOM 2627 C C . LEU B 1 137 ? -7.883 -16.969 6.047 1 92.81 137 LEU B C 1
ATOM 2629 O O . LEU B 1 137 ? -6.832 -17 5.402 1 92.81 137 LEU B O 1
ATOM 2633 N N . ARG B 1 138 ? -8.055 -17.609 7.098 1 92.69 138 ARG B N 1
ATOM 2634 C CA . ARG B 1 138 ? -6.953 -18.172 7.875 1 92.69 138 ARG B CA 1
ATOM 2635 C C . ARG B 1 138 ? -6.242 -19.266 7.098 1 92.69 138 ARG B C 1
ATOM 2637 O O . ARG B 1 138 ? -5.02 -19.406 7.172 1 92.69 138 ARG B O 1
ATOM 2644 N N . ARG B 1 139 ? -6.938 -20.031 6.348 1 89.12 139 ARG B N 1
ATOM 2645 C CA . ARG B 1 139 ? -6.332 -21.094 5.562 1 89.12 139 ARG B CA 1
ATOM 2646 C C . ARG B 1 139 ? -5.438 -20.531 4.461 1 89.12 139 ARG B C 1
ATOM 2648 O O . ARG B 1 139 ? -4.367 -21.078 4.188 1 89.12 139 ARG B O 1
ATOM 2655 N N . SER B 1 140 ? -5.926 -19.516 3.85 1 91.94 140 SER B N 1
ATOM 2656 C CA . SER B 1 140 ? -5.105 -18.844 2.84 1 91.94 140 SER B CA 1
ATOM 2657 C C . SER B 1 140 ? -3.846 -18.25 3.457 1 91.94 140 SER B C 1
ATOM 2659 O O . SER B 1 140 ? -2.762 -18.344 2.877 1 91.94 140 SER B O 1
ATOM 2661 N N . LEU B 1 141 ? -4.047 -17.703 4.621 1 94.38 141 LEU B N 1
ATOM 2662 C CA . LEU B 1 141 ? -2.904 -17.141 5.336 1 94.38 141 LEU B CA 1
ATOM 2663 C C . LEU B 1 141 ? -1.869 -18.219 5.641 1 94.38 141 LEU B C 1
ATOM 2665 O O . LEU B 1 141 ? -0.672 -18.016 5.418 1 94.38 141 LEU B O 1
ATOM 2669 N N . ASP B 1 142 ? -2.344 -19.297 6.062 1 93.44 142 ASP B N 1
ATOM 2670 C CA . ASP B 1 142 ? -1.457 -20.406 6.371 1 93.44 142 ASP B CA 1
ATOM 2671 C C . ASP B 1 142 ? -0.749 -20.922 5.117 1 93.44 142 ASP B C 1
ATOM 2673 O O . ASP B 1 142 ? 0.432 -21.266 5.164 1 93.44 142 ASP B O 1
ATOM 2677 N N . LEU B 1 143 ? -1.474 -20.953 4.055 1 92.81 143 LEU B N 1
ATOM 2678 C CA . LEU B 1 143 ? -0.896 -21.406 2.791 1 92.81 143 LEU B CA 1
ATOM 2679 C C . LEU B 1 143 ? 0.249 -20.5 2.363 1 92.81 143 LEU B C 1
ATOM 2681 O O . LEU B 1 143 ? 1.346 -20.969 2.061 1 92.81 143 LEU B O 1
ATOM 2685 N N . TYR B 1 144 ? 0.04 -19.25 2.352 1 95.94 144 TYR B N 1
ATOM 2686 C CA . TYR B 1 144 ? 1.087 -18.312 1.968 1 95.94 144 TYR B CA 1
ATOM 2687 C C . TYR B 1 144 ? 2.262 -18.375 2.938 1 95.94 144 TYR B C 1
ATOM 2689 O O . TYR B 1 144 ? 3.42 -18.297 2.523 1 95.94 144 TYR B O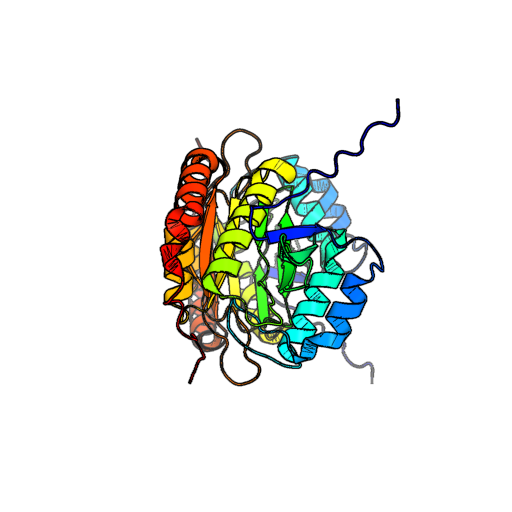 1
ATOM 2697 N N . THR B 1 145 ? 1.955 -18.516 4.188 1 96.31 145 THR B N 1
ATOM 2698 C CA . THR B 1 145 ? 3.018 -18.656 5.176 1 96.31 145 THR B CA 1
ATOM 2699 C C . THR B 1 145 ? 3.842 -19.922 4.918 1 96.31 145 THR B C 1
ATOM 2701 O O . THR B 1 145 ? 5.066 -19.891 5.043 1 96.31 145 THR B O 1
ATOM 2704 N N . SER B 1 146 ? 3.164 -20.938 4.559 1 93.94 146 SER B N 1
ATOM 2705 C CA . SER B 1 146 ? 3.865 -22.188 4.234 1 93.94 146 SER B CA 1
ATOM 2706 C C . SER B 1 146 ? 4.762 -22 3.014 1 93.94 146 SER B C 1
ATOM 2708 O O . SER B 1 146 ? 5.754 -22.719 2.859 1 93.94 146 SER B O 1
ATOM 2710 N N . LEU B 1 147 ? 4.457 -21.078 2.215 1 96.31 147 LEU B N 1
ATOM 2711 C CA . LEU B 1 147 ? 5.234 -20.781 1.013 1 96.31 147 LEU B CA 1
ATOM 2712 C C . LEU B 1 147 ? 6.375 -19.828 1.317 1 96.31 147 LEU B C 1
ATOM 2714 O O . LEU B 1 147 ? 7.141 -19.453 0.424 1 96.31 147 LEU B O 1
ATOM 2718 N N . GLY B 1 148 ? 6.438 -19.391 2.576 1 97.88 148 GLY B N 1
ATOM 2719 C CA . GLY B 1 148 ? 7.578 -18.578 2.971 1 97.88 148 GLY B CA 1
ATOM 2720 C C . GLY B 1 148 ? 7.25 -17.094 3.096 1 97.88 148 GLY B C 1
ATOM 2721 O O . GLY B 1 148 ? 8.117 -16.297 3.436 1 97.88 148 GLY B O 1
ATOM 2722 N N . PHE B 1 149 ? 6.031 -16.766 2.824 1 98.44 149 PHE B N 1
ATOM 2723 C CA . PHE B 1 149 ? 5.625 -15.383 3.066 1 98.44 149 PHE B CA 1
ATOM 2724 C C . PHE B 1 149 ? 5.555 -15.094 4.562 1 98.44 149 PHE B C 1
ATOM 2726 O O . PHE B 1 149 ? 5.094 -15.93 5.34 1 98.44 149 PHE B O 1
ATOM 2733 N N . ARG B 1 150 ? 5.945 -13.922 4.91 1 98.62 150 ARG B N 1
ATOM 2734 C CA . ARG B 1 150 ? 5.863 -13.492 6.301 1 98.62 150 ARG B CA 1
ATOM 2735 C C . ARG B 1 150 ? 4.695 -12.531 6.508 1 98.62 150 ARG B C 1
ATOM 2737 O O . ARG B 1 150 ? 4.535 -11.57 5.754 1 98.62 150 ARG B O 1
ATOM 2744 N N . CYS B 1 151 ? 3.893 -12.836 7.5 1 98.38 151 CYS B N 1
ATOM 2745 C CA . CYS B 1 151 ? 2.842 -11.898 7.875 1 98.38 151 CYS B CA 1
ATOM 2746 C C . CYS B 1 151 ? 3.418 -10.719 8.656 1 98.38 151 CYS B C 1
ATOM 2748 O O . CYS B 1 151 ? 3.986 -10.898 9.734 1 98.38 151 CYS B O 1
ATOM 2750 N N . GLU B 1 152 ? 3.227 -9.523 8.164 1 98.75 152 GLU B N 1
ATOM 2751 C CA . GLU B 1 152 ? 3.9 -8.359 8.734 1 98.75 152 GLU B CA 1
ATOM 2752 C C . GLU B 1 152 ? 2.928 -7.488 9.531 1 98.75 152 GLU B C 1
ATOM 2754 O O . GLU B 1 152 ? 3.344 -6.555 10.219 1 98.75 152 GLU B O 1
ATOM 2759 N N . GLY B 1 153 ? 1.632 -7.828 9.383 1 98.31 153 GLY B N 1
ATOM 2760 C CA . GLY B 1 153 ? 0.671 -7.066 10.172 1 98.31 153 GLY B CA 1
ATOM 2761 C C . GLY B 1 153 ? -0.752 -7.203 9.664 1 98.31 153 GLY B C 1
ATOM 2762 O O . GLY B 1 153 ? -0.995 -7.844 8.641 1 98.31 153 GLY B O 1
ATOM 2763 N N . ARG B 1 154 ? -1.653 -6.656 10.43 1 98.56 154 ARG B N 1
ATOM 2764 C CA . ARG B 1 154 ? -3.074 -6.578 10.109 1 98.56 154 ARG B CA 1
ATOM 2765 C C . ARG B 1 154 ? -3.484 -5.145 9.789 1 98.56 154 ARG B C 1
ATOM 2767 O O . ARG B 1 154 ? -3.414 -4.266 10.648 1 98.56 154 ARG B O 1
ATOM 2774 N N . LEU B 1 155 ? -3.859 -4.918 8.57 1 98.69 155 LEU B N 1
ATOM 2775 C CA . LEU B 1 155 ? -4.277 -3.602 8.102 1 98.69 155 LEU B CA 1
ATOM 2776 C C . LEU B 1 155 ? -5.785 -3.428 8.242 1 98.69 155 LEU B C 1
ATOM 2778 O O . LEU B 1 155 ? -6.559 -4.121 7.578 1 98.69 155 LEU B O 1
ATOM 2782 N N . ARG B 1 156 ? -6.207 -2.514 9.039 1 98.5 156 ARG B N 1
ATOM 2783 C CA . ARG B 1 156 ? -7.625 -2.309 9.305 1 98.5 156 ARG B CA 1
ATOM 2784 C C . ARG B 1 156 ? -8.312 -1.621 8.125 1 98.5 156 ARG B C 1
ATOM 2786 O O . ARG B 1 156 ? -7.723 -0.753 7.48 1 98.5 156 ARG B O 1
ATOM 2793 N N . ALA B 1 157 ? -9.555 -2.07 7.836 1 97.81 157 ALA B N 1
ATOM 2794 C CA . ALA B 1 157 ? -10.422 -1.463 6.832 1 97.81 157 ALA B CA 1
ATOM 2795 C C . ALA B 1 157 ? -9.719 -1.386 5.477 1 97.81 157 ALA B C 1
ATOM 2797 O O . ALA B 1 157 ? -9.734 -0.342 4.82 1 97.81 157 ALA B O 1
ATOM 2798 N N . TRP B 1 158 ? -9.133 -2.439 5.098 1 97.62 158 TRP B N 1
ATOM 2799 C CA . TRP B 1 158 ? -8.32 -2.482 3.889 1 97.62 158 TRP B CA 1
ATOM 2800 C C . TRP B 1 158 ? -9.172 -2.816 2.668 1 97.62 158 TRP B C 1
ATOM 2802 O O . TRP B 1 158 ? -9.039 -2.18 1.62 1 97.62 158 TRP B O 1
ATOM 2812 N N . PHE B 1 159 ? -10.031 -3.84 2.809 1 95.69 159 PHE B N 1
ATOM 2813 C CA . PHE B 1 159 ? -10.883 -4.285 1.712 1 95.69 159 PHE B CA 1
ATOM 2814 C C . PHE B 1 159 ? -12.281 -3.691 1.834 1 95.69 159 PHE B C 1
ATOM 2816 O O . PHE B 1 159 ? -13.055 -4.086 2.709 1 95.69 159 PHE B O 1
ATOM 2823 N N . ALA B 1 160 ? -12.594 -2.836 0.889 1 92.94 160 ALA B N 1
ATOM 2824 C CA . ALA B 1 160 ? -13.914 -2.221 0.932 1 92.94 160 ALA B CA 1
ATOM 2825 C C . ALA B 1 160 ? -15.016 -3.262 0.735 1 92.94 160 ALA B C 1
ATOM 2827 O O . ALA B 1 160 ? -14.875 -4.164 -0.094 1 92.94 160 ALA B O 1
ATOM 2828 N N . ALA B 1 161 ? -16.062 -3.117 1.513 1 87.31 161 ALA B N 1
ATOM 2829 C CA . ALA B 1 161 ? -17.25 -3.957 1.382 1 87.31 161 ALA B CA 1
ATOM 2830 C C . ALA B 1 161 ? -18.359 -3.217 0.656 1 87.31 161 ALA B C 1
ATOM 2832 O O . ALA B 1 161 ? -18.438 -1.986 0.706 1 87.31 161 ALA B O 1
ATOM 2833 N N . ASP B 1 162 ? -19.078 -4.012 -0.088 1 78.44 162 ASP B N 1
ATOM 2834 C CA . ASP B 1 162 ? -20.234 -3.412 -0.748 1 78.44 162 ASP B CA 1
ATOM 2835 C C . ASP B 1 162 ? -21.219 -2.848 0.273 1 78.44 162 ASP B C 1
ATOM 2837 O O . ASP B 1 162 ? -21.734 -1.744 0.097 1 78.44 162 ASP B O 1
ATOM 2841 N N . GLU B 1 163 ? -21.344 -3.643 1.259 1 81.31 163 GLU B N 1
ATOM 2842 C CA . GLU B 1 163 ? -22.203 -3.203 2.357 1 81.31 163 GLU B CA 1
ATOM 2843 C C . GLU B 1 163 ? -21.484 -3.326 3.699 1 81.31 163 GLU B C 1
ATOM 2845 O O . GLU B 1 163 ? -20.719 -4.266 3.914 1 81.31 163 GLU B O 1
ATOM 2850 N N . GLY B 1 164 ? -21.656 -2.338 4.48 1 86.06 164 GLY B N 1
ATOM 2851 C CA . GLY B 1 164 ? -21.062 -2.395 5.812 1 86.06 164 GLY B CA 1
ATOM 2852 C C . GLY B 1 164 ? -19.625 -1.925 5.852 1 86.06 164 GLY B C 1
ATOM 2853 O O . GLY B 1 164 ? -19.188 -1.192 4.965 1 86.06 164 GLY B O 1
ATOM 2854 N N . ALA B 1 165 ? -18.953 -2.357 6.938 1 89 165 ALA B N 1
ATOM 2855 C CA . ALA B 1 165 ? -17.594 -1.896 7.195 1 89 165 ALA B CA 1
ATOM 2856 C C . ALA B 1 165 ? -16.578 -2.656 6.344 1 89 165 ALA B C 1
ATOM 2858 O O . ALA B 1 165 ? -16.75 -3.852 6.09 1 89 165 ALA B O 1
ATOM 2859 N N . SER B 1 166 ? -15.562 -2.031 5.941 1 95.12 166 SER B N 1
ATOM 2860 C CA . SER B 1 166 ? -14.461 -2.654 5.223 1 95.12 166 SER B CA 1
ATOM 2861 C C . SER B 1 166 ? -13.781 -3.723 6.074 1 95.12 166 SER B C 1
ATOM 2863 O O . SER B 1 166 ? -13.742 -3.613 7.301 1 95.12 166 SER B O 1
ATOM 2865 N N . ALA B 1 167 ? -13.258 -4.73 5.375 1 95.75 167 ALA B N 1
ATOM 2866 C CA . ALA B 1 167 ? -12.617 -5.84 6.074 1 95.75 167 ALA B CA 1
ATOM 2867 C C . ALA B 1 167 ? -11.133 -5.57 6.285 1 95.75 167 ALA B C 1
ATOM 2869 O O . ALA B 1 167 ? -10.516 -4.816 5.527 1 95.75 167 ALA B O 1
ATOM 2870 N N . ASP B 1 168 ? -10.609 -6.18 7.312 1 97.5 168 ASP B N 1
ATOM 2871 C CA . ASP B 1 168 ? -9.18 -6.105 7.574 1 97.5 168 ASP B CA 1
ATOM 2872 C C . ASP B 1 168 ? -8.406 -7.039 6.645 1 97.5 168 ASP B C 1
ATOM 2874 O O . ASP B 1 168 ? -8.938 -8.039 6.176 1 97.5 168 ASP B O 1
ATOM 2878 N N . ALA B 1 169 ? -7.156 -6.691 6.406 1 98.25 169 ALA B N 1
ATOM 2879 C CA . ALA B 1 169 ? -6.273 -7.527 5.59 1 98.25 169 ALA B CA 1
ATOM 2880 C C . ALA B 1 169 ? -4.996 -7.875 6.344 1 98.25 169 ALA B C 1
ATOM 2882 O O . ALA B 1 169 ? -4.488 -7.066 7.125 1 98.25 169 ALA B O 1
ATOM 2883 N N . ALA B 1 170 ? -4.531 -9.07 6.102 1 98.31 170 ALA B N 1
ATOM 2884 C CA . ALA B 1 170 ? -3.143 -9.391 6.414 1 98.31 170 ALA B CA 1
ATOM 2885 C C . ALA B 1 170 ? -2.213 -8.945 5.289 1 98.31 170 ALA B C 1
ATOM 2887 O O . ALA B 1 170 ? -2.529 -9.109 4.109 1 98.31 170 ALA B O 1
ATOM 2888 N N . VAL B 1 171 ? -1.16 -8.359 5.691 1 98.75 171 VAL B N 1
ATOM 2889 C CA . VAL B 1 171 ? -0.112 -8.086 4.711 1 98.75 171 VAL B CA 1
ATOM 2890 C C . VAL B 1 171 ? 1.021 -9.094 4.879 1 98.75 171 VAL B C 1
ATOM 2892 O O . VAL B 1 171 ? 1.585 -9.234 5.965 1 98.75 171 VAL B O 1
ATOM 2895 N N . LEU B 1 172 ? 1.311 -9.836 3.781 1 98.75 172 LEU B N 1
ATOM 2896 C CA . LEU B 1 172 ? 2.395 -10.812 3.744 1 98.75 172 LEU B CA 1
ATOM 2897 C C . LEU B 1 172 ? 3.42 -10.445 2.676 1 98.75 172 LEU B C 1
ATOM 2899 O O . LEU B 1 172 ? 3.055 -9.969 1.599 1 98.75 172 LEU B O 1
ATOM 2903 N N . SER B 1 173 ? 4.688 -10.742 3 1 98.81 173 SER B N 1
ATOM 2904 C CA . SER B 1 173 ? 5.695 -10.328 2.025 1 98.81 173 SER B CA 1
ATOM 2905 C C . SER B 1 173 ? 6.844 -11.328 1.961 1 98.81 173 SER B C 1
ATOM 2907 O O . SER B 1 173 ? 7 -12.164 2.857 1 98.81 173 SER B O 1
ATOM 2909 N N . VAL B 1 174 ? 7.543 -11.32 0.867 1 98.69 174 VAL B N 1
ATOM 2910 C CA . VAL B 1 174 ? 8.852 -11.914 0.647 1 98.69 174 VAL B CA 1
ATO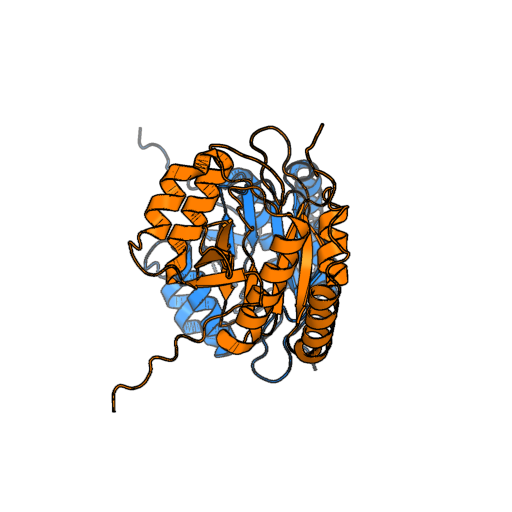M 2911 C C . VAL B 1 174 ? 9.844 -10.836 0.216 1 98.69 174 VAL B C 1
ATOM 2913 O O . VAL B 1 174 ? 9.516 -9.977 -0.601 1 98.69 174 VAL B O 1
ATOM 2916 N N . ILE B 1 175 ? 11.078 -10.914 0.774 1 98.62 175 ILE B N 1
ATOM 2917 C CA . ILE B 1 175 ? 12.086 -9.953 0.348 1 98.62 175 ILE B CA 1
ATOM 2918 C C . ILE B 1 175 ? 13.18 -10.664 -0.448 1 98.62 175 ILE B C 1
ATOM 2920 O O . ILE B 1 175 ? 13.43 -11.852 -0.237 1 98.62 175 ILE B O 1
ATOM 2924 N N . SER B 1 176 ? 13.797 -9.938 -1.224 1 97.44 176 SER B N 1
ATOM 2925 C CA . SER B 1 176 ? 14.711 -10.492 -2.215 1 97.44 176 SER B CA 1
ATOM 2926 C C . SER B 1 176 ? 15.867 -11.234 -1.547 1 97.44 176 SER B C 1
ATOM 2928 O O . SER B 1 176 ? 16.344 -12.25 -2.059 1 97.44 176 SER B O 1
ATOM 2930 N N . SER B 1 177 ? 16.359 -10.75 -0.431 1 96.81 177 SER B N 1
ATOM 2931 C CA . SER B 1 177 ? 17.5 -11.367 0.247 1 96.81 177 SER B CA 1
ATOM 2932 C C . SER B 1 177 ? 17.156 -12.773 0.732 1 96.81 177 SER B C 1
ATOM 2934 O O . SER B 1 177 ? 18.047 -13.602 0.939 1 96.81 177 SER B O 1
ATOM 2936 N N . GLU B 1 178 ? 15.93 -13.102 0.86 1 97.44 178 GLU B N 1
ATOM 2937 C CA . GLU B 1 178 ? 15.484 -14.398 1.354 1 97.44 178 GLU B CA 1
ATOM 2938 C C . GLU B 1 178 ? 15.016 -15.289 0.208 1 97.44 178 GLU B C 1
ATOM 2940 O O . GLU B 1 178 ? 14.727 -16.469 0.413 1 97.44 178 GLU B O 1
ATOM 2945 N N . TRP B 1 179 ? 14.961 -14.75 -0.969 1 97.69 179 TRP B N 1
ATOM 2946 C CA . TRP B 1 179 ? 14.273 -15.391 -2.086 1 97.69 179 TRP B CA 1
ATOM 2947 C C . TRP B 1 179 ? 14.93 -16.719 -2.432 1 97.69 179 TRP B C 1
ATOM 2949 O O . TRP B 1 179 ? 14.242 -17.734 -2.605 1 97.69 179 TRP B O 1
ATOM 2959 N N . PRO B 1 180 ? 16.234 -16.891 -2.4 1 97.44 180 PRO B N 1
ATOM 2960 C CA . PRO B 1 180 ? 16.797 -18.203 -2.775 1 97.44 180 PRO B CA 1
ATOM 2961 C C . PRO B 1 180 ? 16.328 -19.328 -1.87 1 97.44 180 PRO B C 1
ATOM 2963 O O . PRO B 1 180 ? 15.914 -20.391 -2.359 1 97.44 180 PRO B O 1
ATOM 2966 N N . ALA B 1 181 ? 16.281 -19.109 -0.622 1 98.12 181 ALA B N 1
ATOM 2967 C CA . ALA B 1 181 ? 15.82 -20.125 0.319 1 98.12 181 ALA B CA 1
ATOM 2968 C C . ALA B 1 181 ? 14.312 -20.328 0.198 1 98.12 181 ALA B C 1
ATOM 2970 O O . ALA B 1 181 ? 13.828 -21.469 0.277 1 98.12 181 ALA B O 1
ATOM 2971 N N . ILE B 1 182 ? 13.617 -19.281 -0.018 1 98.44 182 ILE B N 1
ATOM 2972 C CA . ILE B 1 182 ? 12.164 -19.344 -0.132 1 98.44 182 ILE B CA 1
ATOM 2973 C C . ILE B 1 182 ? 11.781 -20.047 -1.438 1 98.44 182 ILE B C 1
ATOM 2975 O O . ILE B 1 182 ? 10.812 -20.812 -1.48 1 98.44 182 ILE B O 1
ATOM 2979 N N . ALA B 1 183 ? 12.516 -19.719 -2.473 1 97.25 183 ALA B N 1
ATOM 2980 C CA . ALA B 1 183 ? 12.273 -20.406 -3.746 1 97.25 183 ALA B CA 1
ATOM 2981 C C . ALA B 1 183 ? 12.406 -21.906 -3.596 1 97.25 183 ALA B C 1
ATOM 2983 O O . ALA B 1 183 ? 11.578 -22.672 -4.109 1 97.25 183 ALA B O 1
ATOM 2984 N N . ASP B 1 184 ? 13.43 -22.312 -2.875 1 96.56 184 ASP B N 1
ATOM 2985 C CA . ASP B 1 184 ? 13.625 -23.734 -2.617 1 96.56 184 ASP B CA 1
ATOM 2986 C C . ASP B 1 184 ? 12.469 -24.312 -1.801 1 96.56 184 ASP B C 1
ATOM 2988 O O . ASP B 1 184 ? 11.977 -25.406 -2.104 1 96.56 184 ASP B O 1
ATOM 2992 N N . ARG B 1 185 ? 12.094 -23.594 -0.866 1 95.56 185 ARG B N 1
ATOM 2993 C CA . ARG B 1 185 ? 10.969 -24 -0.034 1 95.56 185 ARG B CA 1
ATOM 2994 C C . ARG B 1 185 ? 9.695 -24.156 -0.864 1 95.56 185 ARG B C 1
ATOM 2996 O O . ARG B 1 185 ? 8.977 -25.141 -0.736 1 95.56 185 ARG B O 1
ATOM 3003 N N . GLN B 1 186 ? 9.453 -23.172 -1.697 1 95.56 186 GLN B N 1
ATOM 3004 C CA . GLN B 1 186 ? 8.25 -23.219 -2.521 1 95.56 186 GLN B CA 1
ATOM 3005 C C . GLN B 1 186 ? 8.273 -24.406 -3.48 1 95.56 186 GLN B C 1
ATOM 3007 O O . GLN B 1 186 ? 7.258 -25.078 -3.656 1 95.56 186 GLN B O 1
ATOM 3012 N N . ARG B 1 187 ? 9.375 -24.688 -4.023 1 93.81 187 ARG B N 1
ATOM 3013 C CA . ARG B 1 187 ? 9.492 -25.828 -4.93 1 93.81 187 ARG B CA 1
ATOM 3014 C C . ARG B 1 187 ? 9.219 -27.141 -4.203 1 93.81 187 ARG B C 1
ATOM 3016 O O . ARG B 1 187 ? 8.57 -28.031 -4.75 1 93.81 187 ARG B O 1
ATOM 3023 N N . ARG B 1 188 ? 9.672 -27.219 -2.988 1 92.12 188 ARG B N 1
ATOM 3024 C CA . ARG B 1 188 ? 9.43 -28.422 -2.193 1 92.12 188 ARG B CA 1
ATOM 3025 C C . ARG B 1 188 ? 7.949 -28.578 -1.866 1 92.12 188 ARG B C 1
ATOM 3027 O O . ARG B 1 188 ? 7.398 -29.672 -1.942 1 92.12 188 ARG B O 1
ATOM 3034 N N . VAL B 1 189 ? 7.348 -27.5 -1.537 1 90.12 189 VAL B N 1
ATOM 3035 C CA . VAL B 1 189 ? 5.926 -27.5 -1.215 1 90.12 189 VAL B CA 1
ATOM 3036 C C . VAL B 1 189 ? 5.121 -27.922 -2.443 1 90.12 189 VAL B C 1
ATOM 3038 O O . VAL B 1 189 ? 4.211 -28.75 -2.342 1 90.12 189 VAL B O 1
ATOM 3041 N N . LEU B 1 190 ? 5.457 -27.438 -3.596 1 90.25 190 LEU B N 1
ATOM 3042 C CA . LEU B 1 190 ? 4.734 -27.703 -4.832 1 90.25 190 LEU B CA 1
ATOM 3043 C C . LEU B 1 190 ? 4.922 -29.156 -5.262 1 90.25 190 LEU B C 1
ATOM 3045 O O . LEU B 1 190 ? 4.031 -29.75 -5.879 1 90.25 190 LEU B O 1
ATOM 3049 N N . ALA B 1 191 ? 6.078 -29.672 -4.93 1 87.25 191 ALA B N 1
ATOM 3050 C CA . ALA B 1 191 ? 6.387 -31.047 -5.301 1 87.25 191 ALA B CA 1
ATOM 3051 C C . ALA B 1 191 ? 5.629 -32.031 -4.418 1 87.25 191 ALA B C 1
ATOM 3053 O O . ALA B 1 191 ? 5.398 -33.188 -4.816 1 87.25 191 ALA B O 1
ATOM 3054 N N . SER B 1 192 ? 5.367 -31.578 -3.123 1 76.19 192 SER B N 1
ATOM 3055 C CA . SER B 1 192 ? 4.719 -32.469 -2.176 1 76.19 192 SER B CA 1
ATOM 3056 C C . SER B 1 192 ? 3.205 -32.469 -2.354 1 76.19 192 SER B C 1
ATOM 3058 O O . SER B 1 192 ? 2.492 -33.25 -1.7 1 76.19 192 SER B O 1
ATOM 3060 N N . GLU B 1 193 ? 2.531 -32.062 -3.213 1 59.38 193 GLU B N 1
ATOM 3061 C CA . GLU B 1 193 ? 1.145 -31.828 -3.594 1 59.38 193 GLU B CA 1
ATOM 3062 C C . GLU B 1 193 ? 0.177 -32.469 -2.6 1 59.38 193 GLU B C 1
ATOM 3064 O O . GLU B 1 193 ? -1.039 -32.438 -2.805 1 59.38 193 GLU B O 1
ATOM 3069 N N . ASP B 1 194 ? 0.537 -33.031 -1.495 1 53.19 194 ASP B N 1
ATOM 3070 C CA . ASP B 1 194 ? -0.487 -33.469 -0.562 1 53.19 194 ASP B CA 1
ATOM 3071 C C . ASP B 1 194 ? -1.349 -32.312 -0.073 1 53.19 194 ASP B C 1
ATOM 3073 O O . ASP B 1 194 ? -2.164 -32.469 0.836 1 53.19 194 ASP B O 1
ATOM 3077 N N . TRP B 1 195 ? -1.137 -31.234 -0.449 1 51.38 195 TRP B N 1
ATOM 3078 C CA . TRP B 1 195 ? -1.845 -30.125 0.162 1 51.38 195 TRP B CA 1
ATOM 3079 C C . TRP B 1 195 ? -3.287 -30.047 -0.329 1 51.38 195 TRP B C 1
ATOM 3081 O O . TRP B 1 195 ? -4.004 -29.094 -0.036 1 51.38 195 TRP B O 1
ATOM 3091 N N . ARG B 1 196 ? -3.752 -31 -1.06 1 47.25 196 ARG B N 1
ATOM 3092 C CA . ARG B 1 196 ? -5.035 -30.953 -1.753 1 47.25 196 ARG B CA 1
ATOM 3093 C C . ARG B 1 196 ? -6.137 -30.438 -0.838 1 47.25 196 ARG B C 1
ATOM 3095 O O . ARG B 1 196 ? -7.109 -29.828 -1.305 1 47.25 196 ARG B O 1
ATOM 3102 N N . GLY B 1 197 ? -6.469 -31.125 0.341 1 43.09 197 GLY B N 1
ATOM 3103 C CA . GLY B 1 197 ? -7.812 -31.141 0.893 1 43.09 197 GLY B CA 1
ATOM 3104 C C . GLY B 1 197 ? -8.25 -29.797 1.438 1 43.09 197 GLY B C 1
ATOM 3105 O O . GLY B 1 197 ? -9.414 -29.609 1.793 1 43.09 197 GLY B O 1
ATOM 3106 N N . ARG B 1 198 ? -7.438 -28.906 2.02 1 40.53 198 ARG B N 1
ATOM 3107 C CA . ARG B 1 198 ? -7.957 -28.141 3.148 1 40.53 198 ARG B CA 1
ATOM 3108 C C . ARG B 1 198 ? -8.383 -26.75 2.713 1 40.53 198 ARG B C 1
ATOM 3110 O O . ARG B 1 198 ? -8.648 -25.891 3.553 1 40.53 198 ARG B O 1
ATOM 3117 N N . LEU B 1 199 ? -7.859 -26.094 1.647 1 45.62 199 LEU B N 1
ATOM 3118 C CA . LEU B 1 199 ? -8.258 -24.719 1.941 1 45.62 199 LEU B CA 1
ATOM 3119 C C . LEU B 1 199 ? -9.766 -24.594 2.068 1 45.62 199 LEU B C 1
ATOM 3121 O O . LEU B 1 199 ? -10.508 -25 1.164 1 45.62 199 LEU B O 1
ATOM 3125 N N . PRO B 1 200 ? -10.375 -24.703 3.291 1 40.38 200 PRO B N 1
ATOM 3126 C CA . PRO B 1 200 ? -11.805 -24.469 3.523 1 40.38 200 PRO B CA 1
ATOM 3127 C C . PRO B 1 200 ? -12.359 -23.312 2.686 1 40.38 200 PRO B C 1
ATOM 3129 O O . PRO B 1 200 ? -11.609 -22.438 2.27 1 40.38 200 PRO B O 1
ATOM 3132 N N . SER B 1 201 ? -13.531 -23.453 2.004 1 41.59 201 SER B N 1
ATOM 3133 C CA . SER B 1 201 ? -14.375 -22.375 1.507 1 41.59 201 SER B CA 1
ATOM 3134 C C . SER B 1 201 ? -14.352 -21.172 2.449 1 41.59 201 SER B C 1
ATOM 3136 O O . SER B 1 201 ? -14.727 -21.297 3.621 1 41.59 201 SER B O 1
ATOM 3138 N N . ASP B 1 202 ? -13.406 -20.547 2.646 1 42.47 202 ASP B N 1
ATOM 3139 C CA . ASP B 1 202 ? -13.5 -19.266 3.33 1 42.47 202 ASP B CA 1
ATOM 3140 C C . ASP B 1 202 ? -14.836 -18.578 3.041 1 42.47 202 ASP B C 1
ATOM 3142 O O . ASP B 1 202 ? -14.914 -17.359 2.973 1 42.47 202 ASP B O 1
ATOM 3146 N N . ARG B 1 203 ? -15.859 -19.203 2.455 1 38.91 203 ARG B N 1
ATOM 3147 C CA . ARG B 1 203 ? -17.156 -18.578 2.275 1 38.91 203 ARG B CA 1
ATOM 3148 C C . ARG B 1 203 ? -17.672 -17.969 3.584 1 38.91 203 ARG B C 1
ATOM 3150 O O . ARG B 1 203 ? -17.703 -18.656 4.609 1 38.91 203 ARG B O 1
ATOM 3157 N N . PRO B 1 204 ? -17.688 -16.609 3.674 1 32.41 204 PRO B N 1
ATOM 3158 C CA . PRO B 1 204 ? -18.5 -16.172 4.805 1 32.41 204 PRO B CA 1
ATOM 3159 C C . PRO B 1 204 ? -19.828 -16.922 4.898 1 32.41 204 PRO B C 1
ATOM 3161 O O . PRO B 1 204 ? -20.359 -17.391 3.885 1 32.41 204 PRO B O 1
ATOM 3164 N N . PRO B 1 205 ? -20.312 -17.312 6.199 1 30.16 205 PRO B N 1
ATOM 3165 C CA . PRO B 1 205 ? -21.672 -17.859 6.277 1 30.16 205 PRO B CA 1
ATOM 3166 C C . PRO B 1 205 ? -22.719 -16.969 5.609 1 30.16 205 PRO B C 1
ATOM 3168 O O . PRO B 1 205 ? -22.531 -15.75 5.555 1 30.16 205 PRO B O 1
#

InterPro domains:
  IPR016181 Acyl-CoA N-acyltransferase [SSF55729] (60-171)

Radius of gyration: 22.64 Å; Cα contacts (8 Å, |Δi|>4): 769; chains: 2; bounding box: 50×68×61 Å

Solvent-accessible surface area (backbone atoms only — not comparable to full-atom values): 21876 Å² total; per-residue (Å²): 130,78,76,72,76,71,70,75,73,48,58,61,93,54,40,31,50,41,71,62,57,89,88,36,67,62,57,56,52,48,63,72,41,32,75,51,29,34,37,68,33,70,52,59,58,36,71,66,47,40,52,51,48,51,55,48,56,72,43,25,87,73,46,40,26,26,38,31,24,32,56,84,79,62,44,79,41,33,35,36,35,37,67,43,60,38,76,86,35,22,32,34,29,48,36,54,47,31,34,57,64,84,64,54,61,48,57,52,48,52,54,48,50,48,47,52,51,47,41,39,46,73,69,67,57,27,41,19,39,31,41,63,31,30,58,83,32,53,55,59,50,50,49,44,40,71,45,54,32,41,79,39,32,56,40,69,33,49,44,50,41,96,66,77,72,40,39,40,21,31,37,29,34,46,42,48,93,49,37,71,62,32,52,53,47,32,51,52,56,64,71,54,59,74,64,61,85,56,61,65,81,60,61,77,132,129,80,77,72,76,70,70,75,73,48,60,60,92,55,41,31,49,42,71,62,56,86,90,36,66,63,58,57,53,47,64,73,40,32,74,52,28,34,38,69,34,69,54,58,55,36,69,66,46,38,51,53,49,51,55,48,58,71,41,26,87,73,46,38,27,26,37,31,25,32,54,85,77,61,43,78,42,33,36,37,36,38,66,42,60,37,76,85,34,22,32,35,29,50,36,55,46,32,34,57,64,84,64,55,60,50,59,51,48,54,54,47,50,48,47,53,51,46,42,41,46,74,69,67,57,26,41,20,39,33,40,62,31,29,56,82,33,53,53,59,52,50,52,45,39,70,45,56,33,41,78,39,33,56,41,68,34,48,44,51,42,97,66,76,72,40,38,40,20,31,37,29,34,45,44,49,93,50,37,71,62,31,52,52,46,33,53,51,55,65,72,55,60,73,63,66,83,57,65,66,78,65,63,76,132